Protein AF-A0A7V6ARC3-F1 (afdb_monomer)

Foldseek 3Di:
DVVVVLVVLVVVCVVVVHDDQAAQDLVVLLVLLVLDDPVLSVLLSVLLNLQTSLSVQLSVLLVVCSVPVVLNVLSSVQSSPDDSVCSPPPGSVLLNLLSVLLVVLCVPFLDHQDPVLSNQFQSQQDADFEPRDSCLVVLLVVQQVVLSVLVFLLSSLLVLLQCLLVQAAADDDDPDDTAHALNVSNVVSYDHQSNSQNVSSSNSSSNSWGKKKKKDQPWAAEDGMHIWMWTQHPVVRDTATAHSNCSVCTRPLAVVCVVRPNGQKWMWIGTRPDIDTDSVSNAFKEKEKEFEAEPNAGPAFAQQKFKWHDYPNDTDTPCSQPRTAHRRRMDMDMIGFFKIKMKGWDAAPVRDIDIDIDIDTTDGHDYHYHYHYPYDPPVRQPPFPKFFQDWDWWAFPVRHIDTLLNCQDQAKEKEWEAAQPDPLRVVLLVLVQVVCVVCVVRYAYEYEYEDCDPVPDDHDDDPHTYTYDHVCPRVCVGVVHPDDPCCNAWFPGWIWMGNRNRRIITTQDGHRDPCSNVSVVVVSVVVVVD

Mean predicted aligned error: 13.47 Å

Solvent-accessible surface area (backbone atoms only — not comparable to full-atom values): 28649 Å² total; per-residue (Å²): 109,74,70,59,52,56,51,54,54,50,54,59,36,55,77,68,74,47,74,75,82,49,75,62,58,65,70,61,47,60,55,60,32,64,76,46,61,80,90,49,27,65,59,49,43,53,44,34,59,64,9,34,48,32,24,58,32,56,47,53,41,38,57,76,25,61,91,39,70,69,56,28,54,50,41,51,49,57,58,60,67,47,51,68,73,46,37,54,67,56,46,30,70,39,53,47,43,37,53,54,38,33,51,49,17,66,72,66,38,90,60,84,66,58,76,84,42,40,56,47,24,31,45,39,82,48,60,74,84,38,64,92,68,71,38,40,56,64,38,27,77,73,42,39,69,69,32,55,74,49,70,38,69,68,51,23,48,52,53,50,28,44,49,44,49,77,56,44,44,81,43,82,87,61,100,80,71,77,57,59,31,45,59,53,32,64,72,67,30,42,32,33,53,59,39,48,22,42,29,50,32,50,41,37,17,24,48,43,35,39,30,24,36,31,32,30,76,53,25,32,45,80,50,60,62,52,48,25,30,31,35,54,39,72,91,76,72,43,77,37,42,39,34,48,94,44,50,90,46,55,58,44,49,58,51,65,38,69,78,28,67,81,10,60,42,51,32,43,35,32,25,29,90,47,76,51,73,52,32,72,70,51,37,61,32,13,36,44,36,40,40,34,23,39,90,91,37,60,27,58,52,41,53,56,44,44,50,23,33,55,24,75,92,41,76,40,66,53,69,88,74,57,60,50,22,39,78,69,6,40,34,76,49,81,32,29,37,42,71,38,35,41,37,39,50,52,67,45,95,88,66,51,74,48,73,50,79,45,77,47,70,39,40,72,79,33,79,43,81,44,83,42,75,71,52,78,59,79,88,63,53,73,81,65,49,72,47,65,70,68,94,52,72,39,33,31,92,87,70,47,80,47,44,53,70,72,58,48,38,101,44,34,34,40,41,36,38,28,37,66,85,39,67,52,21,51,54,49,50,60,43,50,51,57,48,42,74,74,39,49,94,64,34,45,59,34,41,34,36,46,32,84,41,80,93,77,56,72,71,80,91,67,97,54,56,48,33,44,31,66,65,26,63,65,62,27,68,73,71,77,42,97,53,69,67,62,42,58,71,59,38,35,22,29,33,32,42,26,71,13,86,80,47,41,28,34,52,75,46,56,19,80,59,95,57,54,55,58,55,54,47,54,54,51,53,57,56,74,73,107

Nearest PDB structures (foldseek):
  3drn-assembly2_B  TM=6.884E-01  e=1.019E-05  Saccharolobus solfataricus
  3hjp-assembly2_D  TM=7.168E-01  e=3.849E-04  Saccharolobus solfataricus
  2he3-assembly1_A  TM=6.397E-01  e=3.849E-04  Homo sapiens
  4xih-assembly1_B-2  TM=6.066E-01  e=1.739E-03  Mycobacterium tuberculosis CCDC5079
  2r37-assembly1_A  TM=5.921E-01  e=2.720E-03  Homo sapiens

pLDDT: mean 87.79, std 13.53, range [26.52, 98.69]

Radius of gyration: 30.99 Å; Cα contacts (8 Å, |Δi|>4): 1011; chains: 1; bounding box: 80×57×74 Å

Sequence (530 aa):
MKIIISLLCAFALVALGQTSPEDFDSASARIAVEAAPEELREQLFETYSGALGNWRQLASFVENFADDKDKLADAIWLVNILPHLDRLLATEEILTEHLEYSSLARELAPWEIPEEMFRPFILAYRLSYEPATAWRKLLYEMFAEAAFEAGSPRSAAQNVNLWISENIDTAGWDYFGGMQPPDFTLRSRRGTESEIASLAVAILKSLGIPSRSASIRAIRGEGGSMSWVEIFDSGEVRWIPMFPSAPERFGDFGYPAELHPDGITVVNVVGGFDYDFNTSSYSPVGTLKAAFTRRGAPADAWQHFSVSVFGDGAYWPLDEIGTRADSTGAFEFELAVGEYLLQSGTRDNSGSVWVQTFPFTVVEGGLVEIEVDVTAPAYLEAQVEIGTFPVFTLTDFSGKPFSHNQIKAKRPSVLAFLDPTAEPSVRAMTALDGLAEQFGDSVRFIDVYFVESVATAQIPETGRLALIDEGGALTMALFDYDETLPLRNEALPAIVFCEGEDLHFETLSVGYNTAIMEIIRDRIELWLAR

Secondary structure (DSSP, 8-state):
-HHHHHHHHHHHHHHTT--S-----HHHHHHHGGGS-GGGHHHHHHHHHHTGGGHHHHHHHHHTTTT-HHHHHHHHHHHHT--HHHHTT--HHHHHHHHHHHHHHHHH-SS---HHHHIIIII----SSSPP---HHHHHHHHHHHHHHT-SHHHHHHHHHHHHHHH-EE-PPPSS-PPPPHHHHHHHTEE-HHHHHHHHHHHHHHTT--EEEEEESS-SBS-S-EEEEEEEETTTTEEEEE-TT-GGGTT-TTHHHHHSTTT----EEEETTEEEE-HHHHS-EEEEEEEEEETTEE-TT---EEEEEEETTEEEE-GGG-----TTSEEEEEEESEEEEEEEEEE-TTS-EEEEEEEEEE-TT-EEEEEEE-PPPTTTS----EEE--S-EEEETTS-EEEGGGT--SS-EEEEEE-TTSHHHHHHHHHHHHHHHHHTTTSEEEEEEEES-TTT------SSEEEEEETTHHHHHHHT-SSHHHIIIII-SEEEEE-SSS-EEEEEE-SS-TTHHHHHHHHHHHHHT-

Structure (mmCIF, N/CA/C/O backbone):
data_AF-A0A7V6ARC3-F1
#
_entry.id   AF-A0A7V6ARC3-F1
#
loop_
_atom_site.group_PDB
_atom_site.id
_atom_site.type_symbol
_atom_site.label_atom_id
_atom_site.label_alt_id
_atom_site.label_comp_id
_atom_site.label_asym_id
_atom_site.label_entity_id
_atom_site.label_seq_id
_atom_site.pdbx_PDB_ins_code
_atom_site.Cartn_x
_atom_site.Cartn_y
_atom_site.Cartn_z
_atom_site.occupancy
_atom_site.B_iso_or_equiv
_atom_site.auth_seq_id
_atom_site.auth_comp_id
_atom_site.auth_asym_id
_atom_site.auth_atom_id
_atom_site.pdbx_PDB_model_num
ATOM 1 N N . MET A 1 1 ? 16.661 14.944 -10.806 1.00 37.94 1 MET A N 1
ATOM 2 C CA . MET A 1 1 ? 15.633 14.500 -9.835 1.00 37.94 1 MET A CA 1
ATOM 3 C C . MET A 1 1 ? 15.564 15.380 -8.584 1.00 37.94 1 MET A C 1
ATOM 5 O O . MET A 1 1 ? 14.501 15.929 -8.343 1.00 37.94 1 MET A O 1
ATOM 9 N N . LYS A 1 2 ? 16.671 15.630 -7.857 1.00 26.52 2 LYS A N 1
ATOM 10 C CA . LYS A 1 2 ? 16.687 16.531 -6.676 1.00 26.52 2 LYS A CA 1
ATOM 11 C C . LYS A 1 2 ? 16.119 17.941 -6.937 1.00 26.52 2 LYS A C 1
ATOM 13 O O . LYS A 1 2 ? 15.334 18.428 -6.144 1.00 26.52 2 LYS A O 1
ATOM 18 N N . ILE A 1 3 ? 16.431 18.544 -8.089 1.00 30.53 3 ILE A N 1
ATOM 19 C CA . ILE A 1 3 ? 15.975 19.903 -8.453 1.00 30.53 3 ILE A CA 1
ATOM 20 C C . ILE A 1 3 ? 14.456 19.971 -8.710 1.00 30.53 3 ILE A C 1
ATOM 22 O O . ILE A 1 3 ? 13.813 20.959 -8.375 1.00 30.53 3 ILE A O 1
ATOM 26 N N . ILE A 1 4 ? 13.868 18.907 -9.267 1.00 33.16 4 ILE A N 1
ATOM 27 C CA . ILE A 1 4 ? 12.435 18.861 -9.601 1.00 33.16 4 ILE A CA 1
ATOM 28 C C . ILE A 1 4 ? 11.595 18.691 -8.327 1.00 33.16 4 ILE A C 1
ATOM 30 O O . ILE A 1 4 ? 10.558 19.333 -8.187 1.00 33.16 4 ILE A O 1
ATOM 34 N N . ILE A 1 5 ? 12.088 17.906 -7.363 1.00 38.62 5 ILE A N 1
ATOM 35 C CA . ILE A 1 5 ? 11.462 17.735 -6.043 1.00 38.62 5 ILE A CA 1
ATOM 36 C C . ILE A 1 5 ? 11.475 19.061 -5.266 1.00 38.62 5 ILE A C 1
ATOM 38 O O . ILE A 1 5 ? 10.452 19.457 -4.714 1.00 38.62 5 ILE A O 1
ATOM 42 N N . SER A 1 6 ? 12.587 19.805 -5.298 1.00 33.91 6 SER A N 1
ATOM 43 C CA . SER A 1 6 ? 12.676 21.130 -4.666 1.00 33.91 6 SER A CA 1
ATOM 44 C C . SER A 1 6 ? 11.690 22.147 -5.259 1.00 33.91 6 SER A C 1
ATOM 46 O O . SER A 1 6 ? 11.124 22.947 -4.516 1.00 33.91 6 SER A O 1
ATOM 48 N N . LEU A 1 7 ? 11.442 22.106 -6.576 1.00 35.03 7 LEU A N 1
ATOM 49 C CA . LEU A 1 7 ? 10.457 22.980 -7.226 1.00 35.03 7 LEU A CA 1
ATOM 50 C C . LEU A 1 7 ? 9.006 22.600 -6.891 1.00 35.03 7 LEU A C 1
ATOM 52 O O . LEU A 1 7 ? 8.183 23.489 -6.683 1.00 35.03 7 LEU A O 1
ATOM 56 N N . LEU A 1 8 ? 8.689 21.305 -6.816 1.00 38.50 8 LEU A N 1
ATOM 57 C CA . LEU A 1 8 ? 7.348 20.825 -6.459 1.00 38.50 8 LEU A CA 1
ATOM 58 C C . LEU A 1 8 ? 6.990 21.148 -5.000 1.00 38.50 8 LEU A C 1
ATOM 60 O O . LEU A 1 8 ? 5.886 21.629 -4.745 1.00 38.50 8 LEU A O 1
ATOM 64 N N . CYS A 1 9 ? 7.934 20.993 -4.063 1.00 38.03 9 CYS A N 1
ATOM 65 C CA . CYS A 1 9 ? 7.743 21.421 -2.673 1.00 38.03 9 CYS A CA 1
ATOM 66 C C . CYS A 1 9 ? 7.523 22.937 -2.567 1.00 38.03 9 CYS A C 1
ATOM 68 O O . CYS A 1 9 ? 6.634 23.380 -1.841 1.00 38.03 9 CYS A O 1
ATOM 70 N N . ALA A 1 10 ? 8.278 23.739 -3.327 1.00 38.09 10 ALA A N 1
ATOM 71 C CA . ALA A 1 10 ? 8.117 25.192 -3.332 1.00 38.09 10 ALA A CA 1
ATOM 72 C C . ALA A 1 10 ? 6.728 25.629 -3.836 1.00 38.09 10 ALA A C 1
ATOM 74 O O . ALA A 1 10 ? 6.143 26.556 -3.279 1.00 38.09 10 ALA A O 1
ATOM 75 N N . PHE A 1 11 ? 6.162 24.948 -4.838 1.00 42.25 11 PHE A N 1
ATOM 76 C CA . PHE A 1 11 ? 4.818 25.257 -5.345 1.00 42.25 11 PHE A CA 1
ATOM 77 C C . PHE A 1 11 ? 3.699 24.887 -4.360 1.00 42.25 11 PHE A C 1
ATOM 79 O O . PHE A 1 11 ? 2.746 25.655 -4.218 1.00 42.25 11 PHE A O 1
ATOM 86 N N . ALA A 1 12 ? 3.823 23.763 -3.647 1.00 44.31 12 ALA A N 1
ATOM 87 C CA . ALA A 1 12 ? 2.862 23.369 -2.613 1.00 44.31 12 ALA A CA 1
ATOM 88 C C . ALA A 1 12 ? 2.881 24.326 -1.402 1.00 44.31 12 ALA A C 1
ATOM 90 O O . ALA A 1 12 ? 1.827 24.700 -0.890 1.00 44.31 12 ALA A O 1
ATOM 91 N N . LEU A 1 13 ? 4.068 24.791 -0.994 1.00 40.47 13 LEU A N 1
ATOM 92 C CA . LEU A 1 13 ? 4.251 25.733 0.121 1.00 40.47 13 LEU A CA 1
ATOM 93 C C . LEU A 1 13 ? 3.715 27.141 -0.185 1.00 40.47 13 LEU A C 1
ATOM 95 O O . LEU A 1 13 ? 3.086 27.765 0.672 1.00 40.47 13 LEU A O 1
ATOM 99 N N . VAL A 1 14 ? 3.897 27.626 -1.419 1.00 40.06 14 VAL A N 1
ATOM 100 C CA . VAL A 1 14 ? 3.386 28.941 -1.853 1.00 40.06 14 VAL A CA 1
ATOM 101 C C . VAL A 1 14 ? 1.854 28.964 -1.908 1.00 40.06 14 VAL A C 1
ATOM 103 O O . VAL A 1 14 ? 1.250 29.980 -1.566 1.00 40.06 14 VAL A O 1
ATOM 106 N N . ALA A 1 15 ? 1.211 27.849 -2.270 1.00 42.72 15 ALA A N 1
ATOM 107 C CA . ALA A 1 15 ? -0.250 27.735 -2.270 1.00 42.72 15 ALA A CA 1
ATOM 108 C C . ALA A 1 15 ? -0.866 27.772 -0.853 1.00 42.72 15 ALA A C 1
ATOM 110 O O . ALA A 1 15 ? -2.024 28.156 -0.705 1.00 42.72 15 ALA A O 1
ATOM 111 N N . LEU A 1 16 ? -0.087 27.432 0.181 1.00 45.72 16 LEU A N 1
ATOM 112 C CA . LEU A 1 16 ? -0.497 27.425 1.593 1.00 45.72 16 LEU A CA 1
ATOM 113 C C . LEU A 1 16 ? -0.103 28.702 2.361 1.00 45.72 16 LEU A C 1
ATOM 115 O O . LEU A 1 16 ? -0.288 28.775 3.574 1.00 45.72 16 LEU A O 1
ATOM 119 N N . GLY A 1 17 ? 0.434 29.722 1.681 1.00 36.41 17 GLY A N 1
ATOM 120 C CA . GLY A 1 17 ? 0.807 30.992 2.314 1.00 36.41 17 GLY A CA 1
ATOM 121 C C . GLY A 1 17 ? 2.001 30.899 3.272 1.00 36.41 17 GLY A C 1
ATOM 122 O O . GLY A 1 17 ? 2.222 31.828 4.050 1.00 36.41 17 GLY A O 1
ATOM 123 N N . GLN A 1 18 ? 2.777 29.813 3.221 1.00 42.34 18 GLN A N 1
ATOM 124 C CA . GLN A 1 18 ? 3.978 29.655 4.035 1.00 42.34 18 GLN A CA 1
ATOM 125 C C . GLN A 1 18 ? 5.189 30.274 3.326 1.00 42.34 18 GLN A C 1
ATOM 127 O O . GLN A 1 18 ? 5.431 30.058 2.137 1.00 42.34 18 GLN A O 1
ATOM 132 N N . THR A 1 19 ? 5.943 31.092 4.063 1.00 39.66 19 THR A N 1
ATOM 133 C CA . THR A 1 19 ? 7.243 31.624 3.639 1.00 39.66 19 THR A CA 1
ATOM 134 C C . THR A 1 19 ? 8.203 30.470 3.345 1.00 39.66 19 THR A C 1
ATOM 136 O O . THR A 1 19 ? 8.094 29.439 3.994 1.00 39.66 19 THR A O 1
ATOM 139 N N . SER A 1 20 ? 9.104 30.650 2.366 1.00 46.91 20 SER A N 1
ATOM 140 C CA . SER A 1 20 ? 10.262 29.792 2.018 1.00 46.91 20 SER A CA 1
ATOM 141 C C . SER A 1 20 ? 10.547 28.656 3.019 1.00 46.91 20 SER A C 1
ATOM 143 O O . SER A 1 20 ? 10.751 28.991 4.186 1.00 46.91 20 SER A O 1
ATOM 145 N N . PRO A 1 21 ? 10.659 27.374 2.597 1.00 51.62 21 PRO A N 1
ATOM 146 C CA . PRO A 1 21 ? 10.959 26.283 3.522 1.00 51.62 21 PRO A CA 1
ATOM 147 C C . PRO A 1 21 ? 12.204 26.644 4.330 1.00 51.62 21 PRO A C 1
ATOM 149 O O . PRO A 1 21 ? 13.274 26.846 3.760 1.00 51.62 21 PRO A O 1
ATOM 152 N N . GLU A 1 22 ? 12.043 26.819 5.640 1.00 59.91 22 GLU A N 1
ATOM 153 C CA . GLU A 1 22 ? 13.186 27.038 6.514 1.00 59.91 22 GLU A CA 1
ATOM 154 C C . GLU A 1 22 ? 14.089 25.804 6.437 1.00 59.91 22 GLU A C 1
ATOM 156 O O . GLU A 1 22 ? 13.606 24.667 6.469 1.00 59.91 22 GLU A O 1
ATOM 161 N N . ASP A 1 23 ? 15.396 26.027 6.314 1.00 70.88 23 ASP A N 1
ATOM 162 C CA . ASP A 1 23 ? 16.373 24.944 6.303 1.00 70.88 23 ASP A CA 1
ATOM 163 C C . ASP A 1 23 ? 16.303 24.139 7.615 1.00 70.88 23 ASP A C 1
ATOM 165 O O . ASP A 1 23 ? 16.011 24.671 8.692 1.00 70.88 23 ASP A O 1
ATOM 169 N N . PHE A 1 24 ? 16.582 22.836 7.528 1.00 86.50 24 PHE A N 1
ATOM 170 C CA . PHE A 1 24 ? 16.623 21.956 8.694 1.00 86.50 24 PHE A CA 1
ATOM 171 C C . PHE A 1 24 ? 17.732 22.392 9.668 1.00 86.50 24 PHE A C 1
ATOM 173 O O . PHE A 1 24 ? 18.923 22.325 9.356 1.00 86.50 24 PHE A O 1
ATOM 180 N N . ASP A 1 25 ? 17.336 22.814 10.871 1.00 89.38 25 ASP A N 1
ATOM 181 C CA . ASP A 1 25 ? 18.252 23.197 11.945 1.00 89.38 25 ASP A CA 1
ATOM 182 C C . ASP A 1 25 ? 18.666 21.964 12.756 1.00 89.38 25 ASP A C 1
ATOM 184 O O . ASP A 1 25 ? 18.062 21.609 13.773 1.00 89.38 25 ASP A O 1
ATOM 188 N N . SER A 1 26 ? 19.737 21.317 12.297 1.00 89.62 26 SER A N 1
ATOM 189 C CA . SER A 1 26 ? 20.276 20.117 12.935 1.00 89.62 26 SER A CA 1
ATOM 190 C C . SER A 1 26 ? 20.671 20.326 14.400 1.00 89.62 26 SER A C 1
ATOM 192 O O . SER A 1 26 ? 20.640 19.354 15.153 1.00 89.62 26 SER A O 1
ATOM 194 N N . ALA A 1 27 ? 21.089 21.525 14.818 1.00 90.38 27 ALA A N 1
ATOM 195 C CA . ALA A 1 27 ? 21.543 21.748 16.190 1.00 90.38 27 ALA A CA 1
ATOM 196 C C . ALA A 1 27 ? 20.353 21.762 17.154 1.00 90.38 27 ALA A C 1
ATOM 198 O O . ALA A 1 27 ? 20.364 21.048 18.157 1.00 90.38 27 ALA A O 1
ATOM 199 N N . SER A 1 28 ? 19.302 22.507 16.810 1.00 92.06 28 SER A N 1
ATOM 200 C CA . SER A 1 28 ? 18.069 22.539 17.600 1.00 92.06 28 SER A CA 1
ATOM 201 C C . SER A 1 28 ? 17.347 21.191 17.584 1.00 92.06 28 SER A C 1
ATOM 203 O O . SER A 1 28 ? 16.867 20.745 18.624 1.00 92.06 28 SER A O 1
ATOM 205 N N . ALA A 1 29 ? 17.344 20.483 16.450 1.00 91.44 29 ALA A N 1
ATOM 206 C CA . ALA A 1 29 ? 16.769 19.142 16.368 1.00 91.44 29 ALA A CA 1
ATOM 207 C C . ALA A 1 29 ? 17.499 18.127 17.269 1.00 91.44 29 ALA A C 1
ATOM 209 O O . ALA A 1 29 ? 16.846 17.283 17.880 1.00 91.44 29 ALA A O 1
ATOM 210 N N . ARG A 1 30 ? 18.834 18.218 17.414 1.00 93.00 30 ARG A N 1
ATOM 211 C CA . ARG A 1 30 ? 19.596 17.364 18.350 1.00 93.00 30 ARG A CA 1
ATOM 212 C C . ARG A 1 30 ? 19.213 17.606 19.813 1.00 93.00 30 ARG A C 1
ATOM 214 O O . ARG A 1 30 ? 19.239 16.658 20.585 1.00 93.00 30 ARG A O 1
ATOM 221 N N . ILE A 1 31 ? 18.840 18.833 20.173 1.00 92.56 31 ILE A N 1
ATOM 222 C CA . ILE A 1 31 ? 18.346 19.161 21.518 1.00 92.56 31 ILE A CA 1
ATOM 223 C C . ILE A 1 31 ? 16.917 18.633 21.698 1.00 92.56 31 ILE A C 1
ATOM 225 O O . ILE A 1 31 ? 16.623 17.993 22.701 1.00 92.56 31 ILE A O 1
ATOM 229 N N . ALA A 1 32 ? 16.040 18.835 20.710 1.00 91.38 32 ALA A N 1
ATOM 230 C CA . ALA A 1 32 ? 14.642 18.400 20.781 1.00 91.38 32 ALA A CA 1
ATOM 231 C C . ALA A 1 32 ? 14.496 16.881 21.000 1.00 91.38 32 ALA A C 1
ATOM 233 O O . ALA A 1 32 ? 13.621 16.436 21.740 1.00 91.38 32 ALA A O 1
ATOM 234 N N . VAL A 1 33 ? 15.379 16.061 20.414 1.00 94.06 33 VAL A N 1
ATOM 235 C CA . VAL A 1 33 ? 15.337 14.603 20.629 1.00 94.06 33 VAL A CA 1
ATOM 236 C C . VAL A 1 33 ? 15.782 14.171 22.029 1.00 94.06 33 VAL A C 1
ATOM 238 O O . VAL A 1 33 ? 15.561 13.019 22.393 1.00 94.06 33 VAL A O 1
ATOM 241 N N . GLU A 1 34 ? 16.377 15.043 22.851 1.00 91.69 34 GLU A N 1
ATOM 242 C CA . GLU A 1 34 ? 16.785 14.680 24.218 1.00 91.69 34 GLU A CA 1
ATOM 243 C C . GLU A 1 34 ? 15.592 14.311 25.112 1.00 91.69 34 GLU A C 1
ATOM 245 O O . GLU A 1 34 ? 15.763 13.518 26.044 1.00 91.69 34 GLU A O 1
ATOM 250 N N . ALA A 1 35 ? 14.393 14.810 24.785 1.00 83.62 35 ALA A N 1
ATOM 251 C CA . ALA A 1 35 ? 13.136 14.440 25.435 1.00 83.62 35 ALA A CA 1
ATOM 252 C C . ALA A 1 35 ? 12.752 12.962 25.216 1.00 83.62 35 ALA A C 1
ATOM 254 O O . ALA A 1 35 ? 12.032 12.388 26.029 1.00 83.62 35 ALA A O 1
ATOM 255 N N . ALA A 1 36 ? 13.248 12.324 24.150 1.00 90.62 36 ALA A N 1
ATOM 256 C CA . ALA A 1 36 ? 12.976 10.924 23.843 1.00 90.62 36 ALA A CA 1
ATOM 257 C C . ALA A 1 36 ? 13.925 9.958 24.590 1.00 90.62 36 ALA A C 1
ATOM 259 O O . ALA A 1 36 ? 15.067 10.327 24.906 1.00 90.62 36 ALA A O 1
ATOM 260 N N . PRO A 1 37 ? 13.500 8.695 24.825 1.00 91.12 37 PRO A N 1
ATOM 261 C CA . PRO A 1 37 ? 14.378 7.620 25.290 1.00 91.12 37 PRO A CA 1
ATOM 262 C C . PRO A 1 37 ? 15.612 7.471 24.400 1.00 91.12 37 PRO A C 1
ATOM 264 O O . PRO A 1 37 ? 15.510 7.618 23.181 1.00 91.12 37 PRO A O 1
ATOM 267 N N . GLU A 1 38 ? 16.767 7.167 25.002 1.00 93.00 38 GLU A N 1
ATOM 268 C CA . GLU A 1 38 ? 18.068 7.140 24.319 1.00 93.00 38 GLU A CA 1
ATOM 269 C C . GLU A 1 38 ? 18.056 6.254 23.067 1.00 93.00 38 GLU A C 1
ATOM 271 O O . GLU A 1 38 ? 18.603 6.649 22.036 1.00 93.00 38 GLU A O 1
ATOM 276 N N . GLU A 1 39 ? 17.360 5.116 23.115 1.00 93.69 39 GLU A N 1
ATOM 277 C CA . GLU A 1 39 ? 17.305 4.156 22.010 1.00 93.69 39 GLU A CA 1
ATOM 278 C C . GLU A 1 39 ? 16.533 4.677 20.786 1.00 93.69 39 GLU A C 1
ATOM 280 O O . GLU A 1 39 ? 16.750 4.196 19.675 1.00 93.69 39 GLU A O 1
ATOM 285 N N . LEU A 1 40 ? 15.645 5.660 20.967 1.00 92.69 40 LEU A N 1
ATOM 286 C CA . LEU A 1 40 ? 14.785 6.203 19.909 1.00 92.69 40 LEU A CA 1
ATOM 287 C C . LEU A 1 40 ? 15.289 7.538 19.345 1.00 92.69 40 LEU A C 1
ATOM 289 O O . LEU A 1 40 ? 14.775 7.996 18.322 1.00 92.69 40 LEU A O 1
ATOM 293 N N . ARG A 1 41 ? 16.294 8.164 19.974 1.00 94.75 41 ARG A N 1
ATOM 294 C CA . ARG A 1 41 ? 16.761 9.515 19.607 1.00 94.75 41 ARG A CA 1
ATOM 295 C C . ARG A 1 41 ? 17.279 9.604 18.181 1.00 94.75 41 ARG A C 1
ATOM 297 O O . ARG A 1 41 ? 16.979 10.578 17.499 1.00 94.75 41 ARG A O 1
ATOM 304 N N . GLU A 1 42 ? 18.037 8.607 17.726 1.00 95.38 42 GLU A N 1
ATOM 305 C CA . GLU A 1 42 ? 18.607 8.640 16.373 1.00 95.38 42 GLU A CA 1
ATOM 306 C C . GLU A 1 42 ? 17.522 8.455 15.310 1.00 95.38 42 GLU A C 1
ATOM 308 O O . GLU A 1 42 ? 17.475 9.209 14.343 1.00 95.38 42 GLU A O 1
ATOM 313 N N . GLN A 1 43 ? 16.587 7.523 15.526 1.00 95.12 43 GLN A N 1
ATOM 314 C CA . GLN A 1 43 ? 15.449 7.340 14.624 1.00 95.12 43 GLN A CA 1
ATOM 315 C C . GLN A 1 43 ? 14.591 8.610 14.544 1.00 95.12 43 GLN A C 1
ATOM 317 O O . GLN A 1 43 ? 14.226 9.038 13.451 1.00 95.12 43 GLN A O 1
ATOM 322 N N . LEU A 1 44 ? 14.304 9.234 15.690 1.00 96.06 44 LEU A N 1
ATOM 323 C CA . LEU A 1 44 ? 13.531 10.472 15.749 1.00 96.06 44 LEU A CA 1
ATOM 324 C C . LEU A 1 44 ? 14.266 11.637 15.070 1.00 96.06 44 LEU A C 1
ATOM 326 O O . LEU A 1 44 ? 13.648 12.416 14.346 1.00 96.06 44 LEU A O 1
ATOM 330 N N . PHE A 1 45 ? 15.588 11.721 15.238 1.00 96.06 45 PHE A N 1
ATOM 331 C CA . PHE A 1 45 ? 16.419 12.719 14.567 1.00 96.06 45 PHE A CA 1
ATOM 332 C C . PHE A 1 45 ? 16.388 12.559 13.040 1.00 96.06 45 PHE A C 1
ATOM 334 O O . PHE A 1 45 ? 16.211 13.548 12.327 1.00 96.06 45 PHE A O 1
ATOM 341 N N . GLU A 1 46 ? 16.495 11.331 12.526 1.00 94.94 46 GLU A N 1
ATOM 342 C CA . GLU A 1 46 ? 16.362 11.046 11.09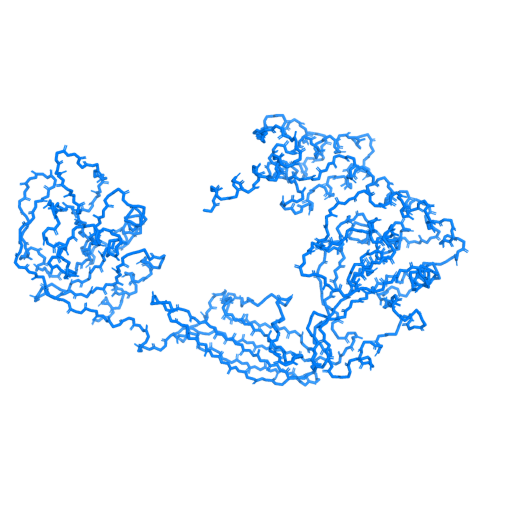0 1.00 94.94 46 GLU A CA 1
ATOM 343 C C . GLU A 1 46 ? 14.966 11.405 10.564 1.00 94.94 46 GLU A C 1
ATOM 345 O O . GLU A 1 46 ? 14.822 11.971 9.475 1.00 94.94 46 GLU A O 1
ATOM 350 N N . THR A 1 47 ? 13.921 11.152 11.356 1.00 95.19 47 THR A N 1
ATOM 351 C CA . THR A 1 47 ? 12.557 11.576 11.023 1.00 95.19 47 THR A CA 1
ATOM 352 C C . THR A 1 47 ? 12.442 13.099 10.931 1.00 95.19 47 THR A C 1
ATOM 354 O O . THR A 1 47 ? 11.901 13.600 9.942 1.00 95.19 47 THR A O 1
ATOM 357 N N . TYR A 1 48 ? 12.994 13.840 11.897 1.00 95.19 48 TYR A N 1
ATOM 358 C CA . TYR A 1 48 ? 13.035 15.308 11.879 1.00 95.19 48 TYR A CA 1
ATOM 359 C C . TYR A 1 48 ? 13.836 15.851 10.693 1.00 95.19 48 TYR A C 1
ATOM 361 O O . TYR A 1 48 ? 13.373 16.760 10.009 1.00 95.19 48 TYR A O 1
ATOM 369 N N . SER A 1 49 ? 14.987 15.255 10.387 1.00 93.44 49 SER A N 1
ATOM 370 C CA . SER A 1 49 ? 15.793 15.604 9.211 1.00 93.44 49 SER A CA 1
ATOM 371 C C . SER A 1 49 ? 14.989 15.452 7.914 1.00 93.44 49 SER A C 1
ATOM 373 O O . SER A 1 49 ? 14.937 16.362 7.082 1.00 93.44 49 SER A O 1
ATOM 375 N N . GLY A 1 50 ? 14.262 14.338 7.776 1.00 92.06 50 GLY A N 1
ATOM 376 C CA . GLY A 1 50 ? 13.390 14.073 6.630 1.00 92.06 50 GLY A CA 1
ATOM 377 C C . GLY A 1 50 ? 12.150 14.973 6.531 1.00 92.06 50 GLY A C 1
ATOM 378 O O . GLY A 1 50 ? 11.538 15.016 5.463 1.00 92.06 50 GLY A O 1
ATOM 379 N N . ALA A 1 51 ? 11.784 15.681 7.604 1.00 92.81 51 ALA A N 1
ATOM 380 C CA . ALA A 1 51 ? 10.673 16.635 7.644 1.00 92.81 51 ALA A CA 1
ATOM 381 C C . ALA A 1 51 ? 11.056 18.040 7.142 1.00 92.81 51 ALA A C 1
ATOM 383 O O . ALA A 1 51 ? 10.176 18.885 6.957 1.00 92.81 51 ALA A O 1
ATOM 384 N N . LEU A 1 52 ? 12.350 18.300 6.901 1.00 90.75 52 LEU A N 1
ATOM 385 C CA . LEU A 1 52 ? 12.869 19.621 6.521 1.00 90.75 52 LEU A CA 1
ATOM 386 C C . LEU A 1 52 ? 12.336 20.694 7.484 1.00 90.75 52 LEU A C 1
ATOM 388 O O . LEU A 1 52 ? 12.272 20.438 8.679 1.00 90.75 52 LEU A O 1
ATOM 392 N N . GLY A 1 53 ? 11.919 21.870 7.008 1.00 88.06 53 GLY A N 1
ATOM 393 C CA . GLY A 1 53 ? 11.395 22.944 7.861 1.00 88.06 53 GLY A CA 1
ATOM 394 C C . GLY A 1 53 ? 10.207 22.553 8.754 1.00 88.06 53 GLY A C 1
ATOM 395 O O . GLY A 1 53 ? 10.019 23.167 9.806 1.00 88.06 53 GLY A O 1
ATOM 396 N N . ASN A 1 54 ? 9.452 21.503 8.402 1.00 94.31 54 ASN A N 1
ATOM 397 C CA . ASN A 1 54 ? 8.308 21.034 9.187 1.00 94.31 54 ASN A CA 1
ATOM 398 C C . ASN A 1 54 ? 8.712 20.270 10.465 1.00 94.31 54 ASN A C 1
ATOM 400 O O . ASN A 1 54 ? 7.863 19.972 11.303 1.00 94.31 54 ASN A O 1
ATOM 404 N N . TRP A 1 55 ? 10.006 19.996 10.673 1.00 95.25 55 TRP A N 1
ATOM 405 C CA . TRP A 1 55 ? 10.505 19.288 11.858 1.00 95.25 55 TRP A CA 1
ATOM 406 C C . TRP A 1 55 ? 10.053 19.916 13.185 1.00 95.25 55 TRP A C 1
ATOM 408 O O . TRP A 1 55 ? 9.854 19.202 14.163 1.00 95.25 55 TRP A O 1
ATOM 418 N N . ARG A 1 56 ? 9.835 21.239 13.217 1.00 95.38 56 ARG A N 1
ATOM 419 C CA . ARG A 1 56 ? 9.369 21.962 14.412 1.00 95.38 56 ARG A CA 1
ATOM 420 C C . ARG A 1 56 ? 7.941 21.604 14.814 1.00 95.38 56 ARG A C 1
ATOM 422 O O . ARG A 1 56 ? 7.657 21.581 16.004 1.00 95.38 56 ARG A O 1
ATOM 429 N N . GLN A 1 57 ? 7.062 21.311 13.852 1.00 96.88 57 GLN A N 1
ATOM 430 C CA . GLN A 1 57 ? 5.707 20.825 14.143 1.00 96.88 57 GLN A CA 1
ATOM 431 C C . GLN A 1 57 ? 5.772 19.444 14.800 1.00 96.88 57 GLN A C 1
ATOM 433 O O . GLN A 1 57 ? 5.135 19.212 15.823 1.00 96.88 57 GLN A O 1
ATOM 438 N N . LEU A 1 58 ? 6.611 18.554 14.257 1.00 96.94 58 LEU A N 1
ATOM 439 C CA . LEU A 1 58 ? 6.800 17.208 14.803 1.00 96.94 58 LEU A CA 1
ATOM 440 C C . LEU A 1 58 ? 7.445 17.246 16.197 1.00 96.94 58 LEU A C 1
ATOM 442 O O . LEU A 1 58 ? 7.004 16.531 17.091 1.00 96.94 58 LEU A O 1
ATOM 446 N N . ALA A 1 59 ? 8.447 18.107 16.396 1.00 96.75 59 ALA A N 1
ATOM 447 C CA . ALA A 1 59 ? 9.089 18.305 17.693 1.00 96.75 59 ALA A CA 1
ATOM 448 C C . ALA A 1 59 ? 8.120 18.870 18.736 1.00 96.75 59 ALA A C 1
ATOM 450 O O . ALA A 1 59 ? 8.011 18.302 19.818 1.00 96.75 59 ALA A O 1
ATOM 451 N N . SER A 1 60 ? 7.361 19.914 18.386 1.00 96.69 60 SER A N 1
ATOM 452 C CA . SER A 1 60 ? 6.347 20.493 19.273 1.00 96.69 60 SER A CA 1
ATOM 453 C C . SER A 1 60 ? 5.298 19.461 19.691 1.00 96.69 60 SER A C 1
ATOM 455 O O . SER A 1 60 ? 4.917 19.421 20.856 1.00 96.69 60 SER A O 1
ATOM 457 N N . PHE A 1 61 ? 4.857 18.604 18.766 1.00 97.62 61 PHE A N 1
ATOM 458 C CA . PHE A 1 61 ? 3.943 17.506 19.079 1.00 97.62 61 PHE A CA 1
ATOM 459 C C . PHE A 1 61 ? 4.540 16.533 20.102 1.00 97.62 61 PHE A C 1
ATOM 461 O O . PHE A 1 61 ? 3.886 16.222 21.090 1.00 97.62 61 PHE A O 1
ATOM 468 N N . VAL A 1 62 ? 5.782 16.075 19.913 1.00 97.25 62 VAL A N 1
ATOM 469 C CA . VAL A 1 62 ? 6.432 15.148 20.860 1.00 97.25 62 VAL A CA 1
ATOM 470 C C . VAL A 1 62 ? 6.639 15.801 22.233 1.00 97.25 62 VAL A C 1
ATOM 472 O O . VAL A 1 62 ? 6.395 15.166 23.259 1.00 97.25 62 VAL A O 1
ATOM 475 N N . GLU A 1 63 ? 7.044 17.072 22.265 1.00 95.31 63 GLU A N 1
ATOM 476 C CA . GLU A 1 63 ? 7.268 17.834 23.501 1.00 95.31 63 GLU A CA 1
ATOM 477 C C . GLU A 1 63 ? 5.989 17.999 24.337 1.00 95.31 63 GLU A C 1
ATOM 479 O O . GLU A 1 63 ? 6.065 17.931 25.566 1.00 95.31 63 GLU A O 1
ATOM 484 N N . ASN A 1 64 ? 4.815 18.122 23.704 1.00 95.81 64 ASN A N 1
ATOM 485 C CA . ASN A 1 64 ? 3.525 18.227 24.400 1.00 95.81 64 ASN A CA 1
ATOM 486 C C . ASN A 1 64 ? 3.220 17.027 25.313 1.00 95.81 64 ASN A C 1
ATOM 488 O O . ASN A 1 64 ? 2.439 17.159 26.256 1.00 95.81 64 ASN A O 1
ATOM 492 N N . PHE A 1 65 ? 3.841 15.870 25.064 1.00 95.81 65 PHE A N 1
ATOM 493 C CA . PHE A 1 65 ? 3.625 14.643 25.832 1.00 95.81 65 PHE A CA 1
ATOM 494 C C . PHE A 1 65 ? 4.829 14.241 26.693 1.00 95.81 65 PHE A C 1
ATOM 496 O O . PHE A 1 65 ? 4.817 13.161 27.271 1.00 95.81 65 PHE A O 1
ATOM 503 N N . ALA A 1 66 ? 5.849 15.095 26.840 1.00 92.25 66 ALA A N 1
ATOM 504 C CA . ALA A 1 66 ? 7.085 14.763 27.561 1.00 92.25 66 ALA A CA 1
ATOM 505 C C . ALA A 1 66 ? 6.872 14.320 29.027 1.00 92.25 66 ALA A C 1
ATOM 507 O O . ALA A 1 66 ? 7.659 13.530 29.555 1.00 92.25 66 ALA A O 1
ATOM 508 N N . ASP A 1 67 ? 5.806 14.800 29.673 1.00 92.94 67 ASP A N 1
ATOM 509 C CA . ASP A 1 67 ? 5.475 14.485 31.069 1.00 92.94 67 ASP A CA 1
ATOM 510 C C . ASP A 1 67 ? 4.660 13.182 31.242 1.00 92.94 67 ASP A C 1
ATOM 512 O O . ASP A 1 67 ? 4.542 12.675 32.362 1.00 92.94 67 ASP A O 1
ATOM 516 N N . ASP A 1 68 ? 4.122 12.608 30.160 1.00 94.56 68 ASP A N 1
ATOM 517 C CA . ASP A 1 68 ? 3.343 11.363 30.154 1.00 94.56 68 ASP A CA 1
ATOM 518 C C . ASP A 1 68 ? 4.114 10.282 29.386 1.00 94.56 68 ASP A C 1
ATOM 520 O O . ASP A 1 68 ? 4.171 10.286 28.161 1.00 94.56 68 ASP A O 1
ATOM 524 N N . LYS A 1 69 ? 4.733 9.344 30.112 1.00 91.94 69 LYS A N 1
ATOM 525 C CA . LYS A 1 69 ? 5.637 8.347 29.513 1.00 91.94 69 LYS A CA 1
ATOM 526 C C . LYS A 1 69 ? 4.968 7.467 28.460 1.00 91.94 69 LYS A C 1
ATOM 528 O O . LYS A 1 69 ? 5.628 7.119 27.480 1.00 91.94 69 LYS A O 1
ATOM 533 N N . ASP A 1 70 ? 3.709 7.098 28.672 1.00 91.56 70 ASP A N 1
ATOM 534 C CA . ASP A 1 70 ? 3.002 6.194 27.768 1.00 91.56 70 ASP A CA 1
ATOM 535 C C . ASP A 1 70 ? 2.615 6.956 26.494 1.00 91.56 70 ASP A C 1
ATOM 537 O O . ASP A 1 70 ? 2.948 6.525 25.385 1.00 91.56 70 ASP A O 1
ATOM 541 N N . LYS A 1 71 ? 2.057 8.166 26.639 1.00 95.62 71 LYS A N 1
ATOM 542 C CA . LYS A 1 71 ? 1.751 9.028 25.486 1.00 95.62 71 LYS A CA 1
ATOM 543 C C . LYS A 1 71 ? 2.994 9.506 24.746 1.00 95.62 71 LYS A C 1
ATOM 545 O O . LYS A 1 71 ? 2.952 9.613 23.527 1.00 95.62 71 LYS A O 1
ATOM 550 N N . LEU A 1 72 ? 4.109 9.747 25.434 1.00 96.25 72 LEU A N 1
ATOM 551 C CA . LEU A 1 72 ? 5.382 10.093 24.802 1.00 96.25 72 LEU A CA 1
ATOM 552 C C . LEU A 1 72 ? 5.864 8.968 23.883 1.00 96.25 72 LEU A C 1
ATOM 554 O O . LEU A 1 72 ? 6.285 9.225 22.755 1.00 96.25 72 LEU A O 1
ATOM 558 N N . ALA A 1 73 ? 5.790 7.718 24.347 1.00 95.69 73 ALA A N 1
ATOM 559 C CA . ALA A 1 73 ? 6.173 6.566 23.539 1.00 95.69 73 ALA A CA 1
ATOM 560 C C . ALA A 1 73 ? 5.298 6.446 22.280 1.00 95.69 73 ALA A C 1
ATOM 562 O O . ALA A 1 73 ? 5.812 6.156 21.197 1.00 95.69 73 ALA A O 1
ATOM 563 N N . ASP A 1 74 ? 4.000 6.715 22.406 1.00 97.25 74 ASP A N 1
ATOM 564 C CA . ASP A 1 74 ? 3.055 6.696 21.289 1.00 97.25 74 ASP A CA 1
ATOM 565 C C . ASP A 1 74 ? 3.204 7.900 20.348 1.00 97.25 74 ASP A C 1
ATOM 567 O O . ASP A 1 74 ? 3.110 7.730 19.132 1.00 97.25 74 ASP A O 1
ATOM 571 N N . ALA A 1 75 ? 3.532 9.087 20.864 1.00 97.81 75 ALA A N 1
ATOM 572 C CA . ALA A 1 75 ? 3.855 10.268 20.066 1.00 97.81 75 ALA A CA 1
ATOM 573 C C . ALA A 1 75 ? 5.101 10.031 19.200 1.00 97.81 75 ALA A C 1
ATOM 575 O O . ALA A 1 75 ? 5.084 10.264 17.989 1.00 97.81 75 ALA A O 1
ATOM 576 N N . ILE A 1 76 ? 6.171 9.499 19.799 1.00 97.31 76 ILE A N 1
ATOM 577 C CA . ILE A 1 76 ? 7.405 9.155 19.078 1.00 97.31 76 ILE A CA 1
ATOM 578 C C . ILE A 1 76 ? 7.127 8.074 18.030 1.00 97.31 76 ILE A C 1
ATOM 580 O O . ILE A 1 76 ? 7.607 8.176 16.898 1.00 97.31 76 ILE A O 1
ATOM 584 N N . TRP A 1 77 ? 6.336 7.054 18.380 1.00 96.31 77 TRP A N 1
ATOM 585 C CA . TRP A 1 77 ? 5.932 6.017 17.433 1.00 96.31 77 TRP A CA 1
ATOM 586 C C . TRP A 1 77 ? 5.179 6.617 16.239 1.00 96.31 77 TRP A C 1
ATOM 588 O O . TRP A 1 77 ? 5.559 6.362 15.097 1.00 96.31 77 TRP A O 1
ATOM 598 N N . LEU A 1 78 ? 4.182 7.471 16.491 1.00 96.38 78 LEU A N 1
ATOM 599 C CA . LEU A 1 78 ? 3.366 8.114 15.459 1.00 96.38 78 LEU A CA 1
ATOM 600 C C . LEU A 1 78 ? 4.197 8.992 14.516 1.00 96.38 78 LEU A C 1
ATOM 602 O O . LEU A 1 78 ? 3.976 8.964 13.308 1.00 96.38 78 LEU A O 1
ATOM 606 N N . VAL A 1 79 ? 5.172 9.738 15.042 1.00 96.62 79 VAL A N 1
ATOM 607 C CA . VAL A 1 79 ? 6.086 10.556 14.230 1.00 96.62 79 VAL A CA 1
ATOM 608 C C . VAL A 1 79 ? 6.986 9.682 13.359 1.00 96.62 79 VAL A C 1
ATOM 610 O O . VAL A 1 79 ? 7.135 9.943 12.165 1.00 96.62 79 VAL A O 1
ATOM 613 N N . ASN A 1 80 ? 7.565 8.621 13.920 1.00 95.19 80 ASN A N 1
ATOM 614 C CA . ASN A 1 80 ? 8.537 7.789 13.210 1.00 95.19 80 ASN A CA 1
ATOM 615 C C . ASN A 1 80 ? 7.933 6.974 12.059 1.00 95.19 80 ASN A C 1
ATOM 617 O O . ASN A 1 80 ? 8.635 6.688 11.085 1.00 95.19 80 ASN A O 1
ATOM 621 N N . ILE A 1 81 ? 6.647 6.628 12.134 1.00 93.19 81 ILE A N 1
ATOM 622 C CA . ILE A 1 81 ? 5.947 5.910 11.058 1.00 93.19 81 ILE A CA 1
ATOM 623 C C . ILE A 1 81 ? 5.445 6.825 9.933 1.00 93.19 81 ILE A C 1
ATOM 625 O O . ILE A 1 81 ? 5.015 6.308 8.904 1.00 93.19 81 ILE A O 1
ATOM 629 N N . LEU A 1 82 ? 5.496 8.157 10.090 1.00 93.56 82 LEU A N 1
ATOM 630 C CA . LEU A 1 82 ? 5.032 9.085 9.054 1.00 93.56 82 LEU A CA 1
ATOM 631 C C . LEU A 1 82 ? 5.752 8.803 7.721 1.00 93.56 82 LEU A C 1
ATOM 633 O O . LEU A 1 82 ? 6.989 8.784 7.696 1.00 93.56 82 LEU A O 1
ATOM 637 N N . PRO A 1 83 ? 5.028 8.638 6.599 1.00 91.31 83 PRO A N 1
ATOM 638 C CA . PRO A 1 83 ? 5.615 8.625 5.267 1.00 91.31 83 PRO A CA 1
ATOM 639 C C . PRO A 1 83 ? 6.330 9.937 4.968 1.00 91.31 83 PRO A C 1
ATOM 641 O O . PRO A 1 83 ? 6.012 10.979 5.539 1.00 91.31 83 PRO A O 1
ATOM 644 N N . HIS A 1 84 ? 7.259 9.912 4.012 1.00 88.62 84 HIS A N 1
ATOM 645 C CA . HIS A 1 84 ? 8.048 11.095 3.668 1.00 88.62 84 HIS A CA 1
ATOM 646 C C . HIS A 1 84 ? 7.184 12.335 3.384 1.00 88.62 84 HIS A C 1
ATOM 648 O O . HIS A 1 84 ? 7.462 13.392 3.936 1.00 88.62 84 HIS A O 1
ATOM 654 N N . LEU A 1 85 ? 6.120 12.203 2.583 1.00 88.94 85 LEU A N 1
ATOM 655 C CA . LEU A 1 85 ? 5.240 13.330 2.249 1.00 88.94 85 LEU A CA 1
ATOM 656 C C . LEU A 1 85 ? 4.461 13.856 3.461 1.00 88.94 85 LEU A C 1
ATOM 658 O O . LEU A 1 85 ? 4.281 15.064 3.587 1.00 88.94 85 LEU A O 1
ATOM 662 N N . ASP A 1 86 ? 4.066 12.978 4.382 1.00 92.44 86 ASP A N 1
ATOM 663 C CA . ASP A 1 86 ? 3.337 13.383 5.584 1.00 92.44 86 ASP A CA 1
ATOM 664 C C . ASP A 1 86 ? 4.246 14.108 6.573 1.00 92.44 86 ASP A C 1
ATOM 666 O O . ASP A 1 86 ? 3.823 15.086 7.180 1.00 92.44 86 ASP A O 1
ATOM 670 N N . ARG A 1 87 ? 5.525 13.721 6.682 1.00 93.62 87 ARG A N 1
ATOM 671 C CA . ARG A 1 87 ? 6.511 14.453 7.503 1.00 93.62 87 ARG A CA 1
ATOM 672 C C . ARG A 1 87 ? 6.642 15.916 7.089 1.00 93.62 87 ARG A C 1
ATOM 674 O O . ARG A 1 87 ? 6.943 16.752 7.933 1.00 93.62 87 ARG A O 1
ATOM 681 N N . LEU A 1 88 ? 6.419 16.225 5.811 1.00 92.31 88 LEU A N 1
ATOM 682 C CA . LEU A 1 88 ? 6.514 17.584 5.274 1.00 92.31 88 LEU A CA 1
ATOM 683 C C . LEU A 1 88 ? 5.275 18.444 5.571 1.00 92.31 88 LEU A C 1
ATOM 685 O O . LEU A 1 88 ? 5.367 19.662 5.447 1.00 92.31 88 LEU A O 1
ATOM 689 N N . LEU A 1 89 ? 4.132 17.833 5.912 1.00 91.94 89 LEU A N 1
ATOM 690 C CA . LEU A 1 89 ? 2.829 18.514 5.967 1.00 91.94 89 LEU A CA 1
ATOM 691 C C . LEU A 1 89 ? 2.066 18.330 7.285 1.00 91.94 89 LEU A C 1
ATOM 693 O O . LEU A 1 89 ? 1.183 19.133 7.580 1.00 91.94 89 LEU A O 1
ATOM 697 N N . ALA A 1 90 ? 2.363 17.287 8.063 1.00 94.38 90 ALA A N 1
ATOM 698 C CA . ALA A 1 90 ? 1.683 17.013 9.321 1.00 94.38 90 ALA A CA 1
ATOM 699 C C . ALA A 1 90 ? 1.903 18.161 10.313 1.00 94.38 90 ALA A C 1
ATOM 701 O O . ALA A 1 90 ? 3.034 18.604 10.525 1.00 94.38 90 ALA A O 1
ATOM 702 N N . THR A 1 91 ? 0.817 18.626 10.922 1.00 96.56 91 THR A N 1
ATOM 703 C CA . THR A 1 91 ? 0.844 19.680 11.936 1.00 96.56 91 THR A CA 1
ATOM 704 C C . THR A 1 91 ? 0.770 19.083 13.331 1.00 96.56 91 THR A C 1
ATOM 706 O O . THR A 1 91 ? 0.268 17.971 13.519 1.00 96.56 91 THR A O 1
ATOM 709 N N . GLU A 1 92 ? 1.242 19.843 14.317 1.00 97.31 92 GLU A N 1
ATOM 710 C CA . GLU A 1 92 ? 1.122 19.470 15.726 1.00 97.31 92 GLU A CA 1
ATOM 711 C C . GLU A 1 92 ? -0.343 19.211 16.111 1.00 97.31 92 GLU A C 1
ATOM 713 O O . GLU A 1 92 ? -0.645 18.152 16.646 1.00 97.31 92 GLU A O 1
ATOM 718 N N . GLU A 1 93 ? -1.263 20.097 15.720 1.00 97.25 93 GLU A N 1
ATOM 719 C CA . GLU A 1 93 ? -2.703 19.973 15.992 1.00 97.25 93 GLU A CA 1
ATOM 720 C C . GLU A 1 93 ? -3.304 18.646 15.495 1.00 97.25 93 GLU A C 1
ATOM 722 O O . GLU A 1 93 ? -4.022 17.971 16.236 1.00 97.25 93 GLU A O 1
ATOM 727 N N . ILE A 1 94 ? -2.992 18.241 14.255 1.00 97.00 94 ILE A N 1
ATOM 728 C CA . ILE A 1 94 ? -3.516 16.995 13.676 1.00 97.00 94 ILE A CA 1
ATOM 729 C C . ILE A 1 94 ? -3.006 15.789 14.470 1.00 97.00 94 ILE A C 1
ATOM 731 O O . ILE A 1 94 ? -3.781 14.888 14.794 1.00 97.00 94 ILE A O 1
ATOM 735 N N . LEU A 1 95 ? -1.709 15.753 14.784 1.00 98.06 95 LEU A N 1
ATOM 736 C CA . LEU A 1 95 ? -1.097 14.632 15.500 1.00 98.06 95 LEU A CA 1
ATOM 737 C C . LEU A 1 95 ? -1.574 14.557 16.958 1.00 98.06 95 LEU A C 1
ATOM 739 O O . LEU A 1 95 ? -1.885 13.462 17.435 1.00 98.06 95 LEU A O 1
ATOM 743 N N . THR A 1 96 ? -1.694 15.705 17.632 1.00 98.38 96 THR A N 1
ATOM 744 C CA . THR A 1 96 ? -2.218 15.829 18.999 1.00 98.38 96 THR A CA 1
ATOM 745 C C . THR A 1 96 ? -3.637 15.283 19.087 1.00 98.38 96 THR A C 1
ATOM 747 O O . THR A 1 96 ? -3.884 14.399 19.907 1.00 98.38 96 THR A O 1
ATOM 750 N N . GLU A 1 97 ? -4.551 15.703 18.203 1.00 98.31 97 GLU A N 1
ATOM 751 C CA . GLU A 1 97 ? -5.925 15.181 18.212 1.00 98.31 97 GLU A CA 1
ATOM 752 C C . GLU A 1 97 ? -5.944 13.659 18.036 1.00 98.31 97 GLU A C 1
ATOM 754 O O . GLU A 1 97 ? -6.644 12.936 18.755 1.00 98.31 97 GLU A O 1
ATOM 759 N N . HIS A 1 98 ? -5.146 13.155 17.092 1.00 98.12 98 HIS A N 1
ATOM 760 C CA . HIS A 1 98 ? -5.079 11.728 16.828 1.00 98.12 98 HIS A CA 1
ATOM 761 C C . HIS A 1 98 ? -4.615 10.943 18.065 1.00 98.12 98 HIS A C 1
ATOM 763 O O . HIS A 1 98 ? -5.256 9.947 18.427 1.00 98.12 98 HIS A O 1
ATOM 769 N N . LEU A 1 99 ? -3.554 11.381 18.739 1.00 98.38 99 LEU A N 1
ATOM 770 C CA . LEU A 1 99 ? -3.041 10.712 19.935 1.00 98.38 99 LEU A CA 1
ATOM 771 C C . LEU A 1 99 ? -4.001 10.822 21.130 1.00 98.38 99 LEU A C 1
ATOM 773 O O . LEU A 1 99 ? -4.253 9.827 21.815 1.00 98.38 99 LEU A O 1
ATOM 777 N N . GLU A 1 100 ? -4.576 11.998 21.374 1.00 98.31 100 GLU A N 1
ATOM 778 C CA . GLU A 1 100 ? -5.479 12.210 22.508 1.00 98.31 100 GLU A CA 1
ATOM 779 C C . GLU A 1 100 ? -6.746 11.364 22.395 1.00 98.31 100 GLU A C 1
ATOM 781 O O . GLU A 1 100 ? -7.103 10.669 23.347 1.00 98.31 100 GLU A O 1
ATOM 786 N N . TYR A 1 101 ? -7.402 11.360 21.233 1.00 98.44 101 TYR A N 1
ATOM 787 C CA . TYR A 1 101 ? -8.664 10.636 21.073 1.00 98.44 101 TYR A CA 1
ATOM 788 C C . TYR A 1 101 ? -8.485 9.125 20.921 1.00 98.44 101 TYR A C 1
ATOM 790 O O . TYR A 1 101 ? -9.376 8.371 21.306 1.00 98.44 101 TYR A O 1
ATOM 798 N N . SER A 1 102 ? -7.343 8.653 20.413 1.00 97.94 102 SER A N 1
ATOM 799 C CA . SER A 1 102 ? -7.032 7.215 20.456 1.00 97.94 102 SER A CA 1
ATOM 800 C C . SER A 1 102 ? -6.762 6.748 21.890 1.00 97.94 102 SER A C 1
ATOM 802 O O . SER A 1 102 ? -7.278 5.706 22.292 1.00 97.94 102 SER A O 1
ATOM 804 N N . SER A 1 103 ? -6.045 7.547 22.689 1.00 97.69 103 SER A N 1
ATOM 805 C CA . SER A 1 103 ? -5.846 7.289 24.123 1.00 97.69 103 SER A CA 1
ATOM 806 C C . SER A 1 103 ? -7.173 7.295 24.886 1.00 97.69 103 SER A C 1
ATOM 808 O O . SER A 1 103 ? -7.430 6.400 25.686 1.00 97.69 103 SER A O 1
ATOM 810 N N . LEU A 1 104 ? -8.046 8.264 24.595 1.00 97.69 104 LEU A N 1
ATOM 811 C CA . LEU A 1 104 ? -9.375 8.369 25.197 1.00 97.69 104 LEU A CA 1
ATOM 812 C C . LEU A 1 104 ? -10.244 7.147 24.875 1.00 97.69 104 LEU A C 1
ATOM 814 O O . LEU A 1 104 ? -10.871 6.585 25.769 1.00 97.69 104 LEU A O 1
ATOM 818 N N . ALA A 1 105 ? -10.257 6.708 23.613 1.00 96.38 105 ALA A N 1
ATOM 819 C CA . ALA A 1 105 ? -10.976 5.506 23.204 1.00 96.38 105 ALA A CA 1
ATOM 820 C C . ALA A 1 105 ? -10.436 4.255 23.909 1.00 96.38 105 ALA A C 1
ATOM 822 O O . ALA A 1 105 ? -11.218 3.424 24.361 1.00 96.38 105 ALA A O 1
ATOM 823 N N . ARG A 1 106 ? -9.112 4.146 24.069 1.00 95.56 106 ARG A N 1
ATOM 824 C CA . ARG A 1 106 ? -8.473 3.053 24.815 1.00 95.56 106 ARG A CA 1
ATOM 825 C C . ARG A 1 106 ? -8.847 3.040 26.297 1.00 95.56 106 ARG A C 1
ATOM 827 O O . ARG A 1 106 ? -8.963 1.964 26.873 1.00 95.56 106 ARG A O 1
ATOM 834 N N . GLU A 1 107 ? -9.025 4.209 26.907 1.00 95.75 107 GLU A N 1
ATOM 835 C CA . GLU A 1 107 ? -9.396 4.338 28.319 1.00 95.75 107 GLU A CA 1
ATOM 836 C C . GLU A 1 107 ? -10.888 4.069 28.568 1.00 95.75 107 GLU A C 1
ATOM 838 O O . GLU A 1 107 ? -11.242 3.448 29.571 1.00 95.75 107 GLU A O 1
ATOM 843 N N . LEU A 1 108 ? -11.765 4.549 27.679 1.00 96.56 108 LEU A N 1
ATOM 844 C CA . LEU A 1 108 ? -13.208 4.611 27.935 1.00 96.56 108 LEU A CA 1
ATOM 845 C C . LEU A 1 108 ? -14.046 3.555 27.206 1.00 96.56 108 LEU A C 1
ATOM 847 O O . LEU A 1 108 ? -15.194 3.344 27.605 1.00 96.56 108 LEU A O 1
ATOM 851 N N . ALA A 1 109 ? -13.528 2.910 26.156 1.00 94.75 109 ALA A N 1
ATOM 852 C CA . ALA A 1 109 ? -14.290 1.893 25.439 1.00 94.75 109 ALA A CA 1
ATOM 853 C C . ALA A 1 109 ? -14.675 0.729 26.377 1.00 94.75 109 ALA A C 1
ATOM 855 O O . ALA A 1 109 ? -13.842 0.243 27.144 1.00 94.75 109 ALA A O 1
ATOM 856 N N . PRO A 1 110 ? -15.922 0.224 26.317 1.00 93.75 110 PRO A N 1
ATOM 857 C CA . PRO A 1 110 ? -16.388 -0.847 27.200 1.00 93.75 110 PRO A CA 1
ATOM 858 C C . PRO A 1 110 ? -15.887 -2.241 26.783 1.00 93.75 110 PRO A C 1
ATOM 860 O O . PRO A 1 110 ? -16.322 -3.245 27.349 1.00 93.75 110 PRO A O 1
ATOM 863 N N . TRP A 1 111 ? -15.009 -2.324 25.783 1.00 91.75 111 TRP A N 1
ATOM 864 C CA . TRP A 1 111 ? -14.432 -3.562 25.273 1.00 91.75 111 TRP A CA 1
ATOM 865 C C . TRP A 1 111 ? -12.910 -3.536 25.337 1.00 91.75 111 TRP A C 1
ATOM 867 O O . TRP A 1 111 ? -12.275 -2.486 25.315 1.00 91.75 111 TRP A O 1
ATOM 877 N N . GLU A 1 112 ? -12.327 -4.728 25.404 1.00 89.94 112 GLU A N 1
ATOM 878 C CA . GLU A 1 112 ? -10.882 -4.899 25.443 1.00 89.94 112 GLU A CA 1
ATOM 879 C C . GLU A 1 112 ? -10.261 -4.614 24.070 1.00 89.94 112 GLU A C 1
ATOM 881 O O . GLU A 1 112 ? -10.699 -5.159 23.051 1.00 89.94 112 GLU A O 1
ATOM 886 N N . ILE A 1 113 ? -9.226 -3.772 24.064 1.00 92.75 113 ILE A N 1
ATOM 887 C CA . ILE A 1 113 ? -8.379 -3.505 22.901 1.00 92.75 113 ILE A CA 1
ATOM 888 C C . ILE A 1 113 ? -7.048 -4.228 23.137 1.00 92.75 113 ILE A C 1
ATOM 890 O O . ILE A 1 113 ? -6.306 -3.815 24.033 1.00 92.75 113 ILE A O 1
ATOM 894 N N . PRO A 1 114 ? -6.726 -5.286 22.369 1.00 92.00 114 PRO A N 1
ATOM 895 C CA . PRO A 1 114 ? -5.436 -5.956 22.489 1.00 92.00 114 PRO A CA 1
ATOM 896 C C . PRO A 1 114 ? -4.276 -4.979 22.256 1.00 92.00 114 PRO A C 1
ATOM 898 O O . PRO A 1 114 ? -4.355 -4.118 21.374 1.00 92.00 114 PRO A O 1
ATOM 901 N N . GLU A 1 115 ? -3.194 -5.115 23.025 1.00 92.50 115 GLU A N 1
ATOM 902 C CA . GLU A 1 115 ? -2.038 -4.205 22.962 1.00 92.50 115 GLU A CA 1
ATOM 903 C C . GLU A 1 115 ? -1.458 -4.131 21.545 1.00 92.50 115 GLU A C 1
ATOM 905 O O . GLU A 1 115 ? -1.184 -3.046 21.029 1.00 92.50 115 GLU A O 1
ATOM 910 N N . GLU A 1 116 ? -1.333 -5.282 20.882 1.00 92.62 116 GLU A N 1
ATOM 911 C CA . GLU A 1 116 ? -0.810 -5.388 19.522 1.00 92.62 116 GLU A CA 1
ATOM 912 C C . GLU A 1 116 ? -1.693 -4.691 18.480 1.00 92.62 116 GLU A C 1
ATOM 914 O O . GLU A 1 116 ? -1.205 -4.322 17.412 1.00 92.62 116 GLU A O 1
ATOM 919 N N . MET A 1 117 ? -2.972 -4.463 18.794 1.00 94.06 117 MET A N 1
ATOM 920 C CA . MET A 1 117 ? -3.918 -3.812 17.892 1.00 94.06 117 MET A CA 1
ATOM 921 C C . MET A 1 117 ? -3.931 -2.293 18.049 1.00 94.06 117 MET A C 1
ATOM 923 O O . MET A 1 117 ? -4.306 -1.584 17.113 1.00 94.06 117 MET A O 1
ATOM 927 N N . PHE A 1 118 ? -3.513 -1.771 19.206 1.00 95.62 118 PHE A N 1
ATOM 928 C CA . PHE A 1 118 ? -3.657 -0.350 19.506 1.00 95.62 118 PHE A CA 1
ATOM 929 C C . PHE A 1 118 ? -2.876 0.532 18.527 1.00 95.62 118 PHE A C 1
ATOM 931 O O . PHE A 1 118 ? -3.452 1.391 17.860 1.00 95.62 118 PHE A O 1
ATOM 938 N N . ARG A 1 119 ? -1.569 0.305 18.379 1.00 95.69 119 ARG A N 1
ATOM 939 C CA . ARG A 1 119 ? -0.735 1.140 17.503 1.00 95.69 119 ARG A CA 1
ATOM 940 C C . ARG A 1 119 ? -1.134 1.027 16.020 1.00 95.69 119 ARG A C 1
ATOM 942 O O . ARG A 1 119 ? -1.497 2.055 15.440 1.00 95.69 119 ARG A O 1
ATOM 949 N N . PRO A 1 120 ? -1.149 -0.169 15.399 1.00 93.94 120 PRO A N 1
ATOM 950 C CA . PRO A 1 120 ? -1.394 -0.292 13.960 1.00 93.94 120 PRO A CA 1
ATOM 951 C C . PRO A 1 120 ? -2.845 0.002 13.562 1.00 93.94 120 PRO A C 1
ATOM 953 O O . PRO A 1 120 ? -3.092 0.602 12.515 1.00 93.94 120 PRO A O 1
ATOM 956 N N . PHE A 1 121 ? -3.813 -0.373 14.407 1.00 95.06 121 PHE A N 1
ATOM 957 C CA . PHE A 1 121 ? -5.227 -0.370 14.032 1.00 95.06 121 PHE A CA 1
ATOM 958 C C . PHE A 1 121 ? -6.091 0.625 14.801 1.00 95.06 121 PHE A C 1
ATOM 960 O O . PHE A 1 121 ? -7.252 0.742 14.438 1.00 95.06 121 PHE A O 1
ATOM 967 N N . ILE A 1 122 ? -5.579 1.372 15.787 1.00 96.38 122 ILE A N 1
ATOM 968 C CA . ILE A 1 122 ? -6.326 2.454 16.462 1.00 96.38 122 ILE A CA 1
ATOM 969 C C . ILE A 1 122 ? -5.597 3.797 16.333 1.00 96.38 122 ILE A C 1
ATOM 971 O O . ILE A 1 122 ? -6.152 4.742 15.764 1.00 96.38 122 ILE A O 1
ATOM 975 N N . LEU A 1 123 ? -4.353 3.884 16.819 1.00 97.19 123 LEU A N 1
ATOM 976 C CA . LEU A 1 123 ? -3.560 5.118 16.848 1.00 97.19 123 LEU A CA 1
ATOM 977 C C . LEU A 1 123 ? -3.189 5.598 15.439 1.00 97.19 123 LEU A C 1
ATOM 979 O O . LEU A 1 123 ? -3.300 6.793 15.153 1.00 97.19 123 LEU A O 1
ATOM 983 N N . ALA A 1 124 ? -2.805 4.682 14.540 1.00 94.94 124 ALA A N 1
ATOM 984 C CA . ALA A 1 124 ? -2.465 5.018 13.160 1.00 94.94 124 ALA A CA 1
ATOM 985 C C . ALA A 1 124 ? -3.589 5.825 12.478 1.00 94.94 124 ALA A C 1
ATOM 987 O O . ALA A 1 124 ? -4.697 5.323 12.252 1.00 94.94 124 ALA A O 1
ATOM 988 N N . TYR A 1 125 ? -3.280 7.086 12.155 1.00 93.38 125 TYR A N 1
ATOM 989 C CA . TYR A 1 125 ? -4.208 8.055 11.555 1.00 93.38 125 TYR A CA 1
ATOM 990 C C . TYR A 1 125 ? -4.476 7.795 10.070 1.00 93.38 125 TYR A C 1
ATOM 992 O O . TYR A 1 125 ? -5.506 8.215 9.547 1.00 93.38 125 TYR A O 1
ATOM 1000 N N . ARG A 1 126 ? -3.530 7.140 9.392 1.00 91.81 126 ARG A N 1
ATOM 1001 C CA . ARG A 1 126 ? -3.583 6.849 7.963 1.00 91.81 126 ARG A CA 1
ATOM 1002 C C . ARG A 1 126 ? -4.604 5.742 7.695 1.00 91.81 126 ARG A C 1
ATOM 1004 O O . ARG A 1 126 ? -4.684 4.767 8.450 1.00 91.81 126 ARG A O 1
ATOM 1011 N N . LEU A 1 127 ? -5.402 5.906 6.646 1.00 92.12 127 LEU A N 1
ATOM 1012 C CA . LEU A 1 127 ? -6.422 4.933 6.246 1.00 92.12 127 LEU A CA 1
ATOM 1013 C C . LEU A 1 127 ? -6.131 4.391 4.846 1.00 92.12 127 LEU A C 1
ATOM 1015 O O . LEU A 1 127 ? -6.212 3.187 4.620 1.00 92.12 127 LEU A O 1
ATOM 1019 N N . SER A 1 128 ? -5.773 5.277 3.920 1.00 88.69 128 SER A N 1
ATOM 1020 C CA . SER A 1 128 ? -5.448 4.990 2.525 1.00 88.69 128 SER A CA 1
ATOM 1021 C C . SER A 1 128 ? -4.675 6.182 1.920 1.00 88.69 128 SER A C 1
ATOM 1023 O O . SER A 1 128 ? -3.705 6.651 2.514 1.00 88.69 128 SER A O 1
ATOM 1025 N N . TYR A 1 129 ? -5.066 6.670 0.738 1.00 87.25 129 TYR A N 1
ATOM 1026 C CA . TYR A 1 129 ? -4.417 7.771 0.012 1.00 87.25 129 TYR A CA 1
ATOM 1027 C C . TYR A 1 129 ? -5.057 9.154 0.255 1.00 87.25 129 TYR A C 1
ATOM 1029 O O . TYR A 1 129 ? -4.776 10.102 -0.481 1.00 87.25 129 TYR A O 1
ATOM 1037 N N . GLU A 1 130 ? -5.930 9.291 1.253 1.00 90.81 130 GLU A N 1
ATOM 1038 C CA . GLU A 1 130 ? -6.581 10.556 1.610 1.00 90.81 130 GLU A CA 1
ATOM 1039 C C . GLU A 1 130 ? -5.597 11.609 2.162 1.00 90.81 130 GLU A C 1
ATOM 1041 O O . GLU A 1 130 ? -4.551 11.269 2.718 1.00 90.81 130 GLU A O 1
ATOM 1046 N N . PRO A 1 131 ? -5.914 12.912 2.103 1.00 90.94 131 PRO A N 1
ATOM 1047 C CA . PRO A 1 131 ? -5.237 13.913 2.922 1.00 90.94 131 PRO A CA 1
ATOM 1048 C C . PRO A 1 131 ? -5.364 13.595 4.419 1.00 90.94 131 PRO A C 1
ATOM 1050 O O . PRO A 1 131 ? -6.445 13.257 4.895 1.00 90.94 131 PRO A O 1
ATOM 1053 N N . ALA A 1 132 ? -4.279 13.740 5.185 1.00 91.06 132 ALA A N 1
ATOM 1054 C CA . ALA A 1 132 ? -4.340 13.582 6.637 1.00 91.06 132 ALA A CA 1
ATOM 1055 C C . ALA A 1 132 ? -5.058 14.783 7.276 1.00 91.06 132 ALA A C 1
ATOM 1057 O O . ALA A 1 132 ? -4.591 15.914 7.153 1.00 91.06 132 ALA A O 1
ATOM 1058 N N . THR A 1 133 ? -6.172 14.541 7.968 1.00 95.00 133 THR A N 1
ATOM 1059 C CA . THR A 1 133 ? -6.960 15.566 8.675 1.00 95.00 133 THR A CA 1
ATOM 1060 C C . THR A 1 133 ? -7.202 15.170 10.132 1.00 95.00 133 THR A C 1
ATOM 1062 O O . THR A 1 133 ? -7.035 14.009 10.512 1.00 95.00 133 THR A O 1
ATOM 1065 N N . ALA A 1 134 ? -7.603 16.139 10.955 1.00 96.00 134 ALA A N 1
ATOM 1066 C CA . ALA A 1 134 ? -8.036 15.944 12.338 1.00 96.00 134 ALA A CA 1
ATOM 1067 C C . ALA A 1 134 ? -9.504 15.459 12.370 1.00 96.00 134 ALA A C 1
ATOM 1069 O O . ALA A 1 134 ? -10.443 16.225 12.586 1.00 96.00 134 ALA A O 1
ATOM 1070 N N . TRP A 1 135 ? -9.719 14.192 12.001 1.00 97.25 135 TRP A N 1
ATOM 1071 C CA . TRP A 1 135 ? -11.058 13.600 11.903 1.00 97.25 135 TRP A CA 1
ATOM 1072 C C . TRP A 1 135 ? -11.522 12.905 13.191 1.00 97.25 135 TRP A C 1
ATOM 1074 O O . TRP A 1 135 ? -12.723 12.697 13.371 1.00 97.25 135 TRP A O 1
ATOM 1084 N N . ARG A 1 136 ? -10.613 12.510 14.087 1.00 97.88 136 ARG A N 1
ATOM 1085 C CA . ARG A 1 136 ? -10.910 11.544 15.159 1.00 97.88 136 ARG A CA 1
ATOM 1086 C C . ARG A 1 136 ? -11.815 12.127 16.231 1.00 97.88 136 ARG A C 1
ATOM 1088 O O . ARG A 1 136 ? -12.742 11.445 16.667 1.00 97.88 136 ARG A O 1
ATOM 1095 N N . LYS A 1 137 ? -11.615 13.392 16.596 1.00 98.44 137 LYS A N 1
ATOM 1096 C CA . LYS A 1 137 ? -12.470 14.083 17.569 1.00 98.44 137 LYS A CA 1
ATOM 1097 C C . LYS A 1 137 ? -13.926 14.121 17.131 1.00 98.44 137 LYS A C 1
ATOM 1099 O O . LYS A 1 137 ? -14.811 13.718 17.881 1.00 98.44 137 LYS A O 1
ATOM 1104 N N . LEU A 1 138 ? -14.154 14.581 15.900 1.00 98.44 138 LEU A N 1
ATOM 1105 C CA . LEU A 1 138 ? -15.486 14.707 15.315 1.00 98.44 138 LEU A CA 1
ATOM 1106 C C . LEU A 1 138 ? -16.228 13.367 15.347 1.00 98.44 138 LEU A C 1
ATOM 1108 O O . LEU A 1 138 ? -17.389 13.309 15.746 1.00 98.44 138 LEU A O 1
ATOM 1112 N N . LEU A 1 139 ? -15.555 12.294 14.930 1.00 98.62 139 LEU A N 1
ATOM 1113 C CA . LEU A 1 139 ? -16.152 10.963 14.875 1.00 98.62 139 LEU A CA 1
ATOM 1114 C C . LEU A 1 139 ? -16.372 10.381 16.278 1.00 98.62 139 LEU A C 1
ATOM 1116 O O . LEU A 1 139 ? -17.435 9.825 16.539 1.00 98.62 139 LEU A O 1
ATOM 1120 N N . TYR A 1 140 ? -15.426 10.553 17.203 1.00 98.69 140 TYR A N 1
ATOM 1121 C CA . TYR A 1 140 ? -15.606 10.131 18.594 1.00 98.69 140 TYR A CA 1
ATOM 1122 C C . TYR A 1 140 ? -16.849 10.782 19.212 1.00 98.69 140 TYR A C 1
ATOM 1124 O O . TYR A 1 140 ? -17.739 10.087 19.697 1.00 98.69 140 TYR A O 1
ATOM 1132 N N . GLU A 1 141 ? -16.948 12.113 19.146 1.00 98.44 141 GLU A N 1
ATOM 1133 C CA . GLU A 1 141 ? -18.048 12.877 19.748 1.00 98.44 141 GLU A CA 1
ATOM 1134 C C . GLU A 1 141 ? -19.415 12.519 19.150 1.00 98.44 141 GLU A C 1
ATOM 1136 O O . GLU A 1 141 ? -20.424 12.572 19.849 1.00 98.44 141 GLU A O 1
ATOM 1141 N N . MET A 1 142 ? -19.460 12.132 17.873 1.00 98.44 142 MET A N 1
ATOM 1142 C CA . MET A 1 142 ? -20.706 11.758 17.203 1.00 98.44 142 MET A CA 1
ATOM 1143 C C . MET A 1 142 ? -21.166 10.326 17.487 1.00 98.44 142 MET A C 1
ATOM 1145 O O . MET A 1 142 ? -22.372 10.082 17.482 1.00 98.44 142 MET A O 1
ATOM 1149 N N . PHE A 1 143 ? -20.244 9.379 17.685 1.00 98.50 143 PHE A N 1
ATOM 1150 C CA . PHE A 1 143 ? -20.577 7.950 17.689 1.00 98.50 143 PHE A CA 1
ATOM 1151 C C . PHE A 1 143 ? -20.346 7.244 19.036 1.00 98.50 143 PHE A C 1
ATOM 1153 O O . PHE A 1 143 ? -20.954 6.196 19.254 1.00 98.50 143 PHE A O 1
ATOM 1160 N N . ALA A 1 144 ? -19.519 7.782 19.944 1.00 97.94 144 ALA A N 1
ATOM 1161 C CA . ALA A 1 144 ? -19.091 7.073 21.159 1.00 97.94 144 ALA A CA 1
ATOM 1162 C C . ALA A 1 144 ? -20.247 6.669 22.082 1.00 97.94 144 ALA A C 1
ATOM 1164 O O . ALA A 1 144 ? -20.320 5.511 22.484 1.00 97.94 144 ALA A O 1
ATOM 1165 N N . GLU A 1 145 ? -21.177 7.582 22.376 1.00 97.44 145 GLU A N 1
ATOM 1166 C CA . GLU A 1 145 ? -22.303 7.311 23.283 1.00 97.44 145 GLU A CA 1
ATOM 1167 C C . GLU A 1 145 ? -23.147 6.120 22.795 1.00 97.44 145 GLU A C 1
ATOM 1169 O O . GLU A 1 145 ? -23.255 5.106 23.484 1.00 97.44 145 GLU A O 1
ATOM 1174 N N . ALA A 1 146 ? -23.656 6.191 21.561 1.00 97.00 146 ALA A N 1
ATOM 1175 C CA . ALA A 1 146 ? -24.484 5.135 20.977 1.00 97.00 146 ALA A CA 1
ATOM 1176 C C . ALA A 1 146 ? -23.717 3.815 20.767 1.00 97.00 146 ALA A C 1
ATOM 1178 O O . ALA A 1 146 ? -24.283 2.728 20.906 1.00 97.00 146 ALA A O 1
ATOM 1179 N N . ALA A 1 147 ? -22.427 3.887 20.429 1.00 95.69 147 ALA A N 1
ATOM 1180 C CA . ALA A 1 147 ? -21.588 2.705 20.269 1.00 95.69 147 ALA A CA 1
ATOM 1181 C C . ALA A 1 147 ? -21.356 1.985 21.604 1.00 95.69 147 ALA A C 1
ATOM 1183 O O . ALA A 1 147 ? -21.434 0.758 21.663 1.00 95.69 147 ALA A O 1
ATOM 1184 N N . PHE A 1 148 ? -21.105 2.725 22.684 1.00 95.25 148 PHE A N 1
ATOM 1185 C CA . PHE A 1 148 ? -20.855 2.142 24.001 1.00 95.25 148 PHE A CA 1
ATOM 1186 C C . PHE A 1 148 ? -22.132 1.556 24.615 1.00 95.25 148 PHE A C 1
ATOM 1188 O O . PHE A 1 148 ? -22.073 0.496 25.242 1.00 95.25 148 PHE A O 1
ATOM 1195 N N . GLU A 1 149 ? -23.297 2.158 24.356 1.00 96.12 149 GLU A N 1
ATOM 1196 C CA . GLU A 1 149 ? -24.603 1.587 24.723 1.00 96.12 149 GLU A CA 1
ATOM 1197 C C . GLU A 1 149 ? -24.898 0.244 24.032 1.00 96.12 149 GLU A C 1
ATOM 1199 O O . GLU A 1 149 ? -25.613 -0.589 24.593 1.00 96.12 149 GLU A O 1
ATOM 1204 N N . ALA A 1 150 ? -24.322 -0.014 22.850 1.00 93.44 150 ALA A N 1
ATOM 1205 C CA . ALA A 1 150 ? -24.491 -1.284 22.138 1.00 93.44 150 ALA A CA 1
ATOM 1206 C C . ALA A 1 150 ? -23.865 -2.484 22.880 1.00 93.44 150 ALA A C 1
ATOM 1208 O O . ALA A 1 150 ? -24.207 -3.634 22.597 1.00 93.44 150 ALA A O 1
ATOM 1209 N N . GLY A 1 151 ? -22.950 -2.236 23.823 1.00 87.69 151 GLY A N 1
ATOM 1210 C CA . GLY A 1 151 ? -22.422 -3.224 24.768 1.00 87.69 151 GLY A CA 1
ATOM 1211 C C . GLY A 1 151 ? -21.396 -4.220 24.217 1.00 87.69 151 GLY A C 1
ATOM 1212 O O . GLY A 1 151 ? -20.791 -4.947 25.000 1.00 87.69 151 GLY A O 1
ATOM 1213 N N . SER A 1 152 ? -21.165 -4.271 22.902 1.00 91.75 152 SER A N 1
ATOM 1214 C CA . SER A 1 152 ? -20.106 -5.090 22.297 1.00 91.75 152 SER A CA 1
ATOM 1215 C C . SER A 1 152 ? -19.515 -4.417 21.051 1.00 91.75 152 SER A C 1
ATOM 1217 O O . SER A 1 152 ? -20.253 -3.713 20.352 1.00 91.75 152 SER A O 1
ATOM 1219 N N . PRO A 1 153 ? -18.228 -4.655 20.718 1.00 92.62 153 PRO A N 1
ATOM 1220 C CA . PRO A 1 153 ? -17.597 -4.064 19.534 1.00 92.62 153 PRO A CA 1
ATOM 1221 C C . PRO A 1 153 ? -18.305 -4.505 18.248 1.00 92.62 153 PRO A C 1
ATOM 1223 O O . PRO A 1 153 ? -18.489 -3.713 17.328 1.00 92.62 153 PRO A O 1
ATOM 1226 N N . ARG A 1 154 ? -18.797 -5.749 18.211 1.00 94.25 154 ARG A N 1
ATOM 1227 C CA . ARG A 1 154 ? -19.570 -6.287 17.090 1.00 94.25 154 ARG A CA 1
ATOM 1228 C C . ARG A 1 154 ? -20.898 -5.556 16.896 1.00 94.25 154 ARG A C 1
ATOM 1230 O O . ARG A 1 154 ? -21.202 -5.142 15.783 1.00 94.25 154 ARG A O 1
ATOM 1237 N N . SER A 1 155 ? -21.676 -5.370 17.964 1.00 94.75 155 SER A N 1
ATOM 1238 C CA . SER A 1 155 ? -22.953 -4.645 17.896 1.00 94.75 155 SER A CA 1
ATOM 1239 C C . SER A 1 155 ? -22.752 -3.164 17.574 1.00 94.75 155 SER A C 1
ATOM 1241 O O . SER A 1 155 ? -23.500 -2.607 16.774 1.00 94.75 155 SER A O 1
ATOM 1243 N N . ALA A 1 156 ? -21.714 -2.537 18.134 1.00 96.31 156 ALA A N 1
ATOM 1244 C CA . ALA A 1 156 ? -21.333 -1.169 17.798 1.00 96.31 156 ALA A CA 1
ATOM 1245 C C . ALA A 1 156 ? -20.984 -1.034 16.307 1.00 96.31 156 ALA A C 1
ATOM 1247 O O . ALA A 1 156 ? -21.506 -0.147 15.633 1.00 96.31 156 ALA A O 1
ATOM 1248 N N . ALA A 1 157 ? -20.179 -1.952 15.765 1.00 97.31 157 ALA A N 1
ATOM 1249 C CA . ALA A 1 157 ? -19.829 -1.956 14.350 1.00 97.31 157 ALA A CA 1
ATOM 1250 C C . ALA A 1 157 ? -21.038 -2.197 13.437 1.00 97.31 157 ALA A C 1
ATOM 1252 O O . ALA A 1 157 ? -21.171 -1.521 12.424 1.00 97.31 157 ALA A O 1
ATOM 1253 N N . GLN A 1 158 ? -21.960 -3.091 13.808 1.00 97.50 158 GLN A N 1
ATOM 1254 C CA . GLN A 1 158 ? -23.219 -3.285 13.077 1.00 97.50 158 GLN A CA 1
ATOM 1255 C C . GLN A 1 158 ? -24.072 -2.009 13.044 1.00 97.50 158 GLN A C 1
ATOM 1257 O O . GLN A 1 158 ? -24.592 -1.655 11.986 1.00 97.50 158 GLN A O 1
ATOM 1262 N N . ASN A 1 159 ? -24.174 -1.291 14.168 1.00 97.94 159 ASN A N 1
ATOM 1263 C CA . ASN A 1 159 ? -24.895 -0.018 14.240 1.00 97.94 159 ASN A CA 1
ATOM 1264 C C . ASN A 1 159 ? -24.234 1.062 13.372 1.00 97.94 159 ASN A C 1
ATOM 1266 O O . ASN A 1 159 ? -24.932 1.778 12.657 1.00 97.94 159 ASN A O 1
ATOM 1270 N N . VAL A 1 160 ? -22.900 1.157 13.396 1.00 98.44 160 VAL A N 1
ATOM 1271 C CA . VAL A 1 160 ? -22.138 2.057 12.512 1.00 98.44 160 VAL A CA 1
ATOM 1272 C C . VAL A 1 160 ? -22.371 1.692 11.047 1.00 98.44 160 VAL A C 1
ATOM 1274 O O . VAL A 1 160 ? -22.647 2.575 10.240 1.00 98.44 160 VAL A O 1
ATOM 1277 N N . ASN A 1 161 ? -22.320 0.404 10.703 1.00 98.44 161 ASN A N 1
ATOM 1278 C CA . ASN A 1 161 ? -22.523 -0.073 9.338 1.00 98.44 161 ASN A CA 1
ATOM 1279 C C . ASN A 1 161 ? -23.913 0.297 8.804 1.00 98.44 161 ASN A C 1
ATOM 1281 O O . ASN A 1 161 ? -24.041 0.840 7.708 1.00 98.44 161 ASN A O 1
ATOM 1285 N N . LEU A 1 162 ? -24.949 0.056 9.615 1.00 98.50 162 LEU A N 1
ATOM 1286 C CA . LEU A 1 162 ? -26.320 0.439 9.294 1.00 98.50 162 LEU A CA 1
ATOM 1287 C C . LEU A 1 162 ? -26.441 1.958 9.141 1.00 98.50 162 LEU A C 1
ATOM 1289 O O . LEU A 1 162 ? -26.969 2.426 8.135 1.00 98.50 162 LEU A O 1
ATOM 1293 N N . TRP A 1 163 ? -25.889 2.729 10.082 1.00 98.62 163 TRP A N 1
ATOM 1294 C CA . TRP A 1 163 ? -25.925 4.186 10.008 1.00 98.62 163 TRP A CA 1
ATOM 1295 C C . TRP A 1 163 ? -25.302 4.692 8.707 1.00 98.62 163 TRP A C 1
ATOM 1297 O O . TRP A 1 163 ? -25.919 5.509 8.030 1.00 98.62 163 TRP A O 1
ATOM 1307 N N . ILE A 1 164 ? -24.127 4.186 8.322 1.00 98.56 164 ILE A N 1
ATOM 1308 C CA . ILE A 1 164 ? -23.452 4.581 7.079 1.00 98.56 164 ILE A CA 1
ATOM 1309 C C . ILE A 1 164 ? -24.336 4.276 5.869 1.00 98.56 164 ILE A C 1
ATOM 1311 O O . ILE A 1 164 ? -24.540 5.169 5.050 1.00 98.56 164 ILE A O 1
ATOM 1315 N N . SER A 1 165 ? -24.917 3.075 5.797 1.00 98.06 165 SER A N 1
ATOM 1316 C CA . SER A 1 165 ? -25.794 2.675 4.686 1.00 98.06 165 SER A CA 1
ATOM 1317 C C . SER A 1 165 ? -27.033 3.565 4.523 1.00 98.06 165 SER A C 1
ATOM 1319 O O . SER A 1 165 ? -27.508 3.776 3.411 1.00 98.06 165 SER A O 1
ATOM 1321 N N . GLU A 1 166 ? -27.548 4.117 5.625 1.00 98.06 166 GLU A N 1
ATOM 1322 C CA . GLU A 1 166 ? -28.733 4.981 5.633 1.00 98.06 166 GLU A CA 1
ATOM 1323 C C . GLU A 1 166 ? -28.396 6.458 5.389 1.00 98.06 166 GLU A C 1
ATOM 1325 O O . GLU A 1 166 ? -29.287 7.256 5.088 1.00 98.06 166 GLU A O 1
ATOM 1330 N N . ASN A 1 167 ? -27.132 6.850 5.577 1.00 98.31 167 ASN A N 1
ATOM 1331 C CA . ASN A 1 167 ? -26.740 8.254 5.675 1.00 98.31 167 ASN A CA 1
ATOM 1332 C C . ASN A 1 167 ? -25.724 8.709 4.631 1.00 98.31 167 ASN A C 1
ATOM 1334 O O . ASN A 1 167 ? -25.590 9.925 4.477 1.00 98.31 167 ASN A O 1
ATOM 1338 N N . ILE A 1 168 ? -25.001 7.802 3.972 1.00 98.06 168 ILE A N 1
ATOM 1339 C CA . ILE A 1 168 ? -23.920 8.124 3.037 1.00 98.06 168 ILE A CA 1
ATOM 1340 C C . ILE A 1 168 ? -24.218 7.510 1.667 1.00 98.06 168 ILE A C 1
ATOM 1342 O O . ILE A 1 168 ? -24.270 6.293 1.519 1.00 98.06 168 ILE A O 1
ATOM 1346 N N . ASP A 1 169 ? -24.364 8.358 0.652 1.00 96.25 169 ASP A N 1
ATOM 1347 C CA . ASP A 1 169 ? -24.627 7.926 -0.718 1.00 96.25 169 ASP A CA 1
ATOM 1348 C C . ASP A 1 169 ? -23.341 7.497 -1.437 1.00 96.25 169 ASP A C 1
ATOM 1350 O O . ASP A 1 169 ? -22.343 8.226 -1.459 1.00 96.25 169 ASP A O 1
ATOM 1354 N N . THR A 1 170 ? -23.386 6.366 -2.140 1.00 93.94 170 THR A N 1
ATOM 1355 C CA . THR A 1 170 ? -22.298 5.967 -3.038 1.00 93.94 170 THR A CA 1
ATOM 1356 C C . THR A 1 170 ? -22.265 6.847 -4.292 1.00 93.94 170 THR A C 1
ATOM 1358 O O . THR A 1 170 ? -23.288 7.137 -4.925 1.00 93.94 170 THR A O 1
ATOM 1361 N N . ALA A 1 171 ? -21.067 7.275 -4.676 1.00 88.81 171 ALA A N 1
ATOM 1362 C CA . ALA A 1 171 ? -20.792 8.025 -5.892 1.00 88.81 171 ALA A CA 1
ATOM 1363 C C . ALA A 1 171 ? -19.716 7.334 -6.733 1.00 88.81 171 ALA A C 1
ATOM 1365 O O . ALA A 1 171 ? -18.809 6.704 -6.198 1.00 88.81 171 ALA A O 1
ATOM 1366 N N . GLY A 1 172 ? -19.804 7.482 -8.057 1.00 81.44 172 GLY A N 1
ATOM 1367 C CA . GLY A 1 172 ? -18.713 7.094 -8.946 1.00 81.44 172 GLY A CA 1
ATOM 1368 C C . GLY A 1 172 ? -17.493 7.995 -8.753 1.00 81.44 172 GLY A C 1
ATOM 1369 O O . GLY A 1 172 ? -17.621 9.138 -8.310 1.00 81.44 172 GLY A O 1
ATOM 1370 N N . TRP A 1 173 ? -16.320 7.474 -9.104 1.00 70.00 173 TRP A N 1
ATOM 1371 C CA . TRP A 1 173 ? -15.082 8.245 -9.102 1.00 70.00 173 TRP A CA 1
ATOM 1372 C C . TRP A 1 173 ? -15.138 9.327 -10.190 1.00 70.00 173 TRP A C 1
ATOM 1374 O O . TRP A 1 173 ? -15.460 9.029 -11.342 1.00 70.00 173 TRP A O 1
ATOM 1384 N N . ASP A 1 174 ? -14.858 10.578 -9.825 1.00 59.78 174 ASP A N 1
ATOM 1385 C CA . ASP A 1 174 ? -14.762 11.680 -10.785 1.00 59.78 174 ASP A CA 1
ATOM 1386 C C . ASP A 1 174 ? -13.299 11.860 -11.214 1.00 59.78 174 ASP A C 1
ATOM 1388 O O . ASP A 1 174 ? -12.383 11.728 -10.404 1.00 59.78 174 ASP A O 1
ATOM 1392 N N . TYR A 1 175 ? -13.067 12.174 -12.491 1.00 52.66 175 TYR A N 1
ATOM 1393 C CA . TYR A 1 175 ? -11.732 12.218 -13.113 1.00 52.66 175 TYR A CA 1
ATOM 1394 C C . TYR A 1 175 ? -10.814 13.292 -12.491 1.00 52.66 175 TYR A C 1
ATOM 1396 O O . TYR A 1 175 ? -9.598 13.282 -12.685 1.00 52.66 175 TYR A O 1
ATOM 1404 N N . PHE A 1 176 ? -11.398 14.235 -11.745 1.00 49.56 176 PHE A N 1
ATOM 1405 C CA . PHE A 1 176 ? -10.707 15.322 -11.064 1.00 49.56 176 PHE A CA 1
ATOM 1406 C C . PHE A 1 176 ? -10.969 15.271 -9.553 1.00 49.56 176 PHE A C 1
ATOM 1408 O O . PHE A 1 176 ? -11.965 15.799 -9.067 1.00 49.56 176 PHE A O 1
ATOM 1415 N N . GLY A 1 177 ? -10.042 14.688 -8.795 1.00 62.22 177 GLY A N 1
ATOM 1416 C CA . GLY A 1 177 ? -10.066 14.728 -7.332 1.00 62.22 177 GLY A CA 1
ATOM 1417 C C . GLY A 1 177 ? -9.180 13.656 -6.705 1.00 62.22 177 GLY A C 1
ATOM 1418 O O . GLY A 1 177 ? -9.143 12.524 -7.176 1.00 62.22 177 GLY A O 1
ATOM 1419 N N . GLY A 1 178 ? -8.441 14.018 -5.654 1.00 77.31 178 GLY A N 1
ATOM 1420 C CA . GLY A 1 178 ? -7.832 13.027 -4.763 1.00 77.31 178 GLY A CA 1
ATOM 1421 C C . GLY A 1 178 ? -8.895 12.380 -3.872 1.00 77.31 178 GLY A C 1
ATOM 1422 O O . GLY A 1 178 ? -10.017 12.875 -3.786 1.00 77.31 178 GLY A O 1
ATOM 1423 N N . MET A 1 179 ? -8.530 11.295 -3.191 1.00 88.44 179 MET A N 1
ATOM 1424 C CA . MET A 1 179 ? -9.410 10.622 -2.234 1.00 88.44 179 MET A CA 1
ATOM 1425 C C . MET A 1 179 ? -9.854 11.577 -1.114 1.00 88.44 179 MET A C 1
ATOM 1427 O O . MET A 1 179 ? -9.029 12.292 -0.542 1.00 88.44 179 MET A O 1
ATOM 1431 N N . GLN A 1 180 ? -11.145 11.591 -0.793 1.00 92.69 180 GLN A N 1
ATOM 1432 C CA . GLN A 1 180 ? -11.704 12.419 0.275 1.00 92.69 180 GLN A CA 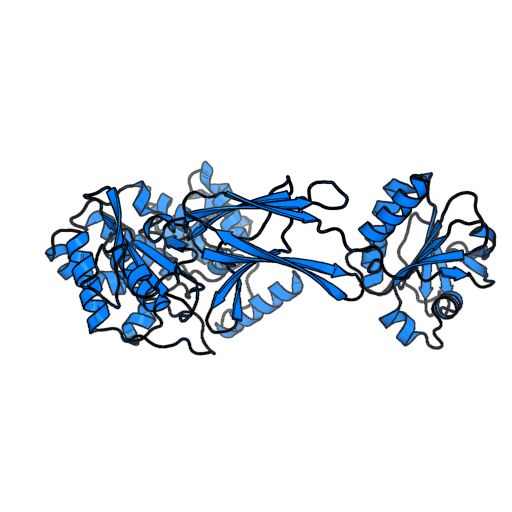1
ATOM 1433 C C . GLN A 1 180 ? -11.279 11.916 1.666 1.00 92.69 180 GLN A C 1
ATOM 1435 O O . GLN A 1 180 ? -11.295 10.708 1.913 1.00 92.69 180 GLN A O 1
ATOM 1440 N N . PRO A 1 181 ? -10.952 12.818 2.612 1.00 94.69 181 PRO A N 1
ATOM 1441 C CA . PRO A 1 181 ? -10.747 12.427 4.000 1.00 94.69 181 PRO A CA 1
ATOM 1442 C C . PRO A 1 181 ? -12.083 12.066 4.689 1.00 94.69 181 PRO A C 1
ATOM 1444 O O . PRO A 1 181 ? -13.159 12.464 4.214 1.00 94.69 181 PRO A O 1
ATOM 1447 N N . PRO A 1 182 ? -12.053 11.335 5.823 1.00 96.94 182 PRO A N 1
ATOM 1448 C CA . PRO A 1 182 ? -13.262 10.861 6.504 1.00 96.94 182 PRO A CA 1
ATOM 1449 C C . PRO A 1 182 ? -14.223 11.980 6.904 1.00 96.94 182 PRO A C 1
ATOM 1451 O O . PRO A 1 182 ? -15.430 11.880 6.689 1.00 96.94 182 PRO A O 1
ATOM 1454 N N . ASP A 1 183 ? -13.700 13.077 7.448 1.00 96.50 183 ASP A N 1
ATOM 1455 C CA . ASP A 1 183 ? -14.506 14.213 7.887 1.00 96.50 183 ASP A CA 1
ATOM 1456 C C . ASP A 1 183 ? -15.228 14.893 6.715 1.00 96.50 183 ASP A C 1
ATOM 1458 O O . ASP A 1 183 ? -16.370 15.334 6.866 1.00 96.50 183 ASP A O 1
ATOM 1462 N N . PHE A 1 184 ? -14.612 14.923 5.530 1.00 95.94 184 PHE A N 1
ATOM 1463 C CA . PHE A 1 184 ? -15.254 15.445 4.330 1.00 95.94 184 PHE A CA 1
ATOM 1464 C C . PHE A 1 184 ? -16.338 14.494 3.816 1.00 95.94 184 PHE A C 1
ATOM 1466 O O . PHE A 1 184 ? -17.455 14.953 3.590 1.00 95.94 184 PHE A O 1
ATOM 1473 N N . THR A 1 185 ? -16.059 13.188 3.731 1.00 96.31 185 THR A N 1
ATOM 1474 C CA . THR A 1 185 ? -17.040 12.156 3.322 1.00 96.31 185 THR A CA 1
ATOM 1475 C C . THR A 1 185 ? -18.279 12.170 4.228 1.00 96.31 185 THR A C 1
ATOM 1477 O O . THR A 1 185 ? -19.422 12.093 3.769 1.00 96.31 185 THR A O 1
ATOM 1480 N N . LEU A 1 186 ? -18.072 12.349 5.536 1.00 97.88 186 LEU A N 1
ATOM 1481 C CA . LEU A 1 186 ? -19.151 12.482 6.514 1.00 97.88 186 LEU A CA 1
ATOM 1482 C C . LEU A 1 186 ? -19.985 13.756 6.307 1.00 97.88 186 LEU A C 1
ATOM 1484 O O . LEU A 1 186 ? -21.206 13.733 6.464 1.00 97.88 186 LEU A O 1
ATOM 1488 N N . ARG A 1 187 ? -19.347 14.889 5.995 1.00 96.75 187 ARG A N 1
ATOM 1489 C CA . ARG A 1 187 ? -20.035 16.179 5.800 1.00 96.75 187 ARG A CA 1
ATOM 1490 C C . ARG A 1 187 ? -20.757 16.253 4.460 1.00 96.75 187 ARG A C 1
ATOM 1492 O O . ARG A 1 187 ? -21.849 16.814 4.401 1.00 96.75 187 ARG A O 1
ATOM 1499 N N . SER A 1 188 ? -20.156 15.704 3.406 1.00 95.12 188 SER A N 1
ATOM 1500 C CA . SER A 1 188 ? -20.730 15.643 2.060 1.00 95.12 188 SER A CA 1
ATOM 1501 C C . SER A 1 188 ? -21.885 14.646 1.972 1.00 95.12 188 SER A C 1
ATOM 1503 O O . SER A 1 188 ? -22.716 14.778 1.075 1.00 95.12 188 SER A O 1
ATOM 1505 N N . ARG A 1 189 ? -21.936 13.669 2.896 1.00 96.69 189 ARG A N 1
ATOM 1506 C CA . ARG A 1 189 ? -22.857 12.521 2.873 1.00 96.69 189 ARG A CA 1
ATOM 1507 C C . ARG A 1 189 ? -22.746 11.711 1.583 1.00 96.69 189 ARG A C 1
ATOM 1509 O O . ARG A 1 189 ? -23.717 11.096 1.154 1.00 96.69 189 ARG A O 1
ATOM 1516 N N . ARG A 1 190 ? -21.574 11.738 0.944 1.00 94.75 190 ARG A N 1
ATOM 1517 C CA . ARG A 1 190 ? -21.365 11.135 -0.370 1.00 94.75 190 ARG A CA 1
ATOM 1518 C C . ARG A 1 190 ? -19.892 10.819 -0.616 1.00 94.75 190 ARG A C 1
ATOM 1520 O O . ARG A 1 190 ? -19.056 11.697 -0.429 1.00 94.75 190 ARG A O 1
ATOM 1527 N N . GLY A 1 191 ? -19.598 9.618 -1.109 1.00 93.94 191 GLY A N 1
ATOM 1528 C CA . GLY A 1 191 ? -18.240 9.186 -1.461 1.00 93.94 191 GLY A CA 1
ATOM 1529 C C . GLY A 1 191 ? -18.227 7.923 -2.324 1.00 93.94 191 GLY A C 1
ATOM 1530 O O . GLY A 1 191 ? -19.252 7.269 -2.508 1.00 93.94 191 GLY A O 1
ATOM 1531 N N . THR A 1 192 ? -17.071 7.584 -2.877 1.00 93.69 192 THR A N 1
ATOM 1532 C CA . THR A 1 192 ? -16.808 6.283 -3.516 1.00 93.69 192 THR A CA 1
ATOM 1533 C C . THR A 1 192 ? -16.812 5.151 -2.488 1.00 93.69 192 THR A C 1
ATOM 1535 O O . THR A 1 192 ? -16.683 5.401 -1.291 1.00 93.69 192 THR A O 1
ATOM 1538 N N . GLU A 1 193 ? -16.917 3.891 -2.922 1.00 93.50 193 GLU A N 1
ATOM 1539 C CA . GLU A 1 193 ? -16.874 2.744 -1.995 1.00 93.50 193 GLU A CA 1
ATOM 1540 C C . GLU A 1 193 ? -15.619 2.747 -1.111 1.00 93.50 193 GLU A C 1
ATOM 1542 O O . GLU A 1 193 ? -15.710 2.502 0.089 1.00 93.50 193 GLU A O 1
ATOM 1547 N N . SER A 1 194 ? -14.459 3.102 -1.672 1.00 93.38 194 SER A N 1
ATOM 1548 C CA . SER A 1 194 ? -13.206 3.212 -0.916 1.00 93.38 194 SER A CA 1
ATOM 1549 C C . SER A 1 194 ? -13.228 4.350 0.109 1.00 93.38 194 SER A C 1
ATOM 1551 O O . SER A 1 194 ? -12.718 4.188 1.214 1.00 93.38 194 SER A O 1
ATOM 1553 N N . GLU A 1 195 ? -13.833 5.496 -0.213 1.00 95.38 195 GLU A N 1
ATOM 1554 C CA . GLU A 1 195 ? -13.982 6.620 0.728 1.00 95.38 195 GLU A CA 1
ATOM 1555 C C . GLU A 1 195 ? -14.978 6.293 1.846 1.00 95.38 195 GLU A C 1
ATOM 1557 O O . GLU A 1 195 ? -14.739 6.627 3.007 1.00 95.38 195 GLU A O 1
ATOM 1562 N N . ILE A 1 196 ? -16.059 5.580 1.521 1.00 97.12 196 ILE A N 1
ATOM 1563 C CA . ILE A 1 196 ? -17.041 5.090 2.494 1.00 97.12 196 ILE A CA 1
ATOM 1564 C C . ILE A 1 196 ? -16.403 4.048 3.420 1.00 97.12 196 ILE A C 1
ATOM 1566 O O . ILE A 1 196 ? -16.597 4.116 4.635 1.00 97.12 196 ILE A O 1
ATOM 1570 N N . ALA A 1 197 ? -15.605 3.122 2.879 1.00 96.81 197 ALA A N 1
ATOM 1571 C CA . ALA A 1 197 ? -14.834 2.169 3.673 1.00 96.81 197 ALA A CA 1
ATOM 1572 C C . ALA A 1 197 ? -13.841 2.889 4.604 1.00 96.81 197 ALA A C 1
ATOM 1574 O O . ALA A 1 197 ? -13.796 2.589 5.796 1.00 96.81 197 ALA A O 1
ATOM 1575 N N . SER A 1 198 ? -13.120 3.904 4.111 1.00 96.38 198 SER A N 1
ATOM 1576 C CA . SER A 1 198 ? -12.233 4.722 4.950 1.00 96.38 198 SER A CA 1
ATOM 1577 C C . SER A 1 198 ? -12.987 5.476 6.047 1.00 96.38 198 SER A C 1
ATOM 1579 O O . SER A 1 198 ? -12.525 5.493 7.186 1.00 96.38 198 SER A O 1
ATOM 1581 N N . LEU A 1 199 ? -14.157 6.058 5.758 1.00 98.06 199 LEU A N 1
ATOM 1582 C CA . LEU A 1 199 ? -15.005 6.682 6.780 1.00 98.06 199 LEU A CA 1
ATOM 1583 C C . LEU A 1 199 ? -15.432 5.666 7.846 1.00 98.06 199 LEU A C 1
ATOM 1585 O O . LEU A 1 199 ? -15.334 5.950 9.039 1.00 98.06 199 LEU A O 1
ATOM 1589 N N . ALA A 1 200 ? -15.872 4.479 7.431 1.00 98.31 200 ALA A N 1
ATOM 1590 C CA . ALA A 1 200 ? -16.257 3.409 8.340 1.00 98.31 200 ALA A CA 1
ATOM 1591 C C . ALA A 1 200 ? -15.096 2.993 9.257 1.00 98.31 200 ALA A C 1
ATOM 1593 O O . ALA A 1 200 ? -15.267 2.973 10.477 1.00 98.31 200 ALA A O 1
ATOM 1594 N N . VAL A 1 201 ? -13.904 2.746 8.702 1.00 98.06 201 VAL A N 1
ATOM 1595 C CA . VAL A 1 201 ? -12.692 2.460 9.490 1.00 98.06 201 VAL A CA 1
ATOM 1596 C C . VAL A 1 201 ? -12.382 3.620 10.439 1.00 98.06 201 VAL A C 1
ATOM 1598 O O . VAL A 1 201 ? -12.125 3.390 11.615 1.00 98.06 201 VAL A O 1
ATOM 1601 N N . ALA A 1 202 ? -12.458 4.873 9.989 1.00 98.25 202 ALA A N 1
ATOM 1602 C CA . ALA A 1 202 ? -12.194 6.038 10.835 1.00 98.25 202 ALA A CA 1
ATOM 1603 C C . ALA A 1 202 ? -13.156 6.127 12.033 1.00 98.25 202 ALA A C 1
ATOM 1605 O O . ALA A 1 202 ? -12.722 6.383 13.161 1.00 98.25 202 ALA A O 1
ATOM 1606 N N . ILE A 1 203 ? -14.453 5.876 11.816 1.00 98.62 203 ILE A N 1
ATOM 1607 C CA . ILE A 1 203 ? -15.453 5.835 12.891 1.00 98.62 203 ILE A CA 1
ATOM 1608 C C . ILE A 1 203 ? -15.090 4.726 13.878 1.00 98.62 203 ILE A C 1
ATOM 1610 O O . ILE A 1 203 ? -14.916 4.998 15.061 1.00 98.62 203 ILE A O 1
ATOM 1614 N N . LEU A 1 204 ? -14.897 3.497 13.400 1.00 98.00 204 LEU A N 1
ATOM 1615 C CA . LEU A 1 204 ? -14.582 2.340 14.243 1.00 98.00 204 LEU A CA 1
ATOM 1616 C C . LEU A 1 204 ? -13.288 2.536 15.047 1.00 98.00 204 LEU A C 1
ATOM 1618 O O . LEU A 1 204 ? -13.278 2.311 16.258 1.00 98.00 204 LEU A O 1
ATOM 1622 N N . LYS A 1 205 ? -12.228 3.053 14.416 1.00 97.31 205 LYS A N 1
ATOM 1623 C CA . LYS A 1 205 ? -10.974 3.428 15.084 1.00 97.31 205 LYS A CA 1
ATOM 1624 C C . LYS A 1 205 ? -11.193 4.454 16.189 1.00 97.31 205 LYS A C 1
ATOM 1626 O O . LYS A 1 205 ? -10.631 4.309 17.270 1.00 97.31 205 LYS A O 1
ATOM 1631 N N . SER A 1 206 ? -12.021 5.471 15.937 1.00 98.19 206 SER A N 1
ATOM 1632 C CA . SER A 1 206 ? -12.368 6.484 16.946 1.00 98.19 206 SER A CA 1
ATOM 1633 C C . SER A 1 206 ? -13.068 5.864 18.151 1.00 98.19 206 SER A C 1
ATOM 1635 O O . SER A 1 206 ? -12.927 6.360 19.254 1.00 98.19 206 SER A O 1
ATOM 1637 N N . LEU A 1 207 ? -13.782 4.757 17.969 1.00 97.75 207 LEU A N 1
ATOM 1638 C CA . LEU A 1 207 ? -14.480 4.055 19.043 1.00 97.75 207 LEU A CA 1
ATOM 1639 C C . LEU A 1 207 ? -13.587 3.055 19.791 1.00 97.75 207 LEU A C 1
ATOM 1641 O O . LEU A 1 207 ? -14.037 2.453 20.759 1.00 97.75 207 LEU A O 1
ATOM 1645 N N . GLY A 1 208 ? -12.340 2.848 19.362 1.00 96.69 208 GLY A N 1
ATOM 1646 C CA . GLY A 1 208 ? -11.488 1.800 19.919 1.00 96.69 208 GLY A CA 1
ATOM 1647 C C . GLY A 1 208 ? -11.799 0.410 19.354 1.00 96.69 208 GLY A C 1
ATOM 1648 O O . GLY A 1 208 ? -11.555 -0.584 20.029 1.00 96.69 208 GLY A O 1
ATOM 1649 N N . ILE A 1 209 ? -12.371 0.311 18.149 1.00 96.62 209 ILE A N 1
ATOM 1650 C CA . ILE A 1 209 ? -12.623 -0.960 17.450 1.00 96.62 209 ILE A CA 1
ATOM 1651 C C . ILE A 1 209 ? -11.556 -1.130 16.360 1.00 96.62 209 ILE A C 1
ATOM 1653 O O . ILE A 1 209 ? -11.582 -0.386 15.369 1.00 96.62 209 ILE A O 1
ATOM 1657 N N . PRO A 1 210 ? -10.617 -2.089 16.502 1.00 96.56 210 PRO A N 1
ATOM 1658 C CA . PRO A 1 210 ? -9.599 -2.316 15.486 1.00 96.56 210 PRO A CA 1
ATOM 1659 C C . PRO A 1 210 ? -10.253 -2.689 14.156 1.00 96.56 210 PRO A C 1
ATOM 1661 O O . PRO A 1 210 ? -11.103 -3.579 14.084 1.00 96.56 210 PRO A O 1
ATOM 1664 N N . SER A 1 211 ? -9.886 -1.963 13.107 1.00 96.56 211 SER A N 1
ATOM 1665 C CA . SER A 1 211 ? -10.504 -2.076 11.788 1.00 96.56 211 SER A CA 1
ATOM 1666 C C . SER A 1 211 ? -9.500 -1.766 10.683 1.00 96.56 211 SER A C 1
ATOM 1668 O O . SER A 1 211 ? -8.539 -1.011 10.881 1.00 96.56 211 SER A O 1
ATOM 1670 N N . ARG A 1 212 ? -9.723 -2.369 9.517 1.00 96.81 212 ARG A N 1
ATOM 1671 C CA . ARG A 1 212 ? -8.910 -2.193 8.312 1.00 96.81 212 ARG A CA 1
ATOM 1672 C C . ARG A 1 212 ? -9.790 -2.194 7.068 1.00 96.81 212 ARG A C 1
ATOM 1674 O O . ARG A 1 212 ? -10.863 -2.795 7.064 1.00 96.81 212 ARG A O 1
ATOM 1681 N N . SER A 1 213 ? -9.345 -1.515 6.022 1.00 95.81 213 SER A N 1
ATOM 1682 C CA . SER A 1 213 ? -10.022 -1.539 4.725 1.00 95.81 213 SER A CA 1
ATOM 1683 C C . SER A 1 213 ? -9.665 -2.827 3.997 1.00 95.81 213 SER A C 1
ATOM 1685 O O . SER A 1 213 ? -8.523 -3.273 4.077 1.00 95.81 213 SER A O 1
ATOM 1687 N N . ALA A 1 214 ? -10.613 -3.403 3.272 1.00 97.00 214 ALA A N 1
ATOM 1688 C CA . ALA A 1 214 ? -10.396 -4.533 2.381 1.00 97.00 214 ALA A CA 1
ATOM 1689 C C . ALA A 1 214 ? -10.892 -4.159 0.984 1.00 97.00 214 ALA A C 1
ATOM 1691 O O . ALA A 1 214 ? -11.915 -3.486 0.857 1.00 97.00 214 ALA A O 1
ATOM 1692 N N . SER A 1 215 ? -10.175 -4.546 -0.064 1.00 95.62 215 SER A N 1
ATOM 1693 C CA . SER A 1 215 ? -10.615 -4.260 -1.428 1.00 95.62 215 SER A CA 1
ATOM 1694 C C . SER A 1 215 ? -10.124 -5.280 -2.441 1.00 95.62 215 SER A C 1
ATOM 1696 O O . SER A 1 215 ? -9.178 -6.024 -2.198 1.00 95.62 215 SER A O 1
ATOM 1698 N N . ILE A 1 216 ? -10.777 -5.272 -3.598 1.00 94.94 216 ILE A N 1
ATOM 1699 C CA . ILE A 1 216 ? -10.327 -5.906 -4.834 1.00 94.94 216 ILE A CA 1
ATOM 1700 C C . ILE A 1 216 ? -10.177 -4.778 -5.844 1.00 94.94 216 ILE A C 1
ATOM 1702 O O . ILE A 1 216 ? -11.156 -4.094 -6.153 1.00 94.94 216 ILE A O 1
ATOM 1706 N N . ARG A 1 217 ? -8.955 -4.543 -6.327 1.00 90.81 217 ARG A N 1
ATOM 1707 C CA . ARG A 1 217 ? -8.673 -3.404 -7.216 1.00 90.81 217 ARG A CA 1
ATOM 1708 C C . ARG A 1 217 ? -9.084 -3.650 -8.659 1.00 90.81 217 ARG A C 1
ATOM 1710 O O . ARG A 1 217 ? -9.491 -2.703 -9.322 1.00 90.81 217 ARG A O 1
ATOM 1717 N N . ALA A 1 218 ? -8.956 -4.890 -9.119 1.00 92.00 218 ALA A N 1
ATOM 1718 C CA . ALA A 1 218 ? -9.342 -5.307 -10.456 1.00 92.00 218 ALA A CA 1
ATOM 1719 C C . ALA A 1 218 ? -10.166 -6.589 -10.373 1.00 92.00 218 ALA A C 1
ATOM 1721 O O . ALA A 1 218 ? -9.660 -7.636 -9.962 1.00 92.00 218 ALA A O 1
ATOM 1722 N N . ILE A 1 219 ? -11.434 -6.504 -10.757 1.00 91.81 219 ILE A N 1
ATOM 1723 C CA . ILE A 1 219 ? -12.353 -7.641 -10.774 1.00 91.81 219 ILE A CA 1
ATOM 1724 C C . ILE A 1 219 ? -12.326 -8.294 -12.158 1.00 91.81 219 ILE A C 1
ATOM 1726 O O . ILE A 1 219 ? -12.210 -7.638 -13.195 1.00 91.81 219 ILE A O 1
ATOM 1730 N N . ARG A 1 220 ? -12.396 -9.625 -12.177 1.00 90.06 220 ARG A N 1
ATOM 1731 C CA . ARG A 1 220 ? -12.486 -10.403 -13.416 1.00 90.06 220 ARG A CA 1
ATOM 1732 C C . ARG A 1 220 ? -13.907 -10.287 -13.985 1.00 90.06 220 ARG A C 1
ATOM 1734 O O . ARG A 1 220 ? -14.879 -10.462 -13.257 1.00 90.06 220 ARG A O 1
ATOM 1741 N N . GLY A 1 221 ? -14.037 -10.046 -15.289 1.00 84.06 221 GLY A N 1
ATOM 1742 C CA . GLY A 1 221 ? -15.350 -9.899 -15.933 1.00 84.06 221 GLY A CA 1
ATOM 1743 C C . GLY A 1 221 ? -15.926 -8.483 -15.833 1.00 84.06 221 GLY A C 1
ATOM 1744 O O . GLY A 1 221 ? -15.245 -7.535 -16.207 1.00 84.06 221 GLY A O 1
ATOM 1745 N N . GLU A 1 222 ? -17.189 -8.345 -15.422 1.00 73.50 222 GLU A N 1
ATOM 1746 C CA . GLU A 1 222 ? -17.835 -7.036 -15.232 1.00 73.50 222 GLU A CA 1
ATOM 1747 C C . GLU A 1 222 ? -17.646 -6.552 -13.789 1.00 73.50 222 GLU A C 1
ATOM 1749 O O . GLU A 1 222 ? -18.023 -7.238 -12.832 1.00 73.50 222 GLU A O 1
ATOM 1754 N N . GLY A 1 223 ? -17.082 -5.356 -13.639 1.00 64.50 223 GLY A N 1
ATOM 1755 C CA . GLY A 1 223 ? -16.794 -4.748 -12.345 1.00 64.50 223 GLY A CA 1
ATOM 1756 C C . GLY A 1 223 ? -15.389 -4.161 -12.314 1.00 64.50 223 GLY A C 1
ATOM 1757 O O . GLY A 1 223 ? -14.419 -4.834 -12.643 1.00 64.50 223 GLY A O 1
ATOM 1758 N N . GLY A 1 224 ? -15.276 -2.903 -11.891 1.00 79.12 224 GLY A N 1
ATOM 1759 C CA . GLY A 1 224 ? -13.977 -2.246 -11.757 1.00 79.12 224 GLY A CA 1
ATOM 1760 C C . GLY A 1 224 ? -13.253 -2.711 -10.495 1.00 79.12 224 GLY A C 1
ATOM 1761 O O . GLY A 1 224 ? -12.274 -3.450 -10.548 1.00 79.12 224 GLY A O 1
ATOM 1762 N N . SER A 1 225 ? -13.772 -2.290 -9.344 1.00 89.12 225 SER A N 1
ATOM 1763 C CA . SER A 1 225 ? -13.208 -2.549 -8.020 1.00 89.12 225 SER A CA 1
ATOM 1764 C C . SER A 1 225 ? -14.322 -2.687 -6.989 1.00 89.12 225 SER A C 1
ATOM 1766 O O . SER A 1 225 ? -15.397 -2.124 -7.186 1.00 89.12 225 SER A O 1
ATOM 1768 N N . MET A 1 226 ? -14.037 -3.335 -5.865 1.00 92.56 226 MET A N 1
ATOM 1769 C CA . MET A 1 226 ? -14.942 -3.415 -4.715 1.00 92.56 226 MET A CA 1
ATOM 1770 C C . MET A 1 226 ? -14.167 -3.096 -3.442 1.00 92.56 226 MET A C 1
ATOM 1772 O O . MET A 1 226 ? -13.050 -3.589 -3.276 1.00 92.56 226 MET A O 1
ATOM 1776 N N . SER A 1 227 ? -14.764 -2.321 -2.535 1.00 95.31 227 SER A N 1
ATOM 1777 C CA . SER A 1 227 ? -14.159 -1.982 -1.240 1.00 95.31 227 SER A CA 1
ATOM 1778 C C . SER A 1 227 ? -15.127 -2.226 -0.083 1.00 95.31 227 SER A C 1
ATOM 1780 O O . SER A 1 227 ? -16.310 -1.901 -0.152 1.00 95.31 227 SER A O 1
ATOM 1782 N N . TRP A 1 228 ? -14.619 -2.780 1.012 1.00 97.69 228 TRP A N 1
ATOM 1783 C CA . TRP A 1 228 ? -15.355 -3.027 2.249 1.00 97.69 228 TRP A CA 1
ATOM 1784 C C . TRP A 1 228 ? -14.432 -2.882 3.464 1.00 97.69 228 TRP A C 1
ATOM 1786 O O . TRP A 1 228 ? -13.305 -2.392 3.359 1.00 97.69 228 TRP A O 1
ATOM 1796 N N . VAL A 1 229 ? -14.921 -3.254 4.645 1.00 98.25 229 VAL A N 1
ATOM 1797 C CA . VAL A 1 229 ? -14.188 -3.124 5.909 1.00 98.25 229 VAL A CA 1
ATOM 1798 C C . VAL A 1 229 ? -14.060 -4.482 6.574 1.00 98.25 229 VAL A C 1
ATOM 1800 O O . VAL A 1 229 ? -15.000 -5.267 6.563 1.00 98.25 229 VAL A O 1
ATOM 1803 N N . GLU A 1 230 ? -12.927 -4.749 7.208 1.00 98.00 230 GLU A N 1
ATOM 1804 C CA . GLU A 1 230 ? -12.798 -5.824 8.186 1.00 98.00 230 GLU A CA 1
ATOM 1805 C C . GLU A 1 230 ? -12.664 -5.228 9.587 1.00 98.00 230 GLU A C 1
ATOM 1807 O O . GLU A 1 230 ? -11.903 -4.281 9.805 1.00 98.00 230 GLU A O 1
ATOM 1812 N N . ILE A 1 231 ? -13.388 -5.797 10.548 1.00 96.56 231 ILE A N 1
ATOM 1813 C CA . ILE A 1 231 ? -13.240 -5.469 11.967 1.00 96.56 231 ILE A CA 1
ATOM 1814 C C . ILE A 1 231 ? -12.602 -6.638 12.704 1.00 96.56 231 ILE A C 1
ATOM 1816 O O . ILE A 1 231 ? -12.838 -7.795 12.352 1.00 96.56 231 ILE A O 1
ATOM 1820 N N . PHE A 1 232 ? -11.825 -6.351 13.740 1.00 94.81 232 PHE A N 1
ATOM 1821 C CA . PHE A 1 232 ? -11.303 -7.383 14.621 1.00 94.81 232 PHE A CA 1
ATOM 1822 C C . PHE A 1 232 ? -12.329 -7.702 15.713 1.00 94.81 232 PHE A C 1
ATOM 1824 O O . PHE A 1 232 ? -12.615 -6.871 16.578 1.00 94.81 232 PHE A O 1
ATOM 1831 N N . ASP A 1 233 ? -12.895 -8.907 15.680 1.00 86.81 233 ASP A N 1
ATOM 1832 C CA . ASP A 1 233 ? -13.769 -9.407 16.739 1.00 86.81 233 ASP A CA 1
ATOM 1833 C C . ASP A 1 233 ? -12.899 -9.969 17.870 1.00 86.81 233 ASP A C 1
ATOM 1835 O O . ASP A 1 233 ? -12.359 -11.071 17.760 1.00 86.81 233 ASP A O 1
ATOM 1839 N N . SER A 1 234 ? -12.752 -9.213 18.963 1.00 76.88 234 SER A N 1
ATOM 1840 C CA . SER A 1 234 ? -11.957 -9.636 20.124 1.00 76.88 234 SER A CA 1
ATOM 1841 C C . SER A 1 234 ? -12.537 -10.858 20.843 1.00 76.88 234 SER A C 1
ATOM 1843 O O . SER A 1 234 ? -11.793 -11.571 21.513 1.00 76.88 234 SER A O 1
ATOM 1845 N N . GLY A 1 235 ? -13.831 -11.153 20.675 1.00 77.00 235 GLY A N 1
ATOM 1846 C CA . GLY A 1 235 ? -14.454 -12.348 21.243 1.00 77.00 235 GLY A CA 1
ATOM 1847 C C . GLY A 1 235 ? -14.055 -13.635 20.518 1.00 77.00 235 GLY A C 1
ATOM 1848 O O . GLY A 1 235 ? -13.935 -14.686 21.147 1.00 77.00 235 GLY A O 1
ATOM 1849 N N . GLU A 1 236 ? -13.830 -13.555 19.206 1.00 80.06 236 GLU A N 1
ATOM 1850 C CA . GLU A 1 236 ? -13.459 -14.698 18.358 1.00 80.06 236 GLU A CA 1
ATOM 1851 C C . GLU A 1 236 ? -11.985 -14.664 17.910 1.00 80.06 236 GLU A C 1
ATOM 1853 O O . GLU A 1 236 ? -11.511 -15.622 17.301 1.00 80.06 236 GLU A O 1
ATOM 1858 N N . VAL A 1 237 ? -11.259 -13.587 18.235 1.00 86.50 237 VAL A N 1
ATOM 1859 C CA . VAL A 1 237 ? -9.852 -13.331 17.879 1.00 86.50 237 VAL A CA 1
ATOM 1860 C C . VAL A 1 237 ? -9.624 -13.498 16.371 1.00 86.50 237 VAL A C 1
ATOM 1862 O O . VAL A 1 237 ? -8.729 -14.214 15.920 1.00 86.50 237 VAL A O 1
ATOM 1865 N N . ARG A 1 238 ? -10.482 -12.860 15.567 1.00 91.19 238 ARG A N 1
ATOM 1866 C CA . ARG A 1 238 ? -10.399 -12.903 14.101 1.00 91.19 238 ARG A CA 1
ATOM 1867 C C . ARG A 1 238 ? -10.919 -11.632 13.445 1.00 91.19 238 ARG A C 1
ATOM 1869 O O . ARG A 1 238 ? -11.762 -10.931 13.998 1.00 91.19 238 ARG A O 1
ATOM 1876 N N . TRP A 1 239 ? -10.457 -11.390 12.224 1.00 95.38 239 TRP A N 1
ATOM 1877 C CA . TRP A 1 239 ? -11.039 -10.395 11.330 1.00 95.38 239 TRP A CA 1
ATOM 1878 C C . TRP A 1 239 ? -12.360 -10.913 10.756 1.00 95.38 239 TRP A C 1
ATOM 1880 O O . TRP A 1 239 ? -12.448 -12.085 10.389 1.00 95.38 239 TRP A O 1
ATOM 1890 N N . ILE A 1 240 ? -13.381 -10.061 10.683 1.00 96.44 240 ILE A N 1
ATOM 1891 C CA . ILE A 1 240 ? -14.670 -10.364 10.048 1.00 96.44 240 ILE A CA 1
ATOM 1892 C C . ILE A 1 240 ? -15.097 -9.218 9.122 1.00 96.44 240 ILE A C 1
ATOM 1894 O O . ILE A 1 240 ? -14.892 -8.052 9.475 1.00 96.44 240 ILE A O 1
ATOM 1898 N N . PRO A 1 241 ? -15.694 -9.513 7.954 1.00 98.06 241 PRO A N 1
ATOM 1899 C CA . PRO A 1 241 ? -16.078 -8.486 7.000 1.00 98.06 241 PRO A CA 1
ATOM 1900 C C . PRO A 1 241 ? -17.327 -7.719 7.434 1.00 98.06 241 PRO A C 1
ATOM 1902 O O . PRO A 1 241 ? -18.233 -8.243 8.082 1.00 98.06 241 PRO A O 1
ATOM 1905 N N . MET A 1 242 ? -17.397 -6.472 7.002 1.00 97.69 242 MET A N 1
ATOM 1906 C CA . MET A 1 242 ? -18.485 -5.532 7.191 1.00 97.69 242 MET A CA 1
ATOM 1907 C C . MET A 1 242 ? -18.675 -4.761 5.882 1.00 97.69 242 MET A C 1
ATOM 1909 O O . MET A 1 242 ? -17.724 -4.190 5.347 1.00 97.69 242 MET A O 1
ATOM 1913 N N . PHE A 1 243 ? -19.910 -4.729 5.379 1.00 98.06 243 PHE A N 1
ATOM 1914 C CA . PHE A 1 243 ? -20.239 -4.133 4.083 1.00 98.06 243 PHE A CA 1
ATOM 1915 C C . PHE A 1 243 ? -21.182 -2.937 4.263 1.00 98.06 243 PHE A C 1
ATOM 1917 O O . PHE A 1 243 ? -22.360 -3.152 4.561 1.00 98.06 243 PHE A O 1
ATOM 1924 N N . PRO A 1 244 ? -20.708 -1.693 4.065 1.00 96.56 244 PRO A N 1
ATOM 1925 C CA . PRO A 1 244 ? -21.562 -0.503 4.116 1.00 96.56 244 PRO A CA 1
ATOM 1926 C C . PRO A 1 244 ? -22.701 -0.506 3.092 1.00 96.56 244 PRO A C 1
ATOM 1928 O O . PRO A 1 244 ? -23.768 0.034 3.362 1.00 96.56 244 PRO A O 1
ATOM 1931 N N . SER A 1 245 ? -22.499 -1.140 1.933 1.00 94.38 245 SER A N 1
ATOM 1932 C CA . SER A 1 245 ? -23.512 -1.265 0.876 1.00 94.38 245 SER A CA 1
ATOM 1933 C C . SER A 1 245 ? -24.539 -2.379 1.117 1.00 94.38 245 SER A C 1
ATOM 1935 O O . SER A 1 245 ? -25.572 -2.392 0.454 1.00 94.38 245 SER A O 1
ATOM 1937 N N . ALA A 1 246 ? -24.274 -3.299 2.050 1.00 97.06 246 ALA A N 1
ATOM 1938 C CA . ALA A 1 246 ? -25.151 -4.425 2.380 1.00 97.06 246 ALA A CA 1
ATOM 1939 C C . ALA A 1 246 ? -25.024 -4.805 3.870 1.00 97.06 246 ALA A C 1
ATOM 1941 O O . ALA A 1 246 ? -24.393 -5.814 4.210 1.00 97.06 246 ALA A O 1
ATOM 1942 N N . PRO A 1 247 ? -25.566 -3.998 4.802 1.00 97.44 247 PRO A N 1
ATOM 1943 C CA . PRO A 1 247 ? -25.343 -4.197 6.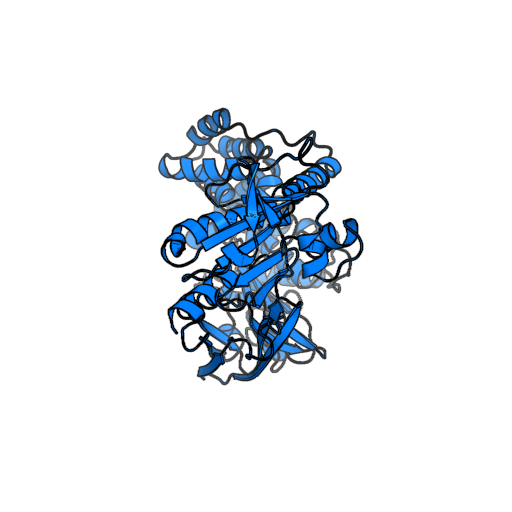233 1.00 97.44 247 PRO A CA 1
ATOM 1944 C C . PRO A 1 247 ? -25.803 -5.544 6.788 1.00 97.44 247 PRO A C 1
ATOM 1946 O O . PRO A 1 247 ? -25.227 -6.044 7.755 1.00 97.44 247 PRO A O 1
ATOM 1949 N N . GLU A 1 248 ? -26.811 -6.154 6.173 1.00 97.44 248 GLU A N 1
ATOM 1950 C CA . GLU A 1 248 ? -27.321 -7.483 6.503 1.00 97.44 248 GLU A CA 1
ATOM 1951 C C . GLU A 1 248 ? -26.314 -8.611 6.229 1.00 97.44 248 GLU A C 1
ATOM 1953 O O . GLU A 1 248 ? -26.462 -9.704 6.775 1.00 97.44 248 GLU A O 1
ATOM 1958 N N . ARG A 1 249 ? -25.272 -8.343 5.432 1.00 97.94 249 ARG A N 1
ATOM 1959 C CA . ARG A 1 249 ? -24.180 -9.271 5.093 1.00 97.94 249 ARG A CA 1
ATOM 1960 C C . ARG A 1 249 ? -23.001 -9.210 6.059 1.00 97.94 249 ARG A C 1
ATOM 1962 O O . ARG A 1 249 ? -21.916 -9.700 5.763 1.00 97.94 249 ARG A O 1
ATOM 1969 N N . PHE A 1 250 ? -23.178 -8.595 7.223 1.00 97.44 250 PHE A N 1
ATOM 1970 C CA . PHE A 1 250 ? -22.130 -8.509 8.233 1.00 97.44 250 PHE A CA 1
ATOM 1971 C C . PHE A 1 250 ? -21.572 -9.897 8.608 1.00 97.44 250 PHE A C 1
ATOM 1973 O O . PHE A 1 250 ? -22.309 -10.784 9.042 1.00 97.44 250 PHE A O 1
ATOM 1980 N N . GLY A 1 251 ? -20.255 -10.065 8.498 1.00 96.62 251 GLY A N 1
ATOM 1981 C CA . GLY A 1 251 ? -19.537 -11.312 8.763 1.00 96.62 251 GLY A CA 1
ATOM 1982 C C . GLY A 1 251 ? -19.586 -12.341 7.629 1.00 96.62 251 GLY A C 1
ATOM 1983 O O . GLY A 1 251 ? -19.078 -13.448 7.811 1.00 96.62 251 GLY A O 1
ATOM 1984 N N . ASP A 1 252 ? -20.182 -12.011 6.481 1.00 97.38 252 ASP A N 1
ATOM 1985 C CA . ASP A 1 252 ? -20.318 -12.917 5.340 1.00 97.38 252 ASP A CA 1
ATOM 1986 C C . ASP A 1 252 ? -19.130 -12.820 4.370 1.00 97.38 252 ASP A C 1
ATOM 1988 O O . ASP A 1 252 ? -19.079 -11.963 3.489 1.00 97.38 252 ASP A O 1
ATOM 1992 N N . PHE A 1 253 ? -18.173 -13.738 4.506 1.00 97.06 253 PHE A N 1
ATOM 1993 C CA . PHE A 1 253 ? -17.034 -13.855 3.589 1.00 97.06 253 PHE A CA 1
ATOM 1994 C C . PHE A 1 253 ? -17.426 -14.267 2.161 1.00 97.06 253 PHE A C 1
ATOM 1996 O O . PHE A 1 253 ? -16.660 -14.036 1.231 1.00 97.06 253 PHE A O 1
ATOM 2003 N N . GLY A 1 254 ? -18.606 -14.866 1.963 1.00 96.94 254 GLY A N 1
ATOM 2004 C CA . GLY A 1 254 ? -19.075 -15.290 0.643 1.00 96.94 254 GLY A CA 1
ATOM 2005 C C . GLY A 1 254 ? -19.687 -14.159 -0.183 1.00 96.94 254 GLY A C 1
ATOM 2006 O O . GLY A 1 254 ? -19.838 -14.309 -1.395 1.00 96.94 254 GLY A O 1
ATOM 2007 N N . TYR A 1 255 ? -20.023 -13.025 0.440 1.00 96.88 255 TYR A N 1
ATOM 2008 C CA . TYR A 1 255 ? -20.746 -11.944 -0.228 1.00 96.88 255 TYR A CA 1
ATOM 2009 C C . TYR A 1 255 ? -20.003 -11.343 -1.439 1.00 96.88 255 TYR A C 1
ATOM 2011 O O . TYR A 1 255 ? -20.639 -11.211 -2.487 1.00 96.88 255 TYR A O 1
ATOM 2019 N N . PRO A 1 256 ? -18.684 -11.051 -1.388 1.00 95.19 256 PRO A N 1
ATOM 2020 C CA . PRO A 1 256 ? -17.964 -10.559 -2.565 1.00 95.19 256 PRO A CA 1
ATOM 2021 C C . PRO A 1 256 ? -18.025 -11.521 -3.757 1.00 95.19 256 PRO A C 1
ATOM 2023 O O . PRO A 1 256 ? -18.241 -11.087 -4.885 1.00 95.19 256 PRO A O 1
ATOM 2026 N N . ALA A 1 257 ? -17.884 -12.829 -3.515 1.00 93.62 257 ALA A N 1
ATOM 2027 C CA . ALA A 1 257 ? -17.938 -13.845 -4.566 1.00 93.62 257 ALA A CA 1
ATOM 2028 C C . ALA A 1 257 ? -19.362 -14.062 -5.109 1.00 93.62 257 ALA A C 1
ATOM 2030 O O . ALA A 1 257 ? -19.528 -14.447 -6.264 1.00 93.62 257 ALA A O 1
ATOM 2031 N N . GLU A 1 258 ? -20.397 -13.804 -4.304 1.00 94.38 258 GLU A N 1
ATOM 2032 C CA . GLU A 1 258 ? -21.783 -13.783 -4.780 1.00 94.38 258 GLU A CA 1
ATOM 2033 C C . GLU A 1 258 ? -22.051 -12.576 -5.690 1.00 94.38 258 GLU A C 1
ATOM 2035 O O . GLU A 1 258 ? -22.716 -12.722 -6.717 1.00 94.38 258 GLU A O 1
ATOM 2040 N N . LEU A 1 259 ? -21.525 -11.399 -5.330 1.00 91.94 259 LEU A N 1
ATOM 2041 C CA . LEU A 1 259 ? -21.677 -10.171 -6.114 1.00 91.94 259 LEU A CA 1
ATOM 2042 C C . LEU A 1 259 ? -20.874 -10.223 -7.421 1.00 91.94 259 LEU A C 1
ATOM 2044 O O . LEU A 1 259 ? -21.357 -9.773 -8.460 1.00 91.94 259 LEU A O 1
ATOM 2048 N N . HIS A 1 260 ? -19.681 -10.817 -7.371 1.00 91.06 260 HIS A N 1
ATOM 2049 C CA . HIS A 1 260 ? -18.774 -10.976 -8.505 1.00 91.06 260 HIS A CA 1
ATOM 2050 C C . HIS A 1 260 ? -18.367 -12.451 -8.680 1.00 91.06 260 HIS A C 1
ATOM 2052 O O . HIS A 1 260 ? -17.250 -12.833 -8.307 1.00 91.06 260 HIS A O 1
ATOM 2058 N N . PRO A 1 261 ? -19.247 -13.296 -9.256 1.00 89.06 261 PRO A N 1
ATOM 2059 C CA . PRO A 1 261 ? -18.939 -14.699 -9.524 1.00 89.06 261 PRO A CA 1
ATOM 2060 C C . PRO A 1 261 ? -17.697 -14.837 -10.405 1.00 89.06 261 PRO A C 1
ATOM 2062 O O . PRO A 1 261 ? -17.609 -14.201 -11.452 1.00 89.06 261 PRO A O 1
ATOM 2065 N N . ASP A 1 262 ? -16.728 -15.641 -9.960 1.00 84.94 262 ASP A N 1
ATOM 2066 C CA . ASP A 1 262 ? -15.404 -15.796 -10.587 1.00 84.94 262 ASP A CA 1
ATOM 2067 C C . ASP A 1 262 ? -14.626 -14.473 -10.767 1.00 84.94 262 ASP A C 1
ATOM 2069 O O . ASP A 1 262 ? -13.635 -14.428 -11.498 1.00 84.94 262 ASP A O 1
ATOM 2073 N N . GLY A 1 263 ? -15.059 -13.403 -10.094 1.00 88.25 263 GLY A N 1
ATOM 2074 C CA . GLY A 1 263 ? -14.523 -12.049 -10.199 1.00 88.25 263 GLY A CA 1
ATOM 2075 C C . GLY A 1 263 ? -13.403 -11.736 -9.211 1.00 88.25 263 GLY A C 1
ATOM 2076 O O . GLY A 1 263 ? -12.651 -10.785 -9.421 1.00 88.25 263 GLY A O 1
ATOM 2077 N N . ILE A 1 264 ? -13.273 -12.533 -8.146 1.00 94.50 264 ILE A N 1
ATOM 2078 C CA . ILE A 1 264 ? -12.260 -12.337 -7.105 1.00 94.50 264 ILE A CA 1
ATOM 2079 C C . ILE A 1 264 ? -10.868 -12.609 -7.679 1.00 94.50 264 ILE A C 1
ATOM 2081 O O . ILE A 1 264 ? -10.635 -13.633 -8.322 1.00 94.50 264 ILE A O 1
ATOM 2085 N N . THR A 1 265 ? -9.937 -11.690 -7.432 1.00 95.44 265 THR A N 1
ATOM 2086 C CA . THR A 1 265 ? -8.552 -11.771 -7.911 1.00 95.44 265 THR A CA 1
ATOM 2087 C C . THR A 1 265 ? -7.576 -11.800 -6.745 1.00 95.44 265 THR A C 1
ATOM 2089 O O . THR A 1 265 ? -7.034 -12.855 -6.421 1.00 95.44 265 THR A O 1
ATOM 2092 N N . VAL A 1 266 ? -7.372 -10.655 -6.105 1.00 96.31 266 VAL A N 1
ATOM 2093 C CA . VAL A 1 266 ? -6.541 -10.461 -4.924 1.00 96.31 266 VAL A CA 1
ATOM 2094 C C . VAL A 1 266 ? -7.316 -9.563 -3.973 1.00 96.31 266 VAL A C 1
ATOM 2096 O O . VAL A 1 266 ? -7.816 -8.513 -4.374 1.00 96.31 266 VAL A O 1
ATOM 2099 N N . VAL A 1 267 ? -7.436 -9.993 -2.718 1.00 97.12 267 VAL A N 1
ATOM 2100 C CA . VAL A 1 267 ? -8.032 -9.173 -1.663 1.00 97.12 267 VAL A CA 1
ATOM 2101 C C . VAL A 1 267 ? -6.909 -8.517 -0.884 1.00 97.12 267 VAL A C 1
ATOM 2103 O O . VAL A 1 267 ? -6.239 -9.178 -0.087 1.00 97.12 267 VAL A O 1
ATOM 2106 N N . ASN A 1 268 ? -6.707 -7.224 -1.111 1.00 95.81 268 ASN A N 1
ATOM 2107 C CA . ASN A 1 268 ? -5.767 -6.422 -0.340 1.00 95.81 268 ASN A CA 1
ATOM 2108 C C . ASN A 1 268 ? -6.448 -5.911 0.935 1.00 95.81 268 ASN A C 1
ATOM 2110 O O . ASN A 1 268 ? -7.592 -5.456 0.891 1.00 95.81 268 ASN A O 1
ATOM 2114 N N . VAL A 1 269 ? -5.739 -5.946 2.060 1.00 95.62 269 VAL A N 1
ATOM 2115 C CA . VAL A 1 269 ? -6.211 -5.422 3.346 1.00 95.62 269 VAL A CA 1
ATOM 2116 C C . VAL A 1 269 ? -5.219 -4.399 3.892 1.00 95.62 269 VAL A C 1
ATOM 2118 O O . VAL A 1 269 ? -4.013 -4.630 3.904 1.00 95.62 269 VAL A O 1
ATOM 2121 N N . VAL A 1 270 ? -5.723 -3.238 4.311 1.00 92.50 270 VAL A N 1
ATOM 2122 C CA . VAL A 1 270 ? -4.904 -2.074 4.679 1.00 92.50 270 VAL A CA 1
ATOM 2123 C C . VAL A 1 270 ? -5.359 -1.503 6.014 1.00 92.50 270 VAL A C 1
ATOM 2125 O O . VAL A 1 270 ? -6.501 -1.059 6.157 1.00 92.50 270 VAL A O 1
ATOM 2128 N N . GLY A 1 271 ? -4.460 -1.499 6.999 1.00 86.06 271 GLY A N 1
ATOM 2129 C CA . GLY A 1 271 ? -4.716 -1.000 8.348 1.00 86.06 271 GLY A CA 1
ATOM 2130 C C . GLY A 1 271 ? -3.605 -0.075 8.827 1.00 86.06 271 GLY A C 1
ATOM 2131 O O . GLY A 1 271 ? -2.554 -0.526 9.271 1.00 86.06 271 GLY A O 1
ATOM 2132 N N . GLY A 1 272 ? -3.826 1.240 8.758 1.00 81.94 272 GLY A N 1
ATOM 2133 C CA . GLY A 1 272 ? -2.761 2.181 9.102 1.00 81.94 272 GLY A CA 1
ATOM 2134 C C . GLY A 1 272 ? -1.674 2.178 8.030 1.00 81.94 272 GLY A C 1
ATOM 2135 O O . GLY A 1 272 ? -1.932 2.532 6.884 1.00 81.94 272 GLY A O 1
ATOM 2136 N N . PHE A 1 273 ? -0.468 1.773 8.420 1.00 83.81 273 PHE A N 1
ATOM 2137 C CA . PHE A 1 273 ? 0.662 1.550 7.509 1.00 83.81 273 PHE A CA 1
ATOM 2138 C C . PHE A 1 273 ? 0.929 0.062 7.259 1.00 83.81 273 PHE A C 1
ATOM 2140 O O . PHE A 1 273 ? 1.921 -0.272 6.615 1.00 83.81 273 PHE A O 1
ATOM 2147 N N . ASP A 1 274 ? 0.072 -0.812 7.790 1.00 84.69 274 ASP A N 1
ATOM 2148 C CA . ASP A 1 274 ? 0.131 -2.246 7.551 1.00 84.69 274 ASP A CA 1
ATOM 2149 C C . ASP A 1 274 ? -0.619 -2.599 6.262 1.00 84.69 274 ASP A C 1
ATOM 2151 O O . ASP A 1 274 ? -1.710 -2.075 5.996 1.00 84.69 274 ASP A O 1
ATOM 2155 N N . TYR A 1 275 ? -0.008 -3.467 5.465 1.00 88.19 275 TYR A N 1
ATOM 2156 C CA . TYR A 1 275 ? -0.479 -3.876 4.151 1.00 88.19 275 TYR A CA 1
ATOM 2157 C C . TYR A 1 275 ? -0.282 -5.381 4.007 1.00 88.19 275 TYR A C 1
ATOM 2159 O O . TYR A 1 275 ? 0.844 -5.872 4.089 1.00 88.19 275 TYR A O 1
ATOM 2167 N N . ASP A 1 276 ? -1.377 -6.097 3.780 1.00 93.94 276 ASP A N 1
ATOM 2168 C CA . ASP A 1 276 ? -1.389 -7.555 3.707 1.00 93.94 276 ASP A CA 1
ATOM 2169 C C . ASP A 1 276 ? -2.440 -8.034 2.691 1.00 93.94 276 ASP A C 1
ATOM 2171 O O . ASP A 1 276 ? -3.188 -7.237 2.108 1.00 93.94 276 ASP A O 1
ATOM 2175 N N . PHE A 1 277 ? -2.519 -9.345 2.482 1.00 95.81 277 PHE A N 1
ATOM 2176 C CA . PHE A 1 277 ? -3.491 -9.985 1.605 1.00 95.81 277 PHE A CA 1
ATOM 2177 C C . PHE A 1 277 ? -4.327 -11.004 2.368 1.00 95.81 277 PHE A C 1
ATOM 2179 O O . PHE A 1 277 ? -3.826 -11.757 3.196 1.00 95.81 277 PHE A O 1
ATOM 2186 N N . ASN A 1 278 ? -5.620 -11.058 2.058 1.00 96.12 278 ASN A N 1
ATOM 2187 C CA . ASN A 1 278 ? -6.546 -12.000 2.686 1.00 96.12 278 ASN A CA 1
ATOM 2188 C C . ASN A 1 278 ? -7.393 -12.761 1.656 1.00 96.12 278 ASN A C 1
ATOM 2190 O O . ASN A 1 278 ? -8.542 -13.112 1.916 1.00 96.12 278 ASN A O 1
ATOM 2194 N N . THR A 1 279 ? -6.847 -12.994 0.460 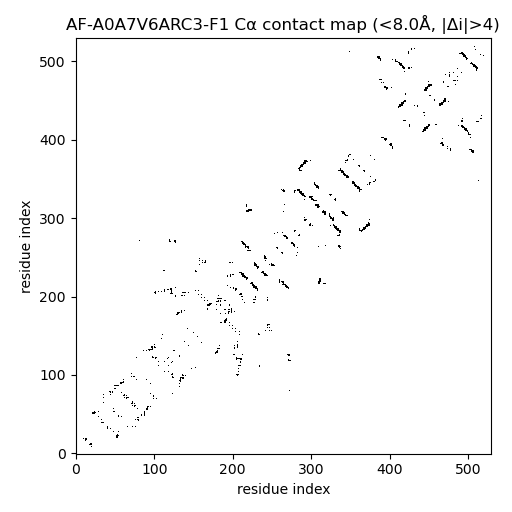1.00 97.25 279 THR A N 1
ATOM 2195 C CA . THR A 1 279 ? -7.576 -13.587 -0.674 1.00 97.25 279 THR A CA 1
ATOM 2196 C C . THR A 1 279 ? -8.207 -14.936 -0.327 1.00 97.25 279 THR A C 1
ATOM 2198 O O . THR A 1 279 ? -9.375 -15.161 -0.646 1.00 97.25 279 THR A O 1
ATOM 2201 N N . SER A 1 280 ? -7.481 -15.798 0.388 1.00 96.75 280 SER A N 1
ATOM 2202 C CA . SER A 1 280 ? -7.931 -17.141 0.779 1.00 96.75 280 SER A CA 1
ATOM 2203 C C . SER A 1 280 ? -9.154 -17.161 1.703 1.00 96.75 280 SER A C 1
ATOM 2205 O O . SER A 1 280 ? -9.861 -18.167 1.753 1.00 96.75 280 SER A O 1
ATOM 2207 N N . SER A 1 281 ? -9.460 -16.054 2.389 1.00 96.44 281 SER A N 1
ATOM 2208 C CA . SER A 1 281 ? -10.700 -15.929 3.167 1.00 96.44 281 SER A CA 1
ATOM 2209 C C . SER A 1 281 ? -11.938 -15.699 2.293 1.00 96.44 281 SER A C 1
ATOM 2211 O O . SER A 1 281 ? -13.045 -15.989 2.740 1.00 96.44 281 SER A O 1
ATOM 2213 N N . TYR A 1 282 ? -11.774 -15.190 1.067 1.00 96.81 282 TYR A N 1
ATOM 2214 C CA . TYR A 1 282 ? -12.879 -14.788 0.179 1.00 96.81 282 TYR A CA 1
ATOM 2215 C C . TYR A 1 282 ? -12.997 -15.639 -1.090 1.00 96.81 282 TYR A C 1
ATOM 2217 O O . TYR A 1 282 ? -14.037 -15.623 -1.745 1.00 96.81 282 TYR A O 1
ATOM 2225 N N . SER A 1 283 ? -11.951 -16.378 -1.463 1.00 96.06 283 SER A N 1
ATOM 2226 C CA . SER A 1 283 ? -11.944 -17.233 -2.650 1.00 96.06 283 SER A CA 1
ATOM 2227 C C . SER A 1 283 ? -10.964 -18.396 -2.486 1.00 96.06 283 SER A C 1
ATOM 2229 O O . SER A 1 283 ? -9.932 -18.225 -1.838 1.00 96.06 283 SER A O 1
ATOM 2231 N N . PRO A 1 284 ? -11.208 -19.557 -3.125 1.00 96.94 284 PRO A N 1
ATOM 2232 C CA . PRO A 1 284 ? -10.165 -20.551 -3.348 1.00 96.94 284 PRO A CA 1
ATOM 2233 C C . PRO A 1 284 ? -8.958 -19.919 -4.047 1.00 96.94 284 PRO A C 1
ATOM 2235 O O . PRO A 1 284 ? -9.119 -19.052 -4.915 1.00 96.94 284 PRO A O 1
ATOM 2238 N N . VAL A 1 285 ? -7.764 -20.382 -3.686 1.00 98.25 285 VAL A N 1
ATOM 2239 C CA . VAL A 1 285 ? -6.479 -19.833 -4.138 1.00 98.25 285 VAL A CA 1
ATOM 2240 C C . VAL A 1 285 ? -5.556 -20.919 -4.684 1.00 98.25 285 VAL A C 1
ATOM 2242 O O . VAL A 1 285 ? -5.708 -22.102 -4.371 1.00 98.25 285 VAL A O 1
ATOM 224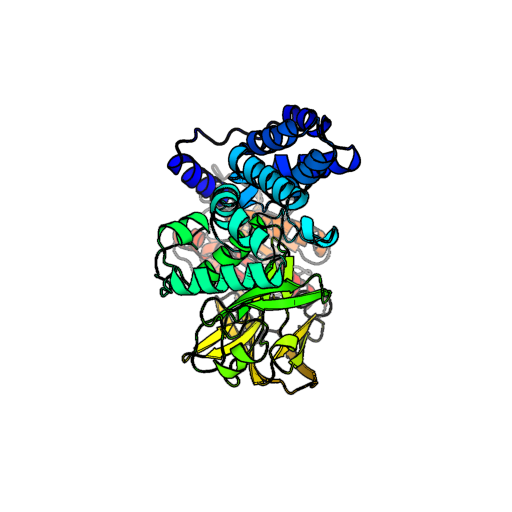5 N N . GLY A 1 286 ? -4.586 -20.503 -5.487 1.00 98.31 286 GLY A N 1
ATOM 2246 C CA . GLY A 1 286 ? -3.411 -21.279 -5.872 1.00 98.31 286 GLY A CA 1
ATOM 2247 C C . GLY A 1 286 ? -2.187 -20.369 -5.981 1.00 98.31 286 GLY A C 1
ATOM 2248 O O . GLY A 1 286 ? -2.274 -19.156 -5.786 1.00 98.31 286 GLY A O 1
ATOM 2249 N N . THR A 1 287 ? -1.035 -20.947 -6.297 1.00 98.44 287 THR A N 1
ATOM 2250 C CA . THR A 1 287 ? 0.252 -20.244 -6.265 1.00 98.44 287 THR A CA 1
ATOM 2251 C C . THR A 1 287 ? 0.803 -20.055 -7.672 1.00 98.44 287 THR A C 1
ATOM 2253 O O . THR A 1 287 ? 0.935 -21.016 -8.431 1.00 98.44 287 THR A O 1
ATOM 2256 N N . LEU A 1 288 ? 1.169 -18.821 -8.017 1.00 98.44 288 LEU A N 1
ATOM 2257 C CA . LEU A 1 288 ? 2.018 -18.513 -9.165 1.00 98.44 288 LEU A CA 1
ATOM 2258 C C . LEU A 1 288 ? 3.477 -18.497 -8.713 1.00 98.44 288 LEU A C 1
ATOM 2260 O O . LEU A 1 288 ? 3.805 -17.823 -7.742 1.00 98.44 288 LEU A O 1
ATOM 2264 N N . LYS A 1 289 ? 4.352 -19.147 -9.479 1.00 98.25 289 LYS A N 1
ATOM 2265 C CA . LYS A 1 289 ? 5.804 -19.046 -9.359 1.00 98.25 289 LYS A CA 1
ATOM 2266 C C . LYS A 1 289 ? 6.418 -18.728 -10.722 1.00 98.25 289 LYS A C 1
ATOM 2268 O O . LYS A 1 289 ? 6.461 -19.574 -11.613 1.00 98.25 289 LYS A O 1
ATOM 2273 N N . ALA A 1 290 ? 6.888 -17.499 -10.890 1.00 98.00 290 ALA A N 1
ATOM 2274 C CA . ALA A 1 290 ? 7.579 -17.048 -12.091 1.00 98.00 290 ALA A CA 1
ATOM 2275 C C . ALA A 1 290 ? 9.098 -17.046 -11.864 1.00 98.00 290 ALA A C 1
ATOM 2277 O O . ALA A 1 290 ? 9.571 -16.539 -10.850 1.00 98.00 290 ALA A O 1
ATOM 2278 N N . ALA A 1 291 ? 9.860 -17.598 -12.804 1.00 97.81 291 ALA A N 1
ATOM 2279 C CA . ALA A 1 291 ? 11.319 -17.616 -12.785 1.00 97.81 291 ALA A CA 1
ATOM 2280 C C . ALA A 1 291 ? 11.862 -16.837 -13.986 1.00 97.81 291 ALA A C 1
ATOM 2282 O O . ALA A 1 291 ? 11.678 -17.233 -15.137 1.00 97.81 291 ALA A O 1
ATOM 2283 N N . PHE A 1 292 ? 12.539 -15.728 -13.716 1.00 96.94 292 PHE A N 1
ATOM 2284 C CA . PHE A 1 292 ? 13.120 -14.846 -14.716 1.00 96.94 292 PHE A CA 1
ATOM 2285 C C . PHE A 1 292 ? 14.604 -15.149 -14.897 1.00 96.94 292 PHE A C 1
ATOM 2287 O O . PHE A 1 292 ? 15.377 -15.190 -13.937 1.00 96.94 292 PHE A O 1
ATOM 2294 N N . THR A 1 293 ? 15.018 -15.326 -16.147 1.00 94.69 293 THR A N 1
ATOM 2295 C CA . THR A 1 293 ? 16.408 -15.602 -16.516 1.00 94.69 293 THR A CA 1
ATOM 2296 C C . THR A 1 293 ? 16.890 -14.633 -17.583 1.00 94.69 293 THR A C 1
ATOM 2298 O O . THR A 1 293 ? 16.112 -14.136 -18.389 1.00 94.69 293 THR A O 1
ATOM 2301 N N . ARG A 1 294 ? 18.187 -14.338 -17.593 1.00 88.94 294 ARG A N 1
ATOM 2302 C CA . ARG A 1 294 ? 18.868 -13.542 -18.608 1.00 88.94 294 ARG A CA 1
ATOM 2303 C C . ARG A 1 294 ? 20.163 -14.245 -18.987 1.00 88.94 294 ARG A C 1
ATOM 2305 O O . ARG A 1 294 ? 21.008 -14.504 -18.135 1.00 88.94 294 ARG A O 1
ATOM 2312 N N . ARG A 1 295 ? 20.324 -14.553 -20.273 1.00 86.94 295 ARG A N 1
ATOM 2313 C CA . ARG A 1 295 ? 21.472 -15.259 -20.862 1.00 86.94 295 ARG A CA 1
ATOM 2314 C C . ARG A 1 295 ? 21.781 -16.568 -20.112 1.00 86.94 295 ARG A C 1
ATOM 2316 O O . ARG A 1 295 ? 22.939 -16.916 -19.904 1.00 86.94 295 ARG A O 1
ATOM 2323 N N . GLY A 1 296 ? 20.734 -17.283 -19.687 1.00 84.69 296 GLY A N 1
ATOM 2324 C CA . GLY A 1 296 ? 20.832 -18.550 -18.950 1.00 84.69 296 GLY A CA 1
ATOM 2325 C C . GLY A 1 296 ? 21.170 -18.433 -17.456 1.00 84.69 296 GLY A C 1
ATOM 2326 O O . GLY A 1 296 ? 21.312 -19.462 -16.799 1.00 84.69 296 GLY A O 1
ATOM 2327 N N . ALA A 1 297 ? 21.288 -17.220 -16.909 1.00 89.25 297 ALA A N 1
ATOM 2328 C CA . ALA A 1 297 ? 21.472 -16.964 -15.479 1.00 89.25 297 ALA A CA 1
ATOM 2329 C C . ALA A 1 297 ? 20.209 -16.331 -14.860 1.00 89.25 297 ALA A C 1
ATOM 2331 O O . ALA A 1 297 ? 19.413 -15.750 -15.594 1.00 89.25 297 ALA A O 1
ATOM 2332 N N . PRO A 1 298 ? 20.006 -16.403 -13.533 1.00 92.81 298 PRO A N 1
ATOM 2333 C CA . PRO A 1 298 ? 18.953 -15.657 -12.843 1.00 92.81 298 PRO A CA 1
ATOM 2334 C C . PRO A 1 298 ? 18.939 -14.160 -13.174 1.00 92.81 298 PRO A C 1
ATOM 2336 O O . PRO A 1 298 ? 19.982 -13.504 -13.145 1.00 92.81 298 PRO A O 1
ATOM 2339 N N . ALA A 1 299 ? 17.760 -13.608 -13.461 1.00 91.12 299 ALA A N 1
ATOM 2340 C CA . ALA A 1 299 ? 17.577 -12.167 -13.606 1.00 91.12 299 ALA A CA 1
ATOM 2341 C C . ALA A 1 299 ? 17.351 -11.533 -12.223 1.00 91.12 299 ALA A C 1
ATOM 2343 O O . ALA A 1 299 ? 16.223 -11.469 -11.737 1.00 91.1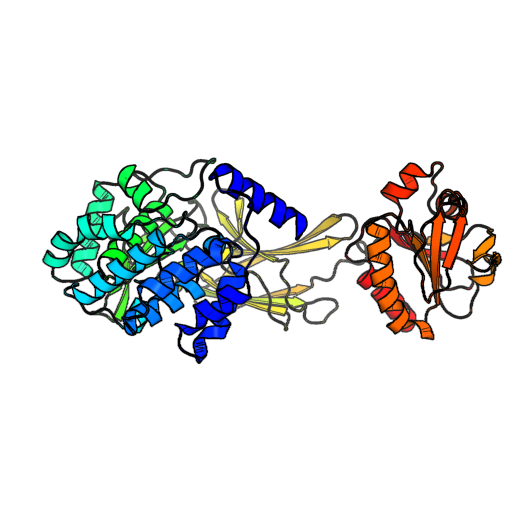2 299 ALA A O 1
ATOM 2344 N N . ASP A 1 300 ? 18.438 -11.082 -11.594 1.00 89.44 300 ASP A N 1
ATOM 2345 C CA . ASP A 1 300 ? 18.425 -10.458 -10.265 1.00 89.44 300 ASP A CA 1
ATOM 2346 C C . ASP A 1 300 ? 17.440 -9.281 -10.193 1.00 89.44 300 ASP A C 1
ATOM 2348 O O . ASP A 1 300 ? 17.491 -8.356 -11.011 1.00 89.44 300 ASP A O 1
ATOM 2352 N N . ALA A 1 301 ? 16.543 -9.330 -9.206 1.00 90.38 301 ALA A N 1
ATOM 2353 C CA . ALA A 1 301 ? 15.617 -8.260 -8.864 1.00 90.38 301 ALA A CA 1
ATOM 2354 C C . ALA A 1 301 ? 14.791 -7.734 -10.052 1.00 90.38 301 ALA A C 1
ATOM 2356 O O . ALA A 1 301 ? 14.492 -6.534 -10.114 1.00 90.38 301 ALA A O 1
ATOM 2357 N N . TRP A 1 302 ? 14.425 -8.620 -10.989 1.00 92.50 302 TRP A N 1
ATOM 2358 C CA . TRP A 1 302 ? 13.647 -8.275 -12.179 1.00 92.50 302 TRP A CA 1
ATOM 2359 C C . TRP A 1 302 ? 12.316 -7.605 -11.816 1.00 92.50 302 TRP A C 1
ATOM 2361 O O . TRP A 1 302 ? 11.533 -8.149 -11.044 1.00 92.50 302 TRP A O 1
ATOM 2371 N N . GLN A 1 303 ? 12.056 -6.422 -12.379 1.00 93.25 303 GLN A N 1
ATOM 2372 C CA . GLN A 1 303 ? 10.873 -5.592 -12.075 1.00 93.25 303 GLN A CA 1
ATOM 2373 C C . GLN A 1 303 ? 10.021 -5.276 -13.305 1.00 93.25 303 GLN A C 1
ATOM 2375 O O . GLN A 1 303 ? 8.979 -4.639 -13.197 1.00 93.25 303 GLN A O 1
ATOM 2380 N N . HIS A 1 304 ? 10.456 -5.673 -14.501 1.00 92.75 304 HIS A N 1
ATOM 2381 C CA . HIS A 1 304 ? 9.775 -5.290 -15.737 1.00 92.75 304 HIS A CA 1
ATOM 2382 C C . HIS A 1 304 ? 8.744 -6.337 -16.156 1.00 92.75 304 HIS A C 1
ATOM 2384 O O . HIS A 1 304 ? 8.760 -6.827 -17.285 1.00 92.75 304 HIS A O 1
ATOM 2390 N N . PHE A 1 305 ? 7.860 -6.695 -15.227 1.00 95.81 305 PHE A N 1
ATOM 2391 C CA . PHE A 1 305 ? 6.741 -7.589 -15.489 1.00 95.81 305 PHE A CA 1
ATOM 2392 C C . PHE A 1 305 ? 5.492 -7.190 -14.700 1.00 95.81 305 PHE A C 1
ATOM 2394 O O . PHE A 1 305 ? 5.577 -6.521 -13.669 1.00 95.81 305 PHE A O 1
ATOM 2401 N N . SER A 1 306 ? 4.334 -7.624 -15.186 1.00 96.56 306 SER A N 1
ATOM 2402 C CA . SER A 1 306 ? 3.036 -7.468 -14.535 1.00 96.56 306 SER A CA 1
ATOM 2403 C C . SER A 1 306 ? 2.261 -8.782 -14.576 1.00 96.56 306 SER A C 1
ATOM 2405 O O . SER A 1 306 ? 2.394 -9.568 -15.518 1.00 96.56 306 SER A O 1
ATOM 2407 N N . VAL A 1 307 ? 1.426 -9.004 -13.563 1.00 97.62 307 VAL A N 1
ATOM 2408 C CA . VAL A 1 307 ? 0.346 -9.994 -13.605 1.00 97.62 307 VAL A CA 1
ATOM 2409 C C . VAL A 1 307 ? -0.953 -9.223 -13.760 1.00 97.62 307 VAL A C 1
ATOM 2411 O O . VAL A 1 307 ? -1.197 -8.267 -13.029 1.00 97.62 307 VAL A O 1
ATOM 2414 N N . SER A 1 308 ? -1.769 -9.611 -14.729 1.00 96.12 308 SER A N 1
ATOM 2415 C CA . SER A 1 308 ? -2.985 -8.896 -15.093 1.00 96.12 308 SER A CA 1
ATOM 2416 C C . SER A 1 308 ? -4.176 -9.834 -15.199 1.00 96.12 308 SER A C 1
ATOM 2418 O O . SER A 1 308 ? -4.034 -11.023 -15.490 1.00 96.12 308 SER A O 1
ATOM 2420 N N . VAL A 1 309 ? -5.363 -9.275 -15.008 1.00 95.50 309 VAL A N 1
ATOM 2421 C CA . VAL A 1 309 ? -6.652 -9.954 -15.151 1.00 95.50 309 VAL A CA 1
ATOM 2422 C C . VAL A 1 309 ? -7.465 -9.291 -16.261 1.00 95.50 309 VAL A C 1
ATOM 2424 O O . VAL A 1 309 ? -7.323 -8.094 -16.495 1.00 95.50 309 VAL A O 1
ATOM 2427 N N . PHE A 1 310 ? -8.306 -10.048 -16.967 1.00 92.38 310 PHE A N 1
ATOM 2428 C CA . PHE A 1 310 ? -9.237 -9.472 -17.938 1.00 92.38 310 PHE A CA 1
ATOM 2429 C C . PHE A 1 310 ? -10.545 -9.047 -17.252 1.00 92.38 310 PHE A C 1
ATOM 2431 O O . PHE A 1 310 ? -11.233 -9.879 -16.654 1.00 92.38 310 PHE A O 1
ATOM 2438 N N . GLY A 1 311 ? -10.897 -7.768 -17.370 1.00 89.38 311 GLY A N 1
ATOM 2439 C CA . GLY A 1 311 ? -12.113 -7.180 -16.805 1.00 89.38 311 GLY A CA 1
ATOM 2440 C C . GLY A 1 311 ? -12.492 -5.885 -17.524 1.00 89.38 311 GLY A C 1
ATOM 2441 O O . GLY A 1 311 ? -11.625 -5.185 -18.048 1.00 89.38 311 GLY A O 1
ATOM 2442 N N . ASP A 1 312 ? -13.786 -5.590 -17.634 1.00 85.75 312 ASP A N 1
ATOM 2443 C CA . ASP A 1 312 ? -14.329 -4.393 -18.297 1.00 85.75 312 ASP A CA 1
ATOM 2444 C C . ASP A 1 312 ? -13.740 -4.124 -19.706 1.00 85.75 312 ASP A C 1
ATOM 2446 O O . ASP A 1 312 ? -13.540 -2.987 -20.135 1.00 85.75 312 ASP A O 1
ATOM 2450 N N . GLY A 1 313 ? -13.452 -5.194 -20.459 1.00 88.38 313 GLY A N 1
ATOM 2451 C CA . GLY A 1 313 ? -12.951 -5.124 -21.837 1.00 88.38 313 GLY A CA 1
ATOM 2452 C C . GLY A 1 313 ? -11.450 -4.846 -21.991 1.00 88.38 313 GLY A C 1
ATOM 2453 O O . GLY A 1 313 ? -10.992 -4.672 -23.123 1.00 88.38 313 GLY A O 1
ATOM 2454 N N . ALA A 1 314 ? -10.678 -4.828 -20.901 1.00 91.12 314 ALA A N 1
ATOM 2455 C CA . ALA A 1 314 ? -9.232 -4.611 -20.913 1.00 91.12 314 ALA A CA 1
ATOM 2456 C C . ALA A 1 314 ? -8.493 -5.558 -19.950 1.00 91.12 314 ALA A C 1
ATOM 2458 O O . ALA A 1 314 ? -9.100 -6.238 -19.125 1.00 91.12 314 ALA A O 1
ATOM 2459 N N . TYR A 1 315 ? -7.163 -5.612 -20.071 1.00 92.06 315 TYR A N 1
ATOM 2460 C CA . TYR A 1 315 ? -6.311 -6.240 -19.061 1.00 92.06 315 TYR A CA 1
ATOM 2461 C C . TYR A 1 315 ? -5.917 -5.207 -18.011 1.00 92.06 315 TYR A C 1
ATOM 2463 O O . TYR A 1 315 ? -5.308 -4.188 -18.342 1.00 92.06 315 TYR A O 1
ATOM 2471 N N . TRP A 1 316 ? -6.238 -5.496 -16.756 1.00 93.12 316 TRP A N 1
ATOM 2472 C CA . TRP A 1 316 ? -5.913 -4.664 -15.606 1.00 93.12 316 TRP A CA 1
ATOM 2473 C C . TRP A 1 316 ? -4.748 -5.282 -14.839 1.00 93.12 316 TRP A C 1
ATOM 2475 O O . TRP A 1 316 ? -4.838 -6.453 -14.457 1.00 93.12 316 TRP A O 1
ATOM 2485 N N . PRO A 1 317 ? -3.636 -4.556 -14.642 1.00 94.12 317 PRO A N 1
ATOM 2486 C CA . PRO A 1 317 ? -2.536 -5.042 -13.826 1.00 94.12 317 PRO A CA 1
ATOM 2487 C C . PRO A 1 317 ? -2.931 -5.078 -12.348 1.00 94.12 317 PRO A C 1
ATOM 2489 O O . PRO A 1 317 ? -3.599 -4.175 -11.846 1.00 94.12 317 PRO A O 1
ATOM 2492 N N . LEU A 1 318 ? -2.492 -6.129 -11.662 1.00 95.06 318 LEU A N 1
ATOM 2493 C CA . LEU A 1 318 ? -2.610 -6.289 -10.216 1.00 95.06 318 LEU A CA 1
ATOM 2494 C C . LEU A 1 318 ? -1.397 -5.638 -9.544 1.00 95.06 318 LEU A C 1
ATOM 2496 O O . LEU A 1 318 ? -0.561 -6.320 -8.957 1.00 95.06 318 LEU A O 1
ATOM 2500 N N . ASP A 1 319 ? -1.242 -4.323 -9.702 1.00 91.62 319 ASP A N 1
ATOM 2501 C CA . ASP A 1 319 ? -0.067 -3.577 -9.218 1.00 91.62 319 ASP A CA 1
ATOM 2502 C C . ASP A 1 319 ? 0.160 -3.748 -7.707 1.00 91.62 319 ASP A C 1
ATOM 2504 O O . ASP A 1 319 ? 1.286 -3.668 -7.208 1.00 91.62 319 ASP A O 1
ATOM 2508 N N . GLU A 1 320 ? -0.913 -4.022 -6.971 1.00 91.56 320 GLU A N 1
ATOM 2509 C CA . GLU A 1 320 ? -0.921 -4.205 -5.530 1.00 91.56 320 GLU A CA 1
ATOM 2510 C C . GLU A 1 320 ? -0.111 -5.420 -5.050 1.00 91.56 320 GLU A C 1
ATOM 2512 O O . GLU A 1 320 ? 0.273 -5.445 -3.883 1.00 91.56 320 GLU A O 1
ATOM 2517 N N . ILE A 1 321 ? 0.206 -6.388 -5.923 1.00 93.88 321 ILE A N 1
ATOM 2518 C CA . ILE A 1 321 ? 1.009 -7.577 -5.571 1.00 93.88 321 ILE A CA 1
ATOM 2519 C C . ILE A 1 321 ? 2.521 -7.308 -5.553 1.00 93.88 321 ILE A C 1
ATOM 2521 O O . ILE A 1 321 ? 3.293 -8.181 -5.164 1.00 93.88 321 ILE A O 1
ATOM 2525 N N . GLY A 1 322 ? 2.956 -6.122 -5.996 1.00 91.06 322 GLY A N 1
ATOM 2526 C CA . GLY A 1 322 ? 4.363 -5.720 -5.994 1.00 91.06 322 GLY A CA 1
ATOM 2527 C C . GLY A 1 322 ? 5.246 -6.615 -6.867 1.00 91.06 322 GLY A C 1
ATOM 2528 O O . GLY A 1 322 ? 6.092 -7.346 -6.354 1.00 91.06 322 GLY A O 1
ATOM 2529 N N . THR A 1 323 ? 5.080 -6.549 -8.192 1.00 89.50 323 THR A N 1
ATOM 2530 C CA . THR A 1 323 ? 5.791 -7.406 -9.159 1.00 89.50 323 THR A CA 1
ATOM 2531 C C . THR A 1 323 ? 7.297 -7.133 -9.222 1.00 89.50 323 THR A C 1
ATOM 2533 O O . THR A 1 323 ? 7.816 -6.391 -10.057 1.00 89.50 323 THR A O 1
ATOM 2536 N N . ARG A 1 324 ? 8.032 -7.783 -8.319 1.00 94.50 324 ARG A N 1
ATOM 2537 C CA . ARG A 1 324 ? 9.491 -7.758 -8.245 1.00 94.50 324 ARG A CA 1
ATOM 2538 C C . ARG A 1 324 ? 10.011 -9.140 -7.881 1.00 94.50 324 ARG A C 1
ATOM 2540 O O . ARG A 1 324 ? 9.690 -9.660 -6.818 1.00 94.50 324 ARG A O 1
ATOM 2547 N N . ALA A 1 325 ? 10.844 -9.704 -8.745 1.00 94.44 325 ALA A N 1
ATOM 2548 C CA . ALA A 1 325 ? 11.552 -10.934 -8.440 1.00 94.44 325 ALA A CA 1
ATOM 2549 C C . ALA A 1 325 ? 12.582 -10.719 -7.319 1.00 94.44 325 ALA A C 1
ATOM 2551 O O . ALA A 1 325 ? 13.072 -9.605 -7.100 1.00 94.44 325 ALA A O 1
ATOM 2552 N N . ASP A 1 326 ? 12.922 -11.791 -6.616 1.00 94.06 326 ASP A N 1
ATOM 2553 C CA . ASP A 1 326 ? 14.008 -11.819 -5.648 1.00 94.06 326 ASP A CA 1
ATOM 2554 C C . ASP A 1 326 ? 15.389 -11.846 -6.336 1.00 94.06 326 ASP A C 1
ATOM 2556 O O . ASP A 1 326 ? 15.520 -11.751 -7.562 1.00 94.06 326 ASP A O 1
ATOM 2560 N N . SER A 1 327 ? 16.455 -11.970 -5.544 1.00 91.00 327 SER A N 1
ATOM 2561 C CA . SER A 1 327 ? 17.825 -12.024 -6.070 1.00 91.00 327 SER A CA 1
ATOM 2562 C C . SER A 1 327 ? 18.152 -13.298 -6.853 1.00 91.00 327 SER A C 1
ATOM 2564 O O . SER A 1 327 ? 19.189 -13.378 -7.512 1.00 91.00 327 SER A O 1
ATOM 2566 N N . THR A 1 328 ? 17.273 -14.297 -6.808 1.00 93.88 328 THR A N 1
ATOM 2567 C CA . THR A 1 328 ? 17.353 -15.531 -7.595 1.00 93.88 328 THR A CA 1
ATOM 2568 C C . THR A 1 328 ? 16.504 -15.467 -8.864 1.00 93.88 328 THR A C 1
ATOM 2570 O O . THR A 1 328 ? 16.411 -16.455 -9.592 1.00 93.88 328 THR A O 1
ATOM 2573 N N . GLY A 1 329 ? 15.907 -14.307 -9.157 1.00 93.69 329 GLY A N 1
ATOM 2574 C CA . GLY A 1 329 ? 15.007 -14.124 -10.288 1.00 93.69 329 GLY A CA 1
ATOM 2575 C C . GLY A 1 329 ? 13.660 -14.820 -10.104 1.00 93.69 329 GLY A C 1
ATOM 2576 O O . GLY A 1 329 ? 12.926 -14.954 -11.078 1.00 93.69 329 GLY A O 1
ATOM 2577 N N . ALA A 1 330 ? 13.312 -15.260 -8.894 1.00 96.94 330 ALA A N 1
ATOM 2578 C CA . ALA A 1 330 ? 12.034 -15.898 -8.609 1.00 96.94 330 ALA A CA 1
ATOM 2579 C C . ALA A 1 330 ? 11.015 -14.884 -8.073 1.00 96.94 330 ALA A C 1
ATOM 2581 O O . ALA A 1 330 ? 11.343 -13.996 -7.291 1.00 96.94 330 ALA A O 1
ATOM 2582 N N . PHE A 1 331 ? 9.761 -15.028 -8.480 1.00 97.81 331 PHE A N 1
ATOM 2583 C CA . PHE A 1 331 ? 8.616 -14.317 -7.924 1.00 97.81 331 PHE A CA 1
ATOM 2584 C C . PHE A 1 331 ? 7.535 -15.338 -7.590 1.00 97.81 331 PHE A C 1
ATOM 2586 O O . PHE A 1 331 ? 7.172 -16.145 -8.446 1.00 97.81 331 PHE A O 1
ATOM 2593 N N . GLU A 1 332 ? 7.018 -15.297 -6.368 1.00 97.69 332 GLU A N 1
ATOM 2594 C CA . GLU A 1 332 ? 5.965 -16.196 -5.906 1.00 97.69 332 GLU A CA 1
ATOM 2595 C C . GLU A 1 332 ? 4.826 -15.387 -5.291 1.00 97.69 332 GLU A C 1
ATOM 2597 O O . GLU A 1 332 ? 5.072 -14.468 -4.508 1.00 97.69 332 GLU A O 1
ATOM 2602 N N . PHE A 1 333 ? 3.586 -15.704 -5.665 1.00 97.88 333 PHE A N 1
ATOM 2603 C CA . PHE A 1 333 ? 2.411 -15.006 -5.150 1.00 97.88 333 PHE A CA 1
ATOM 2604 C C . PHE A 1 333 ? 1.164 -15.900 -5.144 1.00 97.88 333 PHE A C 1
ATOM 2606 O O . PHE A 1 333 ? 0.948 -16.692 -6.065 1.00 97.88 333 PHE A O 1
ATOM 2613 N N . GLU A 1 334 ? 0.333 -15.761 -4.110 1.00 97.75 334 GLU A N 1
ATOM 2614 C CA . GLU A 1 334 ? -0.953 -16.455 -3.981 1.00 97.75 334 GLU A CA 1
ATOM 2615 C C . GLU A 1 334 ? -2.065 -15.663 -4.687 1.00 97.75 334 GLU A C 1
ATOM 2617 O O . GLU A 1 334 ? -2.303 -14.493 -4.394 1.00 97.75 334 GLU A O 1
ATOM 2622 N N . LEU A 1 335 ? -2.764 -16.302 -5.622 1.00 97.62 335 LEU A N 1
ATOM 2623 C CA . LEU A 1 335 ? -3.819 -15.694 -6.432 1.00 97.62 335 LEU A CA 1
ATOM 2624 C C . LEU A 1 335 ? -5.121 -16.479 -6.265 1.00 97.62 335 LEU A C 1
ATOM 2626 O O . LEU A 1 335 ? -5.095 -17.702 -6.107 1.00 97.62 335 LEU A O 1
ATOM 2630 N N . ALA A 1 336 ? -6.267 -15.802 -6.358 1.00 97.50 336 ALA A 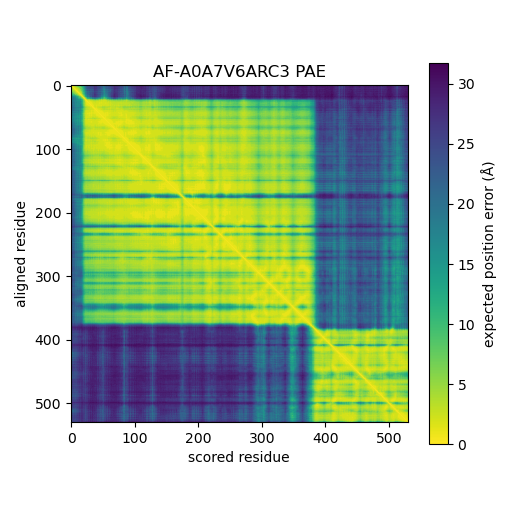N 1
ATOM 2631 C CA . ALA A 1 336 ? -7.547 -16.493 -6.478 1.00 97.50 336 ALA A CA 1
ATOM 2632 C C . ALA A 1 336 ? -7.576 -17.413 -7.713 1.00 97.50 336 ALA A C 1
ATOM 2634 O O . ALA A 1 336 ? -6.877 -17.207 -8.705 1.00 97.50 336 ALA A O 1
ATOM 2635 N N . VAL A 1 337 ? -8.418 -18.441 -7.678 1.00 97.06 337 VAL A N 1
ATOM 2636 C CA . VAL A 1 337 ? -8.633 -19.327 -8.829 1.00 97.06 337 VAL A CA 1
ATOM 2637 C C . VAL A 1 337 ? -9.139 -18.543 -10.041 1.00 97.06 337 VAL A C 1
ATOM 2639 O O . VAL A 1 337 ? -10.058 -17.729 -9.926 1.00 97.06 337 VAL A O 1
ATOM 2642 N N . GLY A 1 338 ? -8.561 -18.821 -11.212 1.00 95.94 338 GLY A N 1
ATOM 2643 C CA . GLY A 1 338 ? -9.030 -18.346 -12.514 1.00 95.94 338 GLY A CA 1
ATOM 2644 C C . GLY A 1 338 ? -7.924 -17.936 -13.482 1.00 95.94 338 GLY A C 1
ATOM 2645 O O . GLY A 1 338 ? -6.791 -18.401 -13.383 1.00 95.94 338 GLY A O 1
ATOM 2646 N N . GLU A 1 339 ? -8.280 -17.124 -14.476 1.00 96.00 339 GLU A N 1
ATOM 2647 C CA . GLU A 1 339 ? -7.415 -16.795 -15.614 1.00 96.00 339 GLU A CA 1
ATOM 2648 C C . GLU A 1 339 ? -6.657 -15.479 -15.418 1.00 96.00 339 GLU A C 1
ATOM 2650 O O . GLU A 1 339 ? -7.223 -14.471 -14.987 1.00 96.00 339 GLU A O 1
ATOM 2655 N N . TYR A 1 340 ? -5.379 -15.498 -15.791 1.00 97.38 340 TYR A N 1
ATOM 2656 C CA . TYR A 1 340 ? -4.439 -14.396 -15.636 1.00 97.38 340 TYR A CA 1
ATOM 2657 C C . TYR A 1 340 ? -3.516 -14.283 -16.853 1.00 97.38 340 TYR A C 1
ATOM 2659 O O . TYR A 1 340 ? -3.374 -15.204 -17.664 1.00 97.38 340 TYR A O 1
ATOM 2667 N N . LEU A 1 341 ? -2.854 -13.137 -16.959 1.00 97.25 341 LEU A N 1
ATOM 2668 C CA . LEU A 1 341 ? -1.855 -12.838 -17.972 1.00 97.25 341 LEU A CA 1
ATOM 2669 C C . LEU A 1 341 ? -0.580 -12.345 -17.290 1.00 97.25 341 LEU A C 1
ATOM 2671 O O . LEU A 1 341 ? -0.607 -11.308 -16.635 1.00 97.25 341 LEU A O 1
ATOM 2675 N N . LEU A 1 342 ? 0.538 -13.049 -17.456 1.00 98.12 342 LEU A N 1
ATOM 2676 C CA . LEU A 1 342 ? 1.854 -12.522 -17.099 1.00 98.12 342 LEU A CA 1
ATOM 2677 C C . LEU A 1 342 ? 2.456 -11.851 -18.331 1.00 98.12 342 LEU A C 1
ATOM 2679 O O . LEU A 1 342 ? 2.566 -12.471 -19.390 1.00 98.12 342 LEU A O 1
ATOM 2683 N N . GLN A 1 343 ? 2.865 -10.594 -18.204 1.00 96.50 343 GLN A N 1
ATOM 2684 C CA . GLN A 1 343 ? 3.575 -9.877 -19.261 1.00 96.50 343 GLN A CA 1
ATOM 2685 C C . GLN A 1 343 ? 4.934 -9.429 -18.748 1.00 96.50 343 GLN A C 1
ATOM 2687 O O . GLN A 1 343 ? 5.015 -8.838 -17.681 1.00 96.50 343 GLN A O 1
ATOM 2692 N N . SER A 1 344 ? 5.996 -9.705 -19.502 1.00 94.69 344 SER A N 1
ATOM 2693 C CA . SER A 1 344 ? 7.354 -9.232 -19.213 1.00 94.69 344 SER A CA 1
ATOM 2694 C C . SER A 1 344 ? 7.830 -8.395 -20.387 1.00 94.69 344 SER A C 1
ATOM 2696 O O . SER A 1 344 ? 7.647 -8.793 -21.539 1.00 94.69 344 SER A O 1
ATOM 2698 N N . GLY A 1 345 ? 8.393 -7.224 -20.113 1.00 89.12 345 GLY A N 1
ATOM 2699 C CA . GLY A 1 345 ? 8.770 -6.262 -21.137 1.00 89.12 345 GLY A CA 1
ATOM 2700 C C . GLY A 1 345 ? 10.199 -5.775 -20.977 1.00 89.12 345 GLY A C 1
ATOM 2701 O O . GLY A 1 345 ? 10.662 -5.522 -19.870 1.00 89.12 345 GLY A O 1
ATOM 2702 N N . THR A 1 346 ? 10.892 -5.581 -22.092 1.00 82.94 346 THR A N 1
ATOM 2703 C CA . THR A 1 346 ? 12.167 -4.862 -22.136 1.00 82.94 346 THR A CA 1
ATOM 2704 C C . THR A 1 346 ? 12.099 -3.779 -23.200 1.00 82.94 346 THR A C 1
ATOM 2706 O O . THR A 1 346 ? 11.353 -3.877 -24.176 1.00 82.94 346 THR A O 1
ATOM 2709 N N . ARG A 1 347 ? 12.842 -2.696 -22.990 1.00 74.38 347 ARG A N 1
ATOM 2710 C CA . ARG A 1 347 ? 12.987 -1.626 -23.973 1.00 74.38 347 ARG A CA 1
ATOM 2711 C C . ARG A 1 347 ? 14.437 -1.611 -24.427 1.00 74.38 347 ARG A C 1
ATOM 2713 O O . ARG A 1 347 ? 15.328 -1.645 -23.582 1.00 74.38 347 ARG A O 1
ATOM 2720 N N . ASP A 1 348 ? 14.656 -1.593 -25.733 1.00 69.06 348 ASP A N 1
ATOM 2721 C CA . ASP A 1 348 ? 15.997 -1.443 -26.286 1.00 69.06 348 ASP A CA 1
ATOM 2722 C C . ASP A 1 348 ? 16.435 0.032 -26.306 1.00 69.06 348 ASP A C 1
ATOM 2724 O O . ASP A 1 348 ? 15.673 0.950 -25.981 1.00 69.06 348 ASP A O 1
ATOM 2728 N N . ASN A 1 349 ? 17.678 0.266 -26.723 1.00 58.62 349 ASN A N 1
ATOM 2729 C CA . ASN A 1 349 ? 18.259 1.607 -26.791 1.00 58.62 349 ASN A CA 1
ATOM 2730 C C . ASN A 1 349 ? 17.586 2.511 -27.840 1.00 58.62 349 ASN A C 1
ATOM 2732 O O . ASN A 1 349 ? 17.664 3.730 -27.724 1.00 58.62 349 ASN A O 1
ATOM 2736 N N . SER A 1 350 ? 16.911 1.939 -28.844 1.00 59.97 350 SER A N 1
ATOM 2737 C CA . SER A 1 350 ? 16.125 2.700 -29.828 1.00 59.97 350 SER A CA 1
ATOM 2738 C C . SER A 1 350 ? 14.771 3.153 -29.271 1.00 59.97 350 SER A C 1
ATOM 2740 O O . SER A 1 350 ? 14.041 3.910 -29.911 1.00 59.97 350 SER A O 1
ATOM 2742 N N . GLY A 1 351 ? 14.417 2.685 -28.073 1.00 62.66 351 GLY A N 1
ATOM 2743 C CA . GLY A 1 351 ? 13.103 2.867 -27.490 1.00 62.66 351 GLY A CA 1
ATOM 2744 C C . GLY A 1 351 ? 12.076 1.854 -27.993 1.00 62.66 351 GLY A C 1
ATOM 2745 O O . GLY A 1 351 ? 10.917 1.953 -27.583 1.00 62.66 351 GLY A O 1
ATOM 2746 N N . SER A 1 352 ? 12.458 0.878 -28.820 1.00 71.00 352 SER A N 1
ATOM 2747 C CA . SER A 1 352 ? 11.559 -0.202 -29.223 1.00 71.00 352 SER A CA 1
ATOM 2748 C C . SER A 1 352 ? 11.273 -1.100 -28.026 1.00 71.00 352 SER A C 1
ATOM 2750 O O . SER A 1 352 ? 12.145 -1.382 -27.203 1.00 71.00 352 SER A O 1
ATOM 2752 N N . VAL A 1 353 ? 10.016 -1.516 -27.898 1.00 79.81 353 VAL A N 1
ATOM 2753 C CA . VAL A 1 353 ? 9.553 -2.326 -26.771 1.00 79.81 353 VAL A CA 1
ATOM 2754 C C . VAL A 1 353 ? 9.369 -3.756 -27.241 1.00 79.81 353 VAL A C 1
ATOM 2756 O O . VAL A 1 353 ? 8.656 -4.018 -28.210 1.00 79.81 353 VAL A O 1
ATOM 2759 N N . TRP A 1 354 ? 9.986 -4.678 -26.521 1.00 85.19 354 TRP A N 1
ATOM 2760 C CA . TRP A 1 354 ? 9.758 -6.101 -26.657 1.00 85.19 354 TRP A CA 1
ATOM 2761 C C . TRP A 1 354 ? 8.937 -6.586 -25.470 1.00 85.19 354 TRP A C 1
ATOM 2763 O O . TRP A 1 354 ? 9.263 -6.289 -24.325 1.00 85.19 354 TRP A O 1
ATOM 2773 N N . VAL A 1 355 ? 7.855 -7.309 -25.750 1.00 90.56 355 VAL A N 1
ATOM 2774 C CA . VAL A 1 355 ? 6.947 -7.836 -24.728 1.00 90.56 355 VAL A CA 1
ATOM 2775 C C . VAL A 1 355 ? 6.744 -9.321 -24.971 1.00 90.56 355 VAL A C 1
ATOM 2777 O O . VAL A 1 355 ? 6.384 -9.737 -26.072 1.00 90.56 355 VAL A O 1
ATOM 2780 N N . GLN A 1 356 ? 6.935 -10.112 -23.925 1.00 93.75 356 GLN A N 1
ATOM 2781 C CA . GLN A 1 356 ? 6.487 -11.494 -23.849 1.00 93.75 356 GLN A CA 1
ATOM 2782 C C . GLN A 1 356 ? 5.189 -11.549 -23.055 1.00 93.75 356 GLN A C 1
ATOM 2784 O O . GLN A 1 356 ? 4.986 -10.790 -22.110 1.00 93.75 356 GLN A O 1
ATOM 2789 N N . THR A 1 357 ? 4.286 -12.435 -23.452 1.00 96.44 357 THR A N 1
ATOM 2790 C CA . THR A 1 357 ? 2.962 -12.559 -22.846 1.00 96.44 357 THR A CA 1
ATOM 2791 C C . THR A 1 357 ? 2.646 -14.032 -22.634 1.00 96.44 357 THR A C 1
ATOM 2793 O O . THR A 1 357 ? 2.705 -14.823 -23.575 1.00 96.44 357 THR A O 1
ATOM 2796 N N . PHE A 1 358 ? 2.315 -14.384 -21.397 1.00 97.75 358 PHE A N 1
ATOM 2797 C CA . PHE A 1 358 ? 2.092 -15.743 -20.926 1.00 97.75 358 PHE A CA 1
ATOM 2798 C C . PHE A 1 358 ? 0.714 -15.810 -20.255 1.00 97.75 358 PHE A C 1
ATOM 2800 O O . PHE A 1 358 ? 0.578 -15.410 -19.097 1.00 97.75 358 PHE A O 1
ATOM 2807 N N . PRO A 1 359 ? -0.337 -16.260 -20.960 1.00 97.88 359 PRO A N 1
ATOM 2808 C CA . PRO A 1 359 ? -1.608 -16.557 -20.316 1.00 97.88 359 PRO A CA 1
ATOM 2809 C C . PRO A 1 359 ? -1.455 -17.792 -19.423 1.00 97.88 359 PRO A C 1
ATOM 2811 O O . PRO A 1 359 ? -0.802 -18.764 -19.812 1.00 97.88 359 PRO A O 1
ATOM 2814 N N . PHE A 1 360 ? -2.064 -17.768 -18.242 1.00 98.06 360 PHE A N 1
ATOM 2815 C CA . PHE A 1 360 ? -2.056 -18.900 -17.319 1.00 98.06 360 PHE A CA 1
ATOM 2816 C C . PHE A 1 360 ? -3.355 -18.987 -16.517 1.00 98.06 360 PHE A C 1
ATOM 2818 O O . PHE A 1 360 ? -4.097 -18.014 -16.386 1.00 98.06 360 PHE A O 1
ATOM 2825 N N . THR A 1 361 ? -3.627 -20.173 -15.976 1.00 98.00 361 THR A N 1
ATOM 2826 C CA . THR A 1 361 ? -4.817 -20.445 -15.166 1.00 98.00 361 THR A CA 1
ATOM 2827 C C . THR A 1 361 ? -4.393 -20.989 -13.813 1.00 98.00 361 THR A C 1
ATOM 2829 O O . THR A 1 361 ? -3.663 -21.977 -13.740 1.00 98.00 361 THR A O 1
ATOM 2832 N N . VAL A 1 362 ? -4.873 -20.359 -12.748 1.00 98.00 362 VAL A N 1
ATOM 2833 C CA . VAL A 1 362 ? -4.706 -20.806 -11.365 1.00 98.00 362 VAL A CA 1
ATOM 2834 C C . VAL A 1 362 ? -5.889 -21.693 -10.995 1.00 98.00 362 VAL A C 1
ATOM 2836 O O . VAL A 1 362 ? -7.038 -21.342 -11.257 1.00 98.00 362 VAL A O 1
ATOM 2839 N N . VAL A 1 363 ? -5.610 -22.838 -10.376 1.00 97.38 363 VAL A N 1
ATOM 2840 C CA . VAL A 1 363 ? -6.611 -23.777 -9.846 1.00 97.38 363 VAL A CA 1
ATOM 2841 C C . VAL A 1 363 ? -6.414 -23.947 -8.342 1.00 97.38 363 VAL A C 1
ATOM 2843 O O . VAL A 1 363 ? -5.328 -23.681 -7.831 1.00 97.38 363 VAL A O 1
ATOM 2846 N N . GLU A 1 364 ? -7.454 -24.386 -7.636 1.00 97.88 364 GLU A N 1
ATOM 2847 C CA . GLU A 1 364 ? -7.438 -24.505 -6.174 1.00 97.88 364 GLU A CA 1
ATOM 2848 C C . GLU A 1 364 ? -6.301 -25.422 -5.697 1.00 97.88 364 GLU A C 1
ATOM 2850 O O . GLU A 1 364 ? -6.191 -26.572 -6.130 1.00 97.88 364 GLU A O 1
ATOM 2855 N N . GLY A 1 365 ? -5.433 -24.893 -4.831 1.00 97.88 365 GLY A N 1
ATOM 2856 C CA . GLY A 1 365 ? -4.249 -25.580 -4.306 1.00 97.88 365 GLY A CA 1
ATOM 2857 C C . GLY A 1 365 ? -3.181 -25.917 -5.355 1.00 97.88 365 GLY A C 1
ATOM 2858 O O . GLY A 1 365 ? -2.231 -26.639 -5.048 1.00 97.88 365 GLY A O 1
ATOM 2859 N N . GLY A 1 366 ? -3.337 -25.447 -6.595 1.00 97.88 366 GLY A N 1
ATOM 2860 C CA . GLY A 1 366 ? -2.408 -25.696 -7.690 1.00 97.88 366 GLY A CA 1
ATOM 2861 C C . GLY A 1 366 ? -1.196 -24.770 -7.653 1.00 97.88 366 GLY A C 1
ATOM 2862 O O . GLY A 1 366 ? -1.300 -23.616 -7.246 1.00 97.88 366 GLY A O 1
ATOM 2863 N N . LEU A 1 367 ? -0.060 -25.272 -8.141 1.00 98.19 367 LEU A N 1
ATOM 2864 C CA . LEU A 1 367 ? 1.143 -24.487 -8.418 1.00 98.19 367 LEU A CA 1
ATOM 2865 C C . LEU A 1 367 ? 1.273 -24.283 -9.931 1.00 98.19 367 LEU A C 1
ATOM 2867 O O . LEU A 1 367 ? 1.298 -25.255 -10.689 1.00 98.19 367 LEU A O 1
ATOM 2871 N N . VAL A 1 368 ? 1.382 -23.030 -10.359 1.00 98.38 368 VAL A N 1
ATOM 2872 C CA . VAL A 1 368 ? 1.663 -22.638 -11.742 1.00 98.38 368 VAL A CA 1
ATOM 2873 C C . VAL A 1 368 ? 3.106 -22.155 -11.823 1.00 98.38 368 VAL A C 1
ATOM 2875 O O . VAL A 1 368 ? 3.439 -21.130 -11.235 1.00 98.38 368 VAL A O 1
ATOM 2878 N N . GLU A 1 369 ? 3.954 -22.864 -12.567 1.00 98.44 369 GLU A N 1
ATOM 2879 C CA . GLU A 1 369 ? 5.342 -22.455 -12.812 1.00 98.44 369 GLU A CA 1
ATOM 2880 C C . GLU A 1 369 ? 5.490 -21.855 -14.219 1.00 98.44 369 GLU A C 1
ATOM 2882 O O . GLU A 1 369 ? 5.095 -22.474 -15.209 1.00 98.44 369 GLU A O 1
ATOM 2887 N N . ILE A 1 370 ? 6.053 -20.646 -14.309 1.00 97.94 370 ILE A N 1
ATOM 2888 C CA . ILE A 1 370 ? 6.326 -19.946 -15.574 1.00 97.94 370 ILE A CA 1
ATOM 2889 C C . ILE A 1 370 ? 7.806 -19.576 -15.629 1.00 97.94 370 ILE A C 1
ATOM 2891 O O . ILE A 1 370 ? 8.295 -18.835 -14.782 1.00 97.94 370 ILE A O 1
ATOM 2895 N N . GLU A 1 371 ? 8.514 -20.041 -16.654 1.00 97.00 371 GLU A N 1
ATOM 2896 C CA . GLU A 1 371 ? 9.889 -19.621 -16.935 1.00 97.00 371 GLU A CA 1
ATOM 2897 C C . GLU A 1 371 ? 9.898 -18.527 -18.007 1.00 97.00 371 GLU A C 1
ATOM 2899 O O . GLU A 1 371 ? 9.303 -18.678 -19.078 1.00 97.00 371 GLU A O 1
ATOM 2904 N N . VAL A 1 372 ? 10.583 -17.420 -17.725 1.00 95.81 372 VAL A N 1
ATOM 2905 C CA . VAL A 1 372 ? 10.665 -16.249 -18.599 1.00 95.81 372 VAL A CA 1
ATOM 2906 C C . VAL A 1 372 ? 12.131 -15.917 -18.859 1.00 95.81 372 VAL A C 1
ATOM 2908 O O . VAL A 1 372 ? 12.834 -15.416 -17.984 1.00 95.81 372 VAL A O 1
ATOM 2911 N N . ASP A 1 373 ? 12.602 -16.170 -20.077 1.00 92.75 373 ASP A N 1
ATOM 2912 C CA . ASP A 1 373 ? 13.891 -15.648 -20.538 1.00 92.75 373 ASP A CA 1
ATOM 2913 C C . ASP A 1 373 ? 13.706 -14.206 -21.021 1.00 92.75 373 ASP A C 1
ATOM 2915 O O . ASP A 1 373 ? 13.069 -13.974 -22.049 1.00 92.75 373 ASP A O 1
ATOM 2919 N N . VAL A 1 374 ? 14.257 -13.251 -20.270 1.00 90.25 374 VAL A N 1
ATOM 2920 C CA . VAL A 1 374 ? 14.180 -11.804 -20.527 1.00 90.25 374 VAL A CA 1
ATOM 2921 C C . VAL A 1 374 ? 15.344 -11.293 -21.379 1.00 90.25 374 VAL A C 1
ATOM 2923 O O . VAL A 1 374 ? 15.572 -10.083 -21.478 1.00 90.25 374 VAL A O 1
ATOM 2926 N N . THR A 1 375 ? 16.124 -12.197 -21.972 1.00 84.94 375 THR A N 1
ATOM 2927 C CA . THR A 1 375 ? 17.190 -11.845 -22.913 1.00 84.94 375 THR A CA 1
ATOM 2928 C C . THR A 1 375 ? 16.590 -11.269 -24.185 1.00 84.94 375 THR A C 1
ATOM 2930 O O . THR A 1 375 ? 15.828 -11.936 -24.885 1.00 84.94 375 THR A O 1
ATOM 2933 N N . ALA A 1 376 ? 16.965 -10.032 -24.512 1.00 73.00 376 ALA A N 1
ATOM 2934 C CA . ALA A 1 376 ? 16.556 -9.416 -25.764 1.00 73.00 376 ALA A CA 1
ATOM 2935 C C . ALA A 1 376 ? 17.071 -10.247 -26.965 1.00 73.00 376 ALA A C 1
ATOM 2937 O O . ALA A 1 376 ? 18.243 -10.631 -26.987 1.00 73.00 376 ALA A O 1
ATOM 2938 N N . PRO A 1 377 ? 16.225 -10.538 -27.971 1.00 67.81 377 PRO A N 1
ATOM 2939 C CA . PRO A 1 377 ? 16.658 -11.193 -29.201 1.00 67.81 377 PRO A CA 1
ATOM 2940 C C . PRO A 1 377 ? 17.779 -10.427 -29.921 1.00 67.81 377 PRO A C 1
ATOM 2942 O O . PRO A 1 377 ? 17.703 -9.213 -30.075 1.00 67.81 377 PRO A O 1
ATOM 2945 N N . ALA A 1 378 ? 18.771 -11.143 -30.459 1.00 56.94 378 ALA A N 1
ATOM 2946 C CA . ALA A 1 378 ? 19.977 -10.566 -31.075 1.00 56.94 378 ALA A CA 1
ATOM 2947 C C . ALA A 1 378 ? 19.737 -9.617 -32.274 1.00 56.94 378 ALA A C 1
ATOM 2949 O O . ALA A 1 378 ? 20.643 -8.894 -32.665 1.00 56.94 378 ALA A O 1
ATOM 2950 N N . TYR A 1 379 ? 18.542 -9.598 -32.876 1.00 54.31 379 TYR A N 1
ATOM 2951 C CA . TYR A 1 379 ? 18.197 -8.637 -33.937 1.00 54.31 379 TYR A CA 1
ATOM 2952 C C . TYR A 1 379 ? 17.705 -7.276 -33.404 1.00 54.31 379 TYR A C 1
ATOM 2954 O O . TYR A 1 379 ? 17.476 -6.370 -34.202 1.00 54.31 379 TYR A O 1
ATOM 2962 N N . LEU A 1 380 ? 17.504 -7.152 -32.085 1.00 49.56 380 LEU A N 1
ATOM 2963 C CA . LEU A 1 380 ? 17.186 -5.908 -31.368 1.00 49.56 380 LEU A CA 1
ATOM 2964 C C . LEU A 1 380 ? 18.417 -5.294 -30.683 1.00 49.56 380 LEU A C 1
ATOM 2966 O O . LEU A 1 380 ? 18.374 -4.141 -30.264 1.00 49.56 380 LEU A O 1
ATOM 2970 N N . GLU A 1 381 ? 19.524 -6.034 -30.572 1.00 52.84 381 GLU A N 1
ATOM 2971 C CA . GLU A 1 381 ? 20.816 -5.416 -30.280 1.00 52.84 381 GLU A CA 1
ATOM 2972 C C . GLU A 1 381 ? 21.138 -4.514 -31.479 1.00 52.84 381 GLU A C 1
ATOM 2974 O O . GLU A 1 381 ? 21.136 -4.987 -32.617 1.00 52.84 381 GLU A O 1
ATOM 2979 N N . ALA A 1 382 ? 21.271 -3.204 -31.229 1.00 49.94 382 ALA A N 1
ATOM 2980 C CA . ALA A 1 382 ? 21.408 -2.172 -32.254 1.00 49.94 382 ALA A CA 1
ATOM 2981 C C . ALA A 1 382 ? 22.307 -2.662 -33.395 1.00 49.94 382 ALA A C 1
ATOM 2983 O O . ALA A 1 382 ? 23.389 -3.191 -33.132 1.00 49.94 382 ALA A O 1
ATOM 2984 N N . GLN A 1 383 ? 21.857 -2.507 -34.650 1.00 51.28 383 GLN A N 1
ATOM 2985 C CA . GLN A 1 383 ? 22.737 -2.734 -35.791 1.00 51.28 383 GLN A CA 1
ATOM 2986 C C . GLN A 1 383 ? 24.013 -1.946 -35.529 1.00 51.28 383 GLN A C 1
ATOM 2988 O O . GLN A 1 383 ? 23.981 -0.721 -35.453 1.00 51.28 383 GLN A O 1
ATOM 2993 N N . VAL A 1 384 ? 25.109 -2.666 -35.312 1.00 58.84 384 VAL A N 1
ATOM 2994 C CA . VAL A 1 384 ? 26.399 -2.048 -35.072 1.00 58.84 384 VAL A CA 1
ATOM 2995 C C . VAL A 1 384 ? 26.740 -1.305 -36.352 1.00 58.84 384 VAL A C 1
ATOM 2997 O O . VAL A 1 384 ? 27.020 -1.928 -37.379 1.00 58.84 384 VAL A O 1
ATOM 3000 N N . GLU A 1 385 ? 26.645 0.020 -36.324 1.00 65.50 385 GLU A N 1
ATOM 3001 C CA . GLU A 1 385 ? 27.111 0.832 -37.434 1.00 65.50 385 GLU A CA 1
ATOM 3002 C C . GLU A 1 385 ? 28.628 0.685 -37.491 1.00 65.50 385 GLU A C 1
ATOM 3004 O O . GLU A 1 385 ? 29.361 1.171 -36.626 1.00 65.50 385 GLU A O 1
ATOM 3009 N N . ILE A 1 386 ? 29.086 -0.068 -38.490 1.00 77.62 386 ILE A N 1
ATOM 3010 C CA . ILE A 1 386 ? 30.503 -0.244 -38.769 1.00 77.62 386 ILE A CA 1
ATOM 3011 C C . ILE A 1 386 ? 30.930 0.896 -39.686 1.00 77.62 386 ILE A C 1
ATOM 3013 O O . ILE A 1 386 ? 30.558 0.943 -40.861 1.00 77.62 386 ILE A O 1
ATOM 3017 N N . GLY A 1 387 ? 31.732 1.805 -39.147 1.00 81.31 387 GLY A N 1
ATOM 3018 C CA . GLY A 1 387 ? 32.354 2.893 -39.883 1.00 81.31 387 GLY A CA 1
ATOM 3019 C C . GLY A 1 387 ? 33.831 2.633 -40.173 1.00 81.31 387 GLY A C 1
ATOM 3020 O O . GLY A 1 387 ? 34.437 1.657 -39.726 1.00 81.31 387 GLY A O 1
ATOM 3021 N N . THR A 1 388 ? 34.440 3.533 -40.940 1.00 84.75 388 THR A N 1
ATOM 3022 C CA . THR A 1 388 ? 35.896 3.574 -41.143 1.00 84.75 388 THR A CA 1
ATOM 3023 C C . THR A 1 388 ? 36.383 4.973 -40.820 1.00 84.75 388 THR A C 1
ATOM 3025 O O . THR A 1 388 ? 35.817 5.942 -41.326 1.00 84.75 388 THR A O 1
ATOM 3028 N N . PHE A 1 389 ? 37.426 5.104 -39.997 1.00 85.81 389 PHE A N 1
ATOM 3029 C CA . PHE A 1 389 ? 37.965 6.430 -39.700 1.00 85.81 389 PHE A CA 1
ATOM 3030 C C . PHE A 1 389 ? 38.487 7.109 -40.976 1.00 85.81 389 PHE A C 1
ATOM 3032 O O . PHE A 1 389 ? 39.267 6.498 -41.716 1.00 85.81 389 PHE A O 1
ATOM 3039 N N . PRO A 1 390 ? 38.138 8.386 -41.219 1.00 86.12 390 PRO A N 1
ATOM 3040 C CA . PRO A 1 390 ? 38.760 9.156 -42.282 1.00 86.12 390 PRO A CA 1
ATOM 3041 C C . PRO A 1 390 ? 40.231 9.436 -41.947 1.00 86.12 390 PRO A C 1
ATOM 3043 O O . PRO A 1 390 ? 40.698 9.293 -40.813 1.00 86.12 390 PRO A O 1
ATOM 3046 N N . VAL A 1 391 ? 40.991 9.881 -42.946 1.00 87.38 391 VAL A N 1
ATOM 3047 C CA . VAL A 1 391 ? 42.354 10.368 -42.715 1.00 87.38 391 VAL A CA 1
ATOM 3048 C C . VAL A 1 391 ? 42.279 11.667 -41.917 1.00 87.38 391 VAL A C 1
ATOM 3050 O O . VAL A 1 391 ? 41.843 12.689 -42.438 1.00 87.38 391 VAL A O 1
ATOM 3053 N N . PHE A 1 392 ? 42.752 11.638 -40.672 1.00 89.12 392 PHE A N 1
ATOM 3054 C CA . PHE A 1 392 ? 42.788 12.820 -39.812 1.00 89.12 392 PHE A CA 1
ATOM 3055 C C . PHE A 1 392 ? 44.122 12.978 -39.077 1.00 89.12 392 PHE A C 1
ATOM 3057 O O . PHE A 1 392 ? 44.924 12.038 -38.956 1.00 89.12 392 PHE A O 1
ATOM 3064 N N . THR A 1 393 ? 44.352 14.196 -38.588 1.00 90.81 393 THR A N 1
ATOM 3065 C CA . THR A 1 393 ? 45.371 14.532 -37.588 1.00 90.81 393 THR A CA 1
ATOM 3066 C C . THR A 1 393 ? 44.766 15.533 -36.612 1.00 90.81 393 THR A C 1
ATOM 3068 O O . THR A 1 393 ? 44.363 16.611 -37.033 1.00 90.81 393 THR A O 1
ATOM 3071 N N . LEU A 1 394 ? 44.704 15.164 -35.336 1.00 91.81 394 LEU A N 1
ATOM 3072 C CA . LEU A 1 394 ? 44.300 16.035 -34.232 1.00 91.81 394 LEU A CA 1
ATOM 3073 C C . LEU A 1 394 ? 45.520 16.411 -33.391 1.00 91.81 394 LEU A C 1
ATOM 3075 O O . LEU A 1 394 ? 46.623 15.902 -33.606 1.00 91.81 394 LEU A O 1
ATOM 3079 N N . THR A 1 395 ? 45.330 17.283 -32.412 1.00 89.25 395 THR A N 1
ATOM 3080 C CA . THR A 1 395 ? 46.357 17.651 -31.431 1.00 89.25 395 THR A CA 1
ATOM 3081 C C . THR A 1 395 ? 45.925 17.253 -30.032 1.00 89.25 395 THR A C 1
ATOM 3083 O O . THR A 1 395 ? 44.748 17.370 -29.696 1.00 89.25 395 THR A O 1
ATOM 3086 N N . ASP A 1 396 ? 46.874 16.809 -29.213 1.00 85.94 396 ASP A N 1
ATOM 3087 C CA . ASP A 1 396 ? 46.656 16.689 -27.772 1.00 85.94 396 ASP A CA 1
ATOM 3088 C C . ASP A 1 396 ? 46.850 18.039 -27.055 1.00 85.94 396 ASP A C 1
ATOM 3090 O O . ASP A 1 396 ? 47.283 19.034 -27.645 1.00 85.94 396 ASP A O 1
ATOM 3094 N N . PHE A 1 397 ? 46.568 18.063 -25.753 1.00 76.81 397 PHE A N 1
ATOM 3095 C CA . PHE A 1 397 ? 46.682 19.255 -24.901 1.00 76.81 397 PHE A CA 1
ATOM 3096 C C . PHE A 1 397 ? 48.108 19.792 -24.737 1.00 76.81 397 PHE A C 1
ATOM 3098 O O . PHE A 1 397 ? 48.292 20.935 -24.323 1.00 76.81 397 PHE A O 1
ATOM 3105 N N . SER A 1 398 ? 49.125 18.999 -25.078 1.00 78.94 398 SER A N 1
ATOM 3106 C CA . SER A 1 398 ? 50.523 19.443 -25.097 1.00 78.94 398 SER A CA 1
ATOM 3107 C C . SER A 1 398 ? 50.933 20.057 -26.442 1.00 78.94 398 SER A C 1
ATOM 3109 O O . SER A 1 398 ? 52.077 20.484 -26.605 1.00 78.94 398 SER A O 1
ATOM 3111 N N . GLY A 1 399 ? 50.010 20.106 -27.411 1.00 78.75 399 GLY A N 1
ATOM 3112 C CA . GLY A 1 399 ? 50.259 20.558 -28.778 1.00 78.75 399 GLY A CA 1
ATOM 3113 C C . GLY A 1 399 ? 50.939 19.503 -29.652 1.00 78.75 399 GLY A C 1
ATOM 3114 O O . GLY A 1 399 ? 51.430 19.821 -30.738 1.00 78.75 399 GLY A O 1
ATOM 3115 N N . LYS A 1 400 ? 51.001 18.244 -29.204 1.00 88.25 400 LYS A N 1
ATOM 3116 C CA . LYS A 1 400 ? 51.612 17.158 -29.969 1.00 88.25 400 LYS A CA 1
ATOM 3117 C C . LYS A 1 400 ? 50.590 16.580 -30.958 1.00 88.25 400 LYS A C 1
ATOM 3119 O O . LYS A 1 400 ? 49.446 16.321 -30.584 1.00 88.25 400 LYS A O 1
ATOM 3124 N N . PRO A 1 401 ? 50.985 16.340 -32.222 1.00 89.12 401 PRO A N 1
ATOM 3125 C CA . PRO A 1 401 ? 50.080 15.797 -33.226 1.00 89.12 401 PRO A CA 1
ATOM 3126 C C . PRO A 1 401 ? 49.790 14.306 -32.997 1.00 89.12 401 PRO A C 1
ATOM 3128 O O . PRO A 1 401 ? 50.696 13.497 -32.761 1.00 89.12 401 PRO A O 1
ATOM 3131 N N . PHE A 1 402 ? 48.524 13.943 -33.166 1.00 90.44 402 PHE A N 1
ATOM 3132 C CA . PHE A 1 402 ? 47.989 12.590 -33.131 1.00 90.44 402 PHE A CA 1
ATOM 3133 C C . PHE A 1 402 ? 47.322 12.271 -34.472 1.00 90.44 402 PHE A C 1
ATOM 3135 O O . PHE A 1 402 ? 46.331 12.893 -34.848 1.00 90.44 402 PHE A O 1
ATOM 3142 N N . SER A 1 403 ? 47.860 11.308 -35.218 1.00 88.94 403 SER A N 1
ATOM 3143 C CA . SER A 1 403 ? 47.296 10.904 -36.512 1.00 88.94 403 SER A CA 1
ATOM 3144 C C . SER A 1 403 ? 46.433 9.650 -36.393 1.00 88.94 403 SER A C 1
ATOM 3146 O O . SER A 1 403 ? 46.675 8.813 -35.527 1.00 88.94 403 SER A O 1
ATOM 3148 N N . HIS A 1 404 ? 45.483 9.469 -37.315 1.00 84.31 404 HIS A N 1
ATOM 3149 C CA . HIS A 1 404 ? 44.640 8.265 -37.408 1.00 84.31 404 HIS A CA 1
ATOM 3150 C C . HIS A 1 404 ? 45.440 6.945 -37.361 1.00 84.31 404 HIS A C 1
ATOM 3152 O O . HIS A 1 404 ? 45.012 5.982 -36.739 1.00 84.31 404 HIS A O 1
ATOM 3158 N N . ASN A 1 405 ? 46.656 6.898 -37.923 1.00 83.88 405 ASN A N 1
ATOM 3159 C CA . ASN A 1 405 ? 47.528 5.716 -37.849 1.00 83.88 405 ASN A CA 1
ATOM 3160 C C . ASN A 1 405 ? 47.966 5.350 -36.421 1.00 83.88 405 ASN A C 1
ATOM 3162 O O . ASN A 1 405 ? 48.373 4.219 -36.193 1.00 83.88 405 ASN A O 1
ATOM 3166 N N . GLN A 1 406 ? 47.891 6.272 -35.461 1.00 85.31 406 GLN A N 1
ATOM 3167 C CA . GLN A 1 406 ? 48.176 6.006 -34.047 1.00 85.31 406 GLN A CA 1
ATOM 3168 C C . GLN A 1 406 ? 46.989 5.367 -33.308 1.00 85.31 406 GLN A C 1
ATOM 3170 O O . GLN A 1 406 ? 47.155 4.946 -32.159 1.00 85.31 406 GLN A O 1
ATOM 3175 N N . ILE A 1 407 ? 45.814 5.286 -33.950 1.00 80.69 407 ILE A N 1
ATOM 3176 C CA . ILE A 1 407 ? 44.722 4.396 -33.528 1.00 80.69 407 ILE A CA 1
ATOM 3177 C C . ILE A 1 407 ? 45.081 2.948 -33.873 1.00 80.69 407 ILE A C 1
ATOM 3179 O O . ILE A 1 407 ? 44.733 2.050 -33.111 1.00 80.69 407 ILE A O 1
ATOM 3183 N N . LYS A 1 408 ? 45.826 2.711 -34.970 1.00 76.12 408 LYS A N 1
ATOM 3184 C CA . LYS A 1 408 ? 46.289 1.363 -35.314 1.00 76.12 408 LYS A CA 1
ATOM 3185 C C . LYS A 1 408 ? 47.236 0.852 -34.234 1.00 76.12 408 LYS A C 1
ATOM 3187 O O . LYS A 1 408 ? 48.378 1.302 -34.121 1.00 76.12 408 LYS A O 1
ATOM 3192 N N . ALA A 1 409 ? 46.753 -0.069 -33.413 1.00 65.75 409 ALA A N 1
ATOM 3193 C CA . ALA A 1 409 ? 47.455 -0.551 -32.235 1.00 65.75 409 ALA A CA 1
ATOM 3194 C C . ALA A 1 409 ? 47.173 -2.039 -32.005 1.00 65.75 409 ALA A C 1
ATOM 3196 O O . ALA A 1 409 ? 46.182 -2.577 -32.477 1.00 65.75 409 ALA A O 1
ATOM 3197 N N . LYS A 1 410 ? 48.045 -2.704 -31.233 1.00 60.91 410 LYS A N 1
ATOM 3198 C CA . LYS A 1 410 ? 47.886 -4.119 -30.838 1.00 60.91 410 LYS A CA 1
ATOM 3199 C C . LYS A 1 410 ? 46.782 -4.363 -29.796 1.00 60.91 410 LYS A C 1
ATOM 3201 O O . LYS A 1 410 ? 46.557 -5.509 -29.426 1.00 60.91 410 LYS A O 1
ATOM 3206 N N . ARG A 1 411 ? 46.189 -3.303 -29.245 1.00 79.94 411 ARG A N 1
ATOM 3207 C CA . ARG A 1 411 ? 45.127 -3.353 -28.232 1.00 79.94 411 ARG A CA 1
ATOM 3208 C C . ARG A 1 411 ? 43.942 -2.534 -28.744 1.00 79.94 411 ARG A C 1
ATOM 3210 O O . ARG A 1 411 ? 44.194 -1.480 -29.341 1.00 79.94 411 ARG A O 1
ATOM 3217 N N . PRO A 1 412 ? 42.698 -2.978 -28.512 1.00 87.94 412 PRO A N 1
ATOM 3218 C CA . PRO A 1 412 ? 41.515 -2.255 -28.949 1.00 87.94 412 PRO A CA 1
ATOM 3219 C C . PRO A 1 412 ? 41.436 -0.885 -28.274 1.00 87.94 412 PRO A C 1
ATOM 3221 O O . PRO A 1 412 ? 42.015 -0.661 -27.204 1.00 87.94 412 PRO A O 1
ATOM 3224 N N . SER A 1 413 ? 40.731 0.041 -28.913 1.00 90.94 413 SER A N 1
ATOM 3225 C CA . SER A 1 413 ? 40.538 1.401 -28.415 1.00 90.94 413 SER A CA 1
ATOM 3226 C C . SER A 1 413 ? 39.058 1.756 -28.330 1.00 90.94 413 SER A C 1
ATOM 3228 O O . SER A 1 413 ? 38.316 1.533 -29.282 1.00 90.94 413 SER A O 1
ATOM 3230 N N . VAL A 1 414 ? 38.658 2.364 -27.218 1.00 93.25 414 VAL A N 1
ATOM 3231 C CA . VAL A 1 414 ? 37.396 3.093 -27.074 1.00 93.25 414 VAL A CA 1
ATOM 3232 C C . VAL A 1 414 ? 37.694 4.566 -27.316 1.00 93.25 414 VAL A C 1
ATOM 3234 O O . VAL A 1 414 ? 38.540 5.146 -26.629 1.00 93.25 414 VAL A O 1
ATOM 3237 N N . LEU A 1 415 ? 37.026 5.163 -28.301 1.00 93.56 415 LEU A N 1
ATOM 3238 C CA . LEU A 1 415 ? 37.103 6.594 -28.566 1.00 93.56 415 LEU A CA 1
ATOM 3239 C C . LEU A 1 415 ? 35.772 7.240 -28.184 1.00 93.56 415 LEU A C 1
ATOM 3241 O O . LEU A 1 415 ? 34.716 6.798 -28.636 1.00 93.56 415 LEU A O 1
ATOM 3245 N N . ALA A 1 416 ? 35.838 8.277 -27.355 1.00 94.31 416 ALA A N 1
ATOM 3246 C CA . ALA A 1 416 ? 34.686 9.035 -26.899 1.00 94.31 416 ALA A CA 1
ATOM 3247 C C . ALA A 1 416 ? 34.718 10.444 -27.490 1.00 94.31 416 ALA A C 1
ATOM 3249 O O . ALA A 1 416 ? 35.588 11.239 -27.148 1.00 94.31 416 ALA A O 1
ATOM 3250 N N . PHE A 1 417 ? 33.768 10.759 -28.362 1.00 94.25 417 PHE A N 1
ATOM 3251 C CA . PHE A 1 417 ? 33.553 12.096 -28.903 1.00 94.25 417 PHE A CA 1
ATOM 3252 C C . PHE A 1 417 ? 32.625 12.859 -27.966 1.00 94.25 417 PHE A C 1
ATOM 3254 O O . PHE A 1 417 ? 31.506 12.415 -27.699 1.00 94.25 417 PHE A O 1
ATOM 3261 N N . LEU A 1 418 ? 33.107 13.977 -27.428 1.00 92.62 418 LEU A N 1
ATOM 3262 C CA . LEU A 1 418 ? 32.506 14.641 -26.274 1.00 92.62 418 LEU A CA 1
ATOM 3263 C C . LEU A 1 418 ? 32.400 16.149 -26.491 1.00 92.62 418 LEU A C 1
ATOM 3265 O O . LEU A 1 418 ? 33.344 16.787 -26.958 1.00 92.62 418 LEU A O 1
ATOM 3269 N N . ASP A 1 419 ? 31.285 16.729 -26.054 1.00 90.56 419 ASP A N 1
ATOM 3270 C CA . ASP A 1 419 ? 31.166 18.170 -25.832 1.00 90.56 419 ASP A CA 1
ATOM 3271 C C . ASP A 1 419 ? 31.378 18.458 -24.338 1.00 90.56 419 ASP A C 1
ATOM 3273 O O . ASP A 1 419 ? 30.525 18.102 -23.521 1.00 90.56 419 ASP A O 1
ATOM 3277 N N . PRO A 1 420 ? 32.484 19.108 -23.939 1.00 86.00 420 PRO A N 1
ATOM 3278 C CA . PRO A 1 420 ? 32.826 19.266 -22.526 1.00 86.00 420 PRO A CA 1
ATOM 3279 C C . PRO A 1 420 ? 31.825 20.126 -21.738 1.00 86.00 420 PRO A C 1
ATOM 3281 O O . PRO A 1 420 ? 31.805 20.060 -20.510 1.00 86.00 420 PRO A O 1
ATOM 3284 N N . THR A 1 421 ? 30.992 20.921 -22.415 1.00 83.38 421 THR A N 1
ATOM 3285 C CA . THR A 1 421 ? 29.983 21.777 -21.772 1.00 83.38 421 THR A CA 1
ATOM 3286 C C . THR A 1 421 ? 28.592 21.145 -21.695 1.00 83.38 421 THR A C 1
ATOM 3288 O O . THR A 1 421 ? 27.721 21.670 -21.000 1.00 83.38 421 THR A O 1
ATOM 3291 N N . ALA A 1 422 ? 28.371 20.016 -22.375 1.00 83.56 422 ALA A N 1
ATOM 3292 C CA . ALA A 1 422 ? 27.068 19.369 -22.453 1.00 83.56 422 ALA A CA 1
ATOM 3293 C C . ALA A 1 422 ? 26.906 18.308 -21.352 1.00 83.56 422 ALA A C 1
ATOM 3295 O O . ALA A 1 422 ? 27.742 17.418 -21.189 1.00 83.56 422 ALA A O 1
ATOM 3296 N N . GLU A 1 423 ? 25.785 18.356 -20.626 1.00 83.75 423 GLU A N 1
ATOM 3297 C CA . GLU A 1 423 ? 25.472 17.420 -19.532 1.00 83.75 423 GLU A CA 1
ATOM 3298 C C . GLU A 1 423 ? 25.586 15.927 -19.916 1.00 83.75 423 GLU A C 1
ATOM 3300 O O . GLU A 1 423 ? 26.211 15.181 -19.151 1.00 83.75 423 GLU A O 1
ATOM 3305 N N . PRO A 1 424 ? 25.116 15.486 -21.105 1.00 84.19 424 PRO A N 1
ATOM 3306 C CA . PRO A 1 424 ? 25.255 14.096 -21.544 1.00 84.19 424 PRO A CA 1
ATOM 3307 C C . PRO A 1 424 ? 26.717 13.623 -21.609 1.00 84.19 424 PRO A C 1
ATOM 3309 O O . PRO A 1 424 ? 27.052 12.529 -21.154 1.00 84.19 424 PRO A O 1
ATOM 3312 N N . SER A 1 425 ? 27.606 14.475 -22.125 1.00 88.94 425 SER A N 1
ATOM 3313 C CA . SER A 1 425 ? 29.039 14.191 -22.251 1.00 88.94 425 SER A CA 1
ATOM 3314 C C . SER A 1 425 ? 29.741 14.215 -20.891 1.00 88.94 425 SER A C 1
ATOM 3316 O O . SER A 1 425 ? 30.602 13.376 -20.632 1.00 88.94 425 SER A O 1
ATOM 3318 N N . VAL A 1 426 ? 29.329 15.104 -19.979 1.00 86.25 426 VAL A N 1
ATOM 3319 C CA . VAL A 1 426 ? 29.825 15.126 -18.591 1.00 86.25 426 VAL A CA 1
ATOM 3320 C C . VAL A 1 426 ? 29.523 13.817 -17.864 1.00 86.25 426 VAL A C 1
ATOM 3322 O O . VAL A 1 426 ? 30.410 13.262 -17.215 1.00 86.25 426 VAL A O 1
ATOM 3325 N N . ARG A 1 427 ? 28.315 13.265 -18.023 1.00 83.25 427 ARG A N 1
ATOM 3326 C CA . ARG A 1 427 ? 27.980 11.942 -17.470 1.00 83.25 427 ARG A CA 1
ATOM 3327 C C . ARG A 1 427 ? 28.791 10.817 -18.103 1.00 83.25 427 ARG A C 1
ATOM 3329 O O . ARG A 1 427 ? 29.271 9.940 -17.384 1.00 83.25 427 ARG A O 1
ATOM 3336 N N . ALA A 1 428 ? 28.939 10.837 -19.428 1.00 87.12 428 ALA A N 1
ATOM 3337 C CA . ALA A 1 428 ? 29.712 9.830 -20.148 1.00 87.12 428 ALA A CA 1
ATOM 3338 C C . ALA A 1 428 ? 31.175 9.795 -19.677 1.00 87.12 428 ALA A C 1
ATOM 3340 O O . ALA A 1 428 ? 31.716 8.710 -19.480 1.00 87.12 428 ALA A O 1
ATOM 3341 N N . MET A 1 429 ? 31.791 10.952 -19.405 1.00 88.06 429 MET A N 1
ATOM 3342 C CA . MET A 1 429 ? 33.154 11.027 -18.861 1.00 88.06 429 MET A CA 1
ATOM 3343 C C . MET A 1 429 ? 33.299 10.275 -17.534 1.00 88.06 429 MET A C 1
ATOM 3345 O O . MET A 1 429 ? 34.222 9.477 -17.399 1.00 88.06 429 MET A O 1
ATOM 3349 N N . THR A 1 430 ? 32.358 10.441 -16.597 1.00 85.25 430 THR A N 1
ATOM 3350 C CA . THR A 1 430 ? 32.381 9.708 -15.318 1.00 85.25 430 THR A CA 1
ATOM 3351 C C . THR A 1 430 ? 32.271 8.194 -15.517 1.00 85.25 430 THR A C 1
ATOM 3353 O O . THR A 1 430 ? 32.926 7.424 -14.816 1.00 85.25 430 THR A O 1
ATOM 3356 N N . ALA A 1 431 ? 31.467 7.741 -16.484 1.00 85.62 431 ALA A N 1
ATOM 3357 C CA . ALA A 1 431 ? 31.381 6.320 -16.817 1.00 85.62 431 ALA A CA 1
ATOM 3358 C C . ALA A 1 431 ? 32.696 5.789 -17.420 1.00 85.62 431 ALA A C 1
ATOM 3360 O O . ALA A 1 431 ? 33.142 4.695 -17.069 1.00 85.62 431 ALA A O 1
ATOM 3361 N N . LEU A 1 432 ? 33.333 6.576 -18.292 1.00 90.56 432 LEU A N 1
ATOM 3362 C CA . LEU A 1 432 ? 34.615 6.246 -18.917 1.00 90.56 432 LEU A CA 1
ATOM 3363 C C . LEU A 1 432 ? 35.769 6.210 -17.907 1.00 90.56 432 LEU A C 1
ATOM 3365 O O . LEU A 1 432 ? 36.657 5.378 -18.065 1.00 90.56 432 LEU A O 1
ATOM 3369 N N . ASP A 1 433 ? 35.758 7.055 -16.869 1.00 89.38 433 ASP A N 1
ATOM 3370 C CA . ASP A 1 433 ? 36.745 7.013 -15.777 1.00 89.38 433 ASP A CA 1
ATOM 3371 C C . ASP A 1 433 ? 36.760 5.636 -15.100 1.00 89.38 433 ASP A C 1
ATOM 3373 O O . ASP A 1 433 ? 37.804 4.983 -15.045 1.00 89.38 433 ASP A O 1
ATOM 3377 N N . GLY A 1 434 ? 35.590 5.156 -14.661 1.00 88.62 434 GLY A N 1
ATOM 3378 C CA . GLY A 1 434 ? 35.477 3.861 -13.983 1.00 88.62 434 GLY A CA 1
ATOM 3379 C C . GLY A 1 434 ? 35.850 2.676 -14.880 1.00 88.62 434 GLY A C 1
ATOM 3380 O O . GLY A 1 434 ? 36.492 1.726 -14.434 1.00 88.62 434 GLY A O 1
ATOM 3381 N N . LEU A 1 435 ? 35.500 2.734 -16.168 1.00 91.31 435 LEU A N 1
ATOM 3382 C CA . LEU A 1 435 ? 35.871 1.690 -17.129 1.00 91.31 435 LEU A CA 1
ATOM 3383 C C . LEU A 1 435 ? 37.364 1.709 -17.469 1.00 91.31 435 LEU A C 1
ATOM 3385 O O . LEU A 1 435 ? 37.960 0.645 -17.626 1.00 91.31 435 LEU A O 1
ATOM 3389 N N . ALA A 1 436 ? 37.979 2.888 -17.565 1.00 90.81 436 ALA A N 1
ATOM 3390 C CA . ALA A 1 436 ? 39.410 3.017 -17.811 1.00 90.81 436 ALA A CA 1
ATOM 3391 C C . ALA A 1 436 ? 40.241 2.500 -16.629 1.00 90.81 436 ALA A C 1
ATOM 3393 O O . ALA A 1 436 ? 41.265 1.856 -16.854 1.00 90.81 436 ALA A O 1
ATOM 3394 N N . GLU A 1 437 ? 39.787 2.715 -15.391 1.00 90.25 437 GLU A N 1
ATOM 3395 C CA . GLU A 1 437 ? 40.402 2.126 -14.195 1.00 90.25 437 GLU A CA 1
ATOM 3396 C C . GLU A 1 437 ? 40.340 0.590 -14.226 1.00 90.25 437 GLU A C 1
ATOM 3398 O O . GLU A 1 437 ? 41.318 -0.081 -13.902 1.00 90.25 437 GLU A O 1
ATOM 3403 N N . GLN A 1 438 ? 39.218 0.026 -14.682 1.00 91.38 438 GLN A N 1
ATOM 3404 C CA . GLN A 1 438 ? 39.017 -1.422 -14.732 1.00 91.38 438 GLN A CA 1
ATOM 3405 C C . GLN A 1 438 ? 39.740 -2.108 -15.908 1.00 91.38 438 GLN A C 1
ATOM 3407 O O . GLN A 1 438 ? 40.292 -3.196 -15.742 1.00 91.38 438 GLN A O 1
ATOM 3412 N N . PHE A 1 439 ? 39.714 -1.512 -17.104 1.00 91.94 439 PHE A N 1
ATOM 3413 C CA . PHE A 1 439 ? 40.134 -2.159 -18.355 1.00 91.94 439 PHE A CA 1
ATOM 3414 C C . PHE A 1 439 ? 41.364 -1.524 -19.021 1.00 91.94 439 PHE A C 1
ATOM 3416 O O . PHE A 1 439 ? 41.778 -2.001 -20.079 1.00 91.94 439 PHE A O 1
ATOM 3423 N N . GLY A 1 440 ? 41.981 -0.493 -18.434 1.00 86.88 440 GLY A N 1
ATOM 3424 C CA . GLY A 1 440 ? 43.068 0.286 -19.051 1.00 86.88 440 GLY A CA 1
ATOM 3425 C C . GLY A 1 440 ? 44.312 -0.517 -19.464 1.00 86.88 440 GLY A C 1
ATOM 3426 O O . GLY A 1 440 ? 45.023 -0.132 -20.395 1.00 86.88 440 GLY A O 1
ATOM 3427 N N . ASP A 1 441 ? 44.553 -1.672 -18.836 1.00 87.44 441 ASP A N 1
ATOM 3428 C CA . ASP A 1 441 ? 45.631 -2.590 -19.227 1.00 87.44 441 ASP A CA 1
ATOM 3429 C C . ASP A 1 441 ? 45.335 -3.352 -20.528 1.00 87.44 441 ASP A C 1
ATOM 3431 O O . ASP A 1 441 ? 46.261 -3.759 -21.237 1.00 87.44 441 ASP A O 1
ATOM 3435 N N . SER A 1 442 ? 44.059 -3.533 -20.862 1.00 88.06 442 SER A N 1
ATOM 3436 C CA . SER A 1 442 ? 43.604 -4.330 -22.007 1.00 88.06 442 SER A CA 1
ATOM 3437 C C . SER A 1 442 ? 43.081 -3.471 -23.157 1.00 88.06 442 SER A C 1
ATOM 3439 O O . SER A 1 442 ? 43.279 -3.824 -24.319 1.00 88.06 442 SER A O 1
ATOM 3441 N N . VAL A 1 443 ? 42.468 -2.329 -22.844 1.00 89.81 443 VAL A N 1
ATOM 3442 C CA . VAL A 1 443 ? 41.795 -1.435 -23.792 1.00 89.81 443 VAL A CA 1
ATOM 3443 C C . VAL A 1 443 ? 42.303 -0.014 -23.600 1.00 89.81 443 VAL A C 1
ATOM 3445 O O . VAL A 1 443 ? 42.448 0.471 -22.479 1.00 89.81 443 VAL A O 1
ATOM 3448 N N . ARG A 1 444 ? 42.568 0.682 -24.703 1.00 91.00 444 ARG A N 1
ATOM 3449 C CA . ARG A 1 444 ? 42.951 2.092 -24.672 1.00 91.00 444 ARG A CA 1
ATOM 3450 C C . ARG A 1 444 ? 41.707 2.973 -24.690 1.00 91.00 444 ARG A C 1
ATOM 3452 O O . ARG A 1 444 ? 40.864 2.806 -25.558 1.00 91.00 444 ARG A O 1
ATOM 3459 N N . PHE A 1 445 ? 41.641 3.964 -23.812 1.00 92.31 445 PHE A N 1
ATOM 3460 C CA . PHE A 1 445 ? 40.579 4.969 -23.837 1.00 92.31 445 PHE A CA 1
ATOM 3461 C C . PHE A 1 445 ? 41.132 6.302 -24.350 1.00 92.31 445 PHE A C 1
ATOM 3463 O O . PHE A 1 445 ? 42.198 6.745 -23.907 1.00 92.31 445 PHE A O 1
ATOM 3470 N N . ILE A 1 446 ? 40.440 6.903 -25.317 1.00 92.25 446 ILE A N 1
ATOM 3471 C CA . ILE A 1 446 ? 40.811 8.177 -25.938 1.00 92.25 446 ILE A CA 1
ATOM 3472 C C . ILE A 1 446 ? 39.593 9.097 -25.929 1.00 92.25 446 ILE A C 1
ATOM 3474 O O . ILE A 1 446 ? 38.555 8.754 -26.490 1.00 92.25 446 ILE A O 1
ATOM 3478 N N . ASP A 1 447 ? 39.750 10.282 -25.356 1.00 93.56 447 ASP A N 1
ATOM 3479 C CA . ASP A 1 447 ? 38.731 11.326 -25.394 1.00 93.56 447 ASP A CA 1
ATOM 3480 C C . ASP A 1 447 ? 39.011 12.244 -26.590 1.00 93.56 447 ASP A C 1
ATOM 3482 O O . ASP A 1 447 ? 40.151 12.650 -26.825 1.00 93.56 447 ASP A O 1
ATOM 3486 N N . VAL A 1 448 ? 37.986 12.571 -27.366 1.00 93.69 448 VAL A N 1
ATOM 3487 C CA . VAL A 1 448 ? 38.038 13.521 -28.479 1.00 93.69 448 VAL A CA 1
ATOM 3488 C C . VAL A 1 448 ? 37.053 14.639 -28.171 1.00 93.69 448 VAL A C 1
ATOM 3490 O O . VAL A 1 448 ? 35.840 14.458 -28.246 1.00 93.69 448 VAL A O 1
ATOM 3493 N N . TYR A 1 449 ? 37.574 15.801 -27.795 1.00 92.06 449 TYR A N 1
ATOM 3494 C CA . TYR A 1 449 ? 36.756 16.949 -27.436 1.00 92.06 449 TYR A CA 1
ATOM 3495 C C . TYR A 1 449 ? 36.409 17.775 -28.669 1.00 92.06 449 TYR A C 1
ATOM 3497 O O . TYR A 1 449 ? 37.291 18.360 -29.306 1.00 92.06 449 TYR A O 1
ATOM 3505 N N . PHE A 1 450 ? 35.113 17.860 -28.961 1.00 89.00 450 PHE A N 1
ATOM 3506 C CA . PHE A 1 450 ? 34.560 18.842 -29.881 1.00 89.00 450 PHE A CA 1
ATOM 3507 C C . PHE A 1 450 ? 34.606 20.217 -29.207 1.00 89.00 450 PHE A C 1
ATOM 3509 O O . PHE A 1 450 ? 34.007 20.421 -28.147 1.00 89.00 450 PHE A O 1
ATOM 3516 N N . VAL A 1 451 ? 35.306 21.171 -29.821 1.00 86.12 451 VAL A N 1
ATOM 3517 C CA . VAL A 1 451 ? 35.370 22.555 -29.332 1.00 86.12 451 VAL A CA 1
ATOM 3518 C C . VAL A 1 451 ? 35.257 23.545 -30.481 1.00 86.12 451 VAL A C 1
ATOM 3520 O O . VAL A 1 451 ? 35.865 23.359 -31.528 1.00 86.12 451 VAL A O 1
ATOM 3523 N N . GLU A 1 452 ? 34.506 24.630 -30.288 1.00 79.69 452 GLU A N 1
ATOM 3524 C CA . GLU A 1 452 ? 34.384 25.683 -31.309 1.00 79.69 452 GLU A CA 1
ATOM 3525 C C . GLU A 1 452 ? 35.694 26.456 -31.502 1.00 79.69 452 GLU A C 1
ATOM 3527 O O . GLU A 1 452 ? 36.058 26.798 -32.623 1.00 79.69 452 GLU A O 1
ATOM 3532 N N . SER A 1 453 ? 36.413 26.716 -30.408 1.00 79.50 453 SER A N 1
ATOM 3533 C CA . SER A 1 453 ? 37.769 27.253 -30.443 1.00 79.50 453 SER A CA 1
ATOM 3534 C C . SER A 1 453 ? 38.550 26.840 -29.204 1.00 79.50 453 SER A C 1
ATOM 3536 O O . SER A 1 453 ? 38.046 26.926 -28.079 1.00 79.50 453 SER A O 1
ATOM 3538 N N . VAL A 1 454 ? 39.812 26.459 -29.397 1.00 76.75 454 VAL A N 1
ATOM 3539 C CA . VAL A 1 454 ? 40.715 26.073 -28.298 1.00 76.75 454 VAL A CA 1
ATOM 3540 C C . VAL A 1 454 ? 40.979 27.235 -27.340 1.00 76.75 454 VAL A C 1
ATOM 3542 O O . VAL A 1 454 ? 41.157 27.022 -26.145 1.00 76.75 454 VAL A O 1
ATOM 3545 N N . ALA A 1 455 ? 40.951 28.476 -27.833 1.00 73.81 455 ALA A N 1
ATOM 3546 C CA . ALA A 1 455 ? 41.228 29.664 -27.026 1.00 73.81 455 ALA A CA 1
ATOM 3547 C C . ALA A 1 455 ? 40.175 29.925 -25.930 1.00 73.81 455 ALA A C 1
ATOM 3549 O O . ALA A 1 455 ? 40.465 30.619 -24.956 1.00 73.81 455 ALA A O 1
ATOM 3550 N N . THR A 1 456 ? 38.959 29.398 -26.094 1.00 70.00 456 THR A N 1
ATOM 3551 C CA . THR A 1 456 ? 37.801 29.667 -25.224 1.00 70.00 456 THR A CA 1
ATOM 3552 C C . THR A 1 456 ? 37.236 28.421 -24.548 1.00 70.00 456 THR A C 1
ATOM 3554 O O . THR A 1 456 ? 36.301 28.534 -23.757 1.00 70.00 456 THR A O 1
ATOM 3557 N N . ALA A 1 457 ? 37.759 27.236 -24.861 1.00 72.38 457 ALA A N 1
ATOM 3558 C CA . ALA A 1 457 ? 37.201 25.982 -24.383 1.00 72.38 457 ALA A CA 1
ATOM 3559 C C . ALA A 1 457 ? 37.549 25.720 -22.909 1.00 72.38 457 ALA A C 1
ATOM 3561 O O . ALA A 1 457 ? 38.708 25.788 -22.501 1.00 72.38 457 ALA A O 1
ATOM 3562 N N . GLN A 1 458 ? 36.536 25.374 -22.113 1.00 75.00 458 GLN A N 1
ATOM 3563 C CA . GLN A 1 458 ? 36.717 24.827 -20.770 1.00 75.00 458 GLN A CA 1
ATOM 3564 C C . GLN A 1 458 ? 36.713 23.307 -20.877 1.00 75.00 458 GLN A C 1
ATOM 3566 O O . GLN A 1 458 ? 35.656 22.707 -21.054 1.00 75.00 458 GLN A O 1
ATOM 3571 N N . ILE A 1 459 ? 37.895 22.697 -20.826 1.00 72.50 459 ILE A N 1
ATOM 3572 C CA . ILE A 1 459 ? 38.048 21.253 -21.004 1.00 72.50 459 ILE A CA 1
ATOM 3573 C C . ILE A 1 459 ? 38.519 20.637 -19.678 1.00 72.50 459 ILE A C 1
ATOM 3575 O O . ILE A 1 459 ? 39.462 21.167 -19.085 1.00 72.50 459 ILE A O 1
ATOM 3579 N N . PRO A 1 460 ? 37.872 19.565 -19.183 1.00 76.69 460 PRO A N 1
ATOM 3580 C CA . PRO A 1 460 ? 38.268 18.912 -17.937 1.00 76.69 460 PRO A CA 1
ATOM 3581 C C . PRO A 1 460 ? 39.673 18.299 -18.011 1.00 76.69 460 PRO A C 1
ATOM 3583 O O . PRO A 1 460 ? 40.081 17.785 -19.051 1.00 76.69 460 PRO A O 1
ATOM 3586 N N . GLU A 1 461 ? 40.395 18.291 -16.887 1.00 74.56 461 GLU A N 1
ATOM 3587 C CA . GLU A 1 461 ? 41.596 17.462 -16.758 1.00 74.56 461 GLU A CA 1
ATOM 3588 C C . GLU A 1 461 ? 41.193 15.983 -16.690 1.00 74.56 461 GLU A C 1
ATOM 3590 O O . GLU A 1 461 ? 40.351 15.593 -15.883 1.00 74.56 461 GLU A O 1
ATOM 3595 N N . THR A 1 462 ? 41.807 15.155 -17.535 1.00 75.50 462 THR A N 1
ATOM 3596 C CA . THR A 1 462 ? 41.565 13.709 -17.607 1.00 75.50 462 THR A CA 1
ATOM 3597 C C . THR A 1 462 ? 42.894 12.959 -17.594 1.00 75.50 462 THR A C 1
ATOM 3599 O O . THR A 1 462 ? 43.890 13.415 -18.156 1.00 75.50 462 THR A O 1
ATOM 3602 N N . GLY A 1 463 ? 42.922 11.795 -16.938 1.00 75.00 463 GLY A N 1
ATOM 3603 C CA . GLY A 1 463 ? 44.075 10.886 -16.958 1.00 75.00 463 GLY A CA 1
ATOM 3604 C C . GLY A 1 463 ? 44.206 10.095 -18.266 1.00 75.00 463 GLY A C 1
ATOM 3605 O O . GLY A 1 463 ? 45.196 9.388 -18.464 1.00 75.00 463 GLY A O 1
ATOM 3606 N N . ARG A 1 464 ? 43.21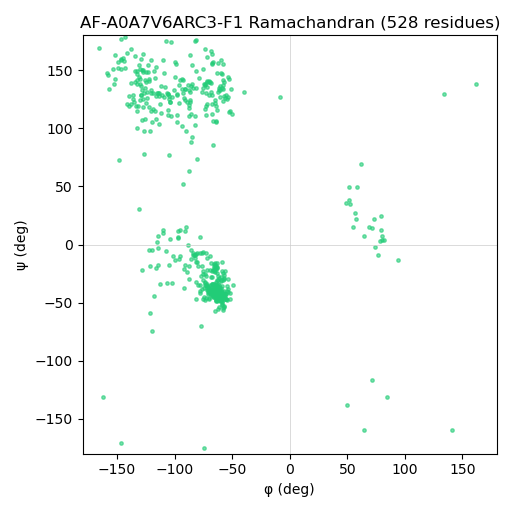1 10.194 -19.157 1.00 87.06 464 ARG A N 1
ATOM 3607 C CA . ARG A 1 464 ? 43.196 9.545 -20.471 1.00 87.06 464 ARG A CA 1
ATOM 3608 C C . ARG A 1 464 ? 43.889 10.404 -21.524 1.00 87.06 464 ARG A C 1
ATOM 3610 O O . ARG A 1 464 ? 44.075 11.607 -21.359 1.00 87.06 464 ARG A O 1
ATOM 3617 N N . LEU A 1 465 ? 44.252 9.784 -22.649 1.00 88.25 465 LEU A N 1
ATOM 3618 C CA . LEU A 1 465 ? 44.683 10.562 -23.806 1.00 88.25 465 LEU A CA 1
ATOM 3619 C C . LEU A 1 465 ? 43.497 11.382 -24.306 1.00 88.25 465 LEU A C 1
ATOM 3621 O O . LEU A 1 465 ? 42.492 10.805 -24.708 1.00 88.25 465 LEU A O 1
ATOM 3625 N N . ALA A 1 466 ? 43.664 12.696 -24.345 1.00 90.62 466 ALA A N 1
ATOM 3626 C CA . ALA A 1 466 ? 42.637 13.601 -24.808 1.00 90.62 466 ALA A CA 1
ATOM 3627 C C . ALA A 1 466 ? 43.114 14.396 -26.029 1.00 90.62 466 ALA A C 1
ATOM 3629 O O . ALA A 1 466 ? 44.217 14.952 -26.045 1.00 90.62 466 ALA A O 1
ATOM 3630 N N . LEU A 1 467 ? 42.282 14.404 -27.063 1.00 92.25 467 LEU A N 1
ATOM 3631 C CA . LEU A 1 467 ? 42.508 15.025 -28.360 1.00 92.25 467 LEU A CA 1
ATOM 3632 C C . LEU A 1 467 ? 41.493 16.141 -28.579 1.00 92.25 467 LEU A C 1
ATOM 3634 O O . LEU A 1 467 ? 40.382 16.099 -28.055 1.00 92.25 467 LEU A O 1
ATOM 3638 N N . ILE A 1 468 ? 41.879 17.125 -29.378 1.00 91.38 468 ILE A N 1
ATOM 3639 C CA . ILE A 1 468 ? 41.069 18.303 -29.667 1.00 91.38 468 ILE A CA 1
ATOM 3640 C C . ILE A 1 468 ? 40.648 18.267 -31.134 1.00 91.38 468 ILE A C 1
ATOM 3642 O O . ILE A 1 468 ? 41.508 18.267 -32.018 1.00 91.38 468 ILE A O 1
ATOM 3646 N N . ASP A 1 469 ? 39.339 18.266 -31.378 1.00 90.94 469 ASP A N 1
ATOM 3647 C CA . ASP A 1 469 ? 38.720 18.415 -32.698 1.00 90.94 469 ASP A CA 1
ATOM 3648 C C . ASP A 1 469 ? 38.135 19.830 -32.821 1.00 90.94 469 ASP A C 1
ATOM 3650 O O . ASP A 1 469 ? 36.939 20.064 -32.629 1.00 90.94 469 ASP A O 1
ATOM 3654 N N . GLU A 1 470 ? 39.017 20.807 -33.059 1.00 88.25 470 GLU A N 1
ATOM 3655 C CA . GLU A 1 470 ? 38.627 22.213 -33.200 1.00 88.25 470 GLU A CA 1
ATOM 3656 C C . GLU A 1 470 ? 37.742 22.401 -34.441 1.00 88.25 470 GLU A C 1
ATOM 3658 O O . GLU A 1 470 ? 38.110 22.031 -35.557 1.00 88.25 470 GLU A O 1
ATOM 3663 N N . GLY A 1 471 ? 36.547 22.957 -34.240 1.00 82.38 471 GLY A N 1
ATOM 3664 C CA . GLY A 1 471 ? 35.523 23.088 -35.275 1.00 82.38 471 GLY A CA 1
ATOM 3665 C C . GLY A 1 471 ? 34.813 21.778 -35.640 1.00 82.38 471 GLY A C 1
ATOM 3666 O O . GLY A 1 471 ? 33.897 21.817 -36.456 1.00 82.38 471 GLY A O 1
ATOM 3667 N N . GLY A 1 472 ? 35.192 20.641 -35.042 1.00 85.12 472 GLY A N 1
ATOM 3668 C CA . GLY A 1 472 ? 34.493 19.359 -35.169 1.00 85.12 472 GLY A CA 1
ATOM 3669 C C . GLY A 1 472 ? 34.639 18.629 -36.497 1.00 85.12 472 GLY A C 1
ATOM 3670 O O . GLY A 1 472 ? 33.758 17.846 -36.845 1.00 85.12 472 GLY A O 1
ATOM 3671 N N . ALA A 1 473 ? 35.683 18.909 -37.276 1.00 86.69 473 ALA A N 1
ATOM 3672 C CA . ALA A 1 473 ? 35.820 18.380 -38.632 1.00 86.69 473 ALA A CA 1
ATOM 3673 C C . ALA A 1 473 ? 35.889 16.844 -38.674 1.00 86.69 473 ALA A C 1
ATOM 3675 O O . ALA A 1 473 ? 35.324 16.235 -39.583 1.00 86.69 473 ALA A O 1
ATOM 3676 N N . LEU A 1 474 ? 36.559 16.209 -37.703 1.00 88.56 474 LEU A N 1
ATOM 3677 C CA . LEU A 1 474 ? 36.598 14.746 -37.617 1.00 88.56 474 LEU A CA 1
ATOM 3678 C C . LEU A 1 474 ? 35.235 14.189 -37.202 1.00 88.56 474 LEU A C 1
ATOM 3680 O O . LEU A 1 474 ? 34.748 13.239 -37.808 1.00 88.56 474 LEU A O 1
ATOM 3684 N N . THR A 1 475 ? 34.633 14.780 -36.176 1.00 87.31 475 THR A N 1
ATOM 3685 C CA . THR A 1 475 ? 33.366 14.321 -35.602 1.00 87.31 475 THR A CA 1
ATOM 3686 C C . THR A 1 475 ? 32.229 14.431 -36.624 1.00 87.31 475 THR A C 1
ATOM 3688 O O . THR A 1 475 ? 31.492 13.472 -36.829 1.00 87.31 475 THR A O 1
ATOM 3691 N N . MET A 1 476 ? 32.140 15.553 -37.344 1.00 86.50 476 MET A N 1
ATOM 3692 C CA . MET A 1 476 ? 31.185 15.755 -38.441 1.00 86.50 476 MET A CA 1
ATOM 3693 C C . MET A 1 476 ? 31.368 14.729 -39.565 1.00 86.50 476 MET A C 1
ATOM 3695 O O . MET A 1 476 ? 30.396 14.127 -40.010 1.00 86.50 476 MET A O 1
ATOM 3699 N N . ALA A 1 477 ? 32.614 14.468 -39.977 1.00 85.75 477 ALA A N 1
ATOM 3700 C CA . ALA A 1 477 ? 32.910 13.496 -41.029 1.00 85.75 477 ALA A CA 1
ATOM 3701 C C . ALA A 1 477 ? 32.616 12.041 -40.624 1.00 85.75 477 ALA A C 1
ATOM 3703 O O . ALA A 1 477 ? 32.355 11.210 -41.490 1.00 85.75 477 ALA A O 1
ATOM 3704 N N . LEU A 1 478 ? 32.697 11.713 -39.332 1.00 84.88 478 LEU A N 1
ATOM 3705 C CA . LEU A 1 478 ? 32.443 10.362 -38.823 1.00 84.88 478 LEU A CA 1
ATOM 3706 C C . LEU A 1 478 ? 30.959 10.020 -38.730 1.00 84.88 478 LEU A C 1
ATOM 3708 O O . LEU A 1 478 ? 30.602 8.867 -38.950 1.00 84.88 478 LEU A O 1
ATOM 3712 N N . PHE A 1 479 ? 30.127 11.005 -38.396 1.00 82.56 479 PHE A N 1
ATOM 3713 C CA . PHE A 1 479 ? 28.698 10.808 -38.148 1.00 82.56 479 PHE A CA 1
ATOM 3714 C C . PHE A 1 479 ? 27.804 11.421 -39.240 1.00 82.56 479 PHE A C 1
ATOM 3716 O O . PHE A 1 479 ? 26.601 11.521 -39.039 1.00 82.56 479 PHE A O 1
ATOM 3723 N N . ASP A 1 480 ? 28.390 11.809 -40.380 1.00 82.81 480 ASP A N 1
ATOM 3724 C CA . ASP A 1 480 ? 27.705 12.342 -41.573 1.00 82.81 480 ASP A CA 1
ATOM 3725 C C . ASP A 1 480 ? 26.866 13.610 -41.301 1.00 82.81 480 ASP A C 1
ATOM 3727 O O . ASP A 1 480 ? 25.699 13.711 -41.677 1.00 82.81 480 ASP A O 1
ATOM 3731 N N . TYR A 1 481 ? 27.471 14.596 -40.624 1.00 82.25 481 TYR A N 1
ATOM 3732 C CA . TYR A 1 481 ? 26.860 15.903 -40.345 1.00 82.25 481 TYR A CA 1
ATOM 3733 C C . TYR A 1 481 ? 27.550 17.035 -41.116 1.00 82.25 481 TYR A C 1
ATOM 3735 O O . TYR A 1 481 ? 28.773 17.148 -41.099 1.00 82.25 481 TYR A O 1
ATOM 3743 N N . ASP A 1 482 ? 26.758 17.939 -41.699 1.00 79.44 482 ASP A N 1
ATOM 3744 C CA . ASP A 1 482 ? 27.249 19.131 -42.414 1.00 79.44 482 ASP A CA 1
ATOM 3745 C C . ASP A 1 482 ? 27.268 20.409 -41.546 1.00 79.44 482 ASP A C 1
ATOM 3747 O O . ASP A 1 482 ? 27.859 21.423 -41.925 1.00 79.44 482 ASP A O 1
ATOM 3751 N N . GLU A 1 483 ? 26.625 20.378 -40.372 1.00 80.06 483 GLU A N 1
ATOM 3752 C CA . GLU A 1 483 ? 26.527 21.504 -39.438 1.00 80.06 483 GLU A CA 1
ATOM 3753 C C . GLU A 1 483 ? 26.844 21.075 -37.997 1.00 80.06 483 GLU A C 1
ATOM 3755 O O . GLU A 1 483 ? 26.506 19.976 -37.553 1.00 80.06 483 GLU A O 1
ATOM 3760 N N . THR A 1 484 ? 27.451 21.976 -37.221 1.00 79.00 484 THR A N 1
ATOM 3761 C CA . THR A 1 484 ? 27.903 21.689 -35.851 1.00 79.00 484 THR A CA 1
ATOM 3762 C C . THR A 1 484 ? 26.771 21.641 -34.824 1.00 79.00 484 THR A C 1
ATOM 3764 O O . THR A 1 484 ? 26.873 20.921 -33.834 1.00 79.00 484 THR A O 1
ATOM 3767 N N . LEU A 1 485 ? 25.690 22.402 -35.025 1.00 76.50 485 LEU A N 1
ATOM 3768 C CA . LEU A 1 485 ? 24.595 22.492 -34.056 1.00 76.50 485 LEU A CA 1
ATOM 3769 C C . LEU A 1 485 ? 23.760 21.194 -33.971 1.00 76.50 485 LEU A C 1
ATOM 3771 O O . LEU A 1 485 ? 23.532 20.738 -32.849 1.00 76.50 485 LEU A O 1
ATOM 3775 N N . PRO A 1 486 ? 23.346 20.558 -35.087 1.00 78.06 486 PRO A N 1
ATOM 3776 C CA . PRO A 1 486 ? 22.686 19.251 -35.041 1.00 78.06 486 PRO A CA 1
ATOM 3777 C C . PRO A 1 486 ? 23.589 18.166 -34.447 1.00 78.06 486 PRO A C 1
ATOM 3779 O O . PRO A 1 486 ? 23.160 17.440 -33.556 1.00 78.06 486 PRO A O 1
ATOM 3782 N N . LEU A 1 487 ? 24.874 18.136 -34.826 1.00 79.62 487 LEU A N 1
ATOM 3783 C CA . LEU A 1 487 ? 25.856 17.202 -34.266 1.00 79.62 487 LEU A CA 1
ATOM 3784 C C . LEU A 1 487 ? 25.917 17.281 -32.729 1.00 79.62 487 LEU A C 1
ATOM 3786 O O . LEU A 1 487 ? 25.872 16.255 -32.048 1.00 79.62 487 LEU A O 1
ATOM 3790 N N . ARG A 1 488 ? 26.002 18.500 -32.174 1.00 79.31 488 ARG A N 1
ATOM 3791 C CA . ARG A 1 488 ? 26.063 18.716 -30.717 1.00 79.31 488 ARG A CA 1
ATOM 3792 C C . ARG A 1 488 ? 24.805 18.246 -29.992 1.00 79.31 488 ARG A C 1
ATOM 3794 O O . ARG A 1 488 ? 24.914 17.763 -28.870 1.00 79.31 488 ARG A O 1
ATOM 3801 N N . ASN A 1 489 ? 23.636 18.396 -30.610 1.00 75.75 489 ASN A N 1
ATOM 3802 C CA . ASN A 1 489 ? 22.356 18.083 -29.975 1.00 75.75 489 ASN A CA 1
ATOM 3803 C C . ASN A 1 489 ? 21.940 16.616 -30.135 1.00 75.75 489 ASN A C 1
ATOM 3805 O O . ASN A 1 489 ? 21.232 16.097 -29.274 1.00 75.75 489 ASN A O 1
ATOM 3809 N N . GLU A 1 490 ? 22.343 15.967 -31.227 1.00 76.94 490 GLU A N 1
ATOM 3810 C CA . GLU A 1 490 ? 21.793 14.670 -31.638 1.00 76.94 490 GLU A CA 1
ATOM 3811 C C . GLU A 1 490 ? 22.814 13.530 -31.534 1.00 76.94 490 GLU A C 1
ATOM 3813 O O . GLU A 1 490 ? 22.443 12.415 -31.173 1.00 76.94 490 GLU A O 1
ATOM 3818 N N . ALA A 1 491 ? 24.101 13.796 -31.787 1.00 79.31 491 ALA A N 1
ATOM 3819 C CA . ALA A 1 491 ? 25.123 12.750 -31.851 1.00 79.31 491 ALA A CA 1
ATOM 3820 C C . ALA A 1 491 ? 25.997 12.654 -30.590 1.00 79.31 491 ALA A C 1
ATOM 3822 O O . ALA A 1 491 ? 26.429 11.560 -30.230 1.00 79.31 491 ALA A O 1
ATOM 3823 N N . LEU A 1 492 ? 26.274 13.768 -29.904 1.00 86.06 492 LEU A N 1
ATOM 3824 C CA . LEU A 1 492 ? 27.204 13.794 -28.769 1.00 86.06 492 LEU A CA 1
ATOM 3825 C C . LEU A 1 492 ? 26.514 13.494 -27.417 1.00 86.06 492 LEU A C 1
ATOM 3827 O O . LEU A 1 492 ? 25.460 14.061 -27.129 1.00 86.06 492 LEU A O 1
ATOM 3831 N N . PRO A 1 493 ? 27.115 12.674 -26.527 1.00 91.25 493 PRO A N 1
ATOM 3832 C CA . PRO A 1 493 ? 28.371 11.945 -26.691 1.00 91.25 493 PRO A CA 1
ATOM 3833 C C . PRO A 1 493 ? 28.241 10.783 -27.678 1.00 91.25 493 PRO A C 1
ATOM 3835 O O . PRO A 1 493 ? 27.267 10.036 -27.633 1.00 91.25 493 PRO A O 1
ATOM 3838 N N . ALA A 1 494 ? 29.264 10.586 -28.507 1.00 90.44 494 ALA A N 1
ATOM 3839 C CA . ALA A 1 494 ? 29.356 9.419 -29.377 1.00 90.44 494 ALA A CA 1
ATOM 3840 C C . ALA A 1 494 ? 30.526 8.532 -28.950 1.00 90.44 494 ALA A C 1
ATOM 3842 O O . ALA A 1 494 ? 31.653 9.004 -28.805 1.00 90.44 494 ALA A O 1
ATOM 3843 N N . ILE A 1 495 ? 30.269 7.246 -28.742 1.00 92.00 495 ILE A N 1
ATOM 3844 C CA . ILE A 1 495 ? 31.262 6.269 -28.299 1.00 92.00 495 ILE A CA 1
ATOM 3845 C C . ILE A 1 495 ? 31.453 5.231 -29.386 1.00 92.00 495 ILE A C 1
ATOM 3847 O O . ILE A 1 495 ? 30.488 4.607 -29.830 1.00 92.00 495 ILE A O 1
ATOM 3851 N N . VAL A 1 496 ? 32.706 5.005 -29.764 1.00 92.06 496 VAL A N 1
ATOM 3852 C CA . VAL A 1 496 ? 33.067 4.013 -30.773 1.00 92.06 496 VAL A CA 1
ATOM 3853 C C . VAL A 1 496 ? 34.146 3.063 -30.261 1.00 92.06 496 VAL A C 1
ATOM 3855 O O . VAL A 1 496 ? 35.014 3.451 -29.474 1.00 92.06 496 VAL A O 1
ATOM 3858 N N . PHE A 1 497 ? 34.113 1.817 -30.726 1.00 90.75 497 PHE A N 1
ATOM 3859 C CA . PHE A 1 497 ? 35.085 0.772 -30.407 1.00 90.75 497 PHE A CA 1
ATOM 3860 C C . PHE A 1 497 ? 35.857 0.353 -31.658 1.00 90.75 497 PHE A C 1
ATOM 3862 O O . PHE A 1 497 ? 35.260 0.069 -32.689 1.00 90.75 497 PHE A O 1
ATOM 3869 N N . CYS A 1 498 ? 37.187 0.314 -31.584 1.00 88.62 498 CYS A N 1
ATOM 3870 C CA . CYS A 1 498 ? 38.068 0.018 -32.715 1.00 88.62 498 CYS A CA 1
ATOM 3871 C C . CYS A 1 498 ? 39.054 -1.103 -32.367 1.00 88.62 498 CYS A C 1
ATOM 3873 O O . CYS A 1 498 ? 39.813 -0.990 -31.403 1.00 88.62 498 CYS A O 1
ATOM 3875 N N . GLU A 1 499 ? 39.084 -2.160 -33.184 1.00 80.25 499 GLU A N 1
ATOM 3876 C CA . GLU A 1 499 ? 39.955 -3.335 -32.995 1.00 80.25 499 GLU A CA 1
ATOM 3877 C C . GLU A 1 499 ? 41.386 -3.131 -33.552 1.00 80.25 499 GLU A C 1
ATOM 3879 O O . GLU A 1 499 ? 42.287 -3.908 -33.252 1.00 80.25 499 GLU A O 1
ATOM 3884 N N . GLY A 1 500 ? 41.636 -2.036 -34.285 1.00 66.69 500 GLY A N 1
ATOM 3885 C CA . GLY A 1 500 ? 42.984 -1.498 -34.520 1.00 66.69 500 GLY A CA 1
ATOM 3886 C C . GLY A 1 500 ? 43.726 -1.934 -35.794 1.00 66.69 500 GLY A C 1
ATOM 3887 O O . GLY A 1 500 ? 44.695 -1.267 -36.153 1.00 66.69 500 GLY A O 1
ATOM 3888 N N . GLU A 1 501 ? 43.307 -2.966 -36.530 1.00 69.12 501 GLU A N 1
ATOM 3889 C CA . GLU A 1 501 ? 44.045 -3.387 -37.743 1.00 69.12 501 GLU A CA 1
ATOM 3890 C C . GLU A 1 501 ? 43.702 -2.523 -38.976 1.00 69.12 501 GLU A C 1
ATOM 3892 O O . GLU A 1 501 ? 44.595 -1.966 -39.632 1.00 69.12 501 GLU A O 1
ATOM 3897 N N . ASP A 1 502 ? 42.407 -2.285 -39.205 1.00 73.62 502 ASP A N 1
ATOM 3898 C CA . ASP A 1 502 ? 41.900 -1.652 -40.432 1.00 73.62 502 ASP A CA 1
ATOM 3899 C C . ASP A 1 502 ? 41.255 -0.273 -40.225 1.00 73.62 502 ASP A C 1
ATOM 3901 O O . ASP A 1 502 ? 40.727 0.311 -41.166 1.00 73.62 502 ASP A O 1
ATOM 3905 N N . LEU A 1 503 ? 41.341 0.295 -39.012 1.00 80.69 503 LEU A N 1
ATOM 3906 C CA . LEU A 1 503 ? 40.654 1.546 -38.627 1.00 80.69 503 LEU A CA 1
ATOM 3907 C C . LEU A 1 503 ? 39.128 1.498 -38.798 1.00 80.69 503 LEU A C 1
ATOM 3909 O O . LEU A 1 503 ? 38.473 2.540 -38.881 1.00 80.69 503 LEU A O 1
ATOM 3913 N N . HIS A 1 504 ? 38.566 0.295 -38.816 1.00 85.88 504 HIS A N 1
ATOM 3914 C CA . HIS A 1 504 ? 37.140 0.105 -38.639 1.00 85.88 504 HIS A CA 1
ATOM 3915 C C . HIS A 1 504 ? 36.760 0.368 -37.192 1.00 85.88 504 HIS A C 1
ATOM 3917 O O . HIS A 1 504 ? 37.497 0.009 -36.267 1.00 85.88 504 HIS A O 1
ATOM 3923 N N . PHE A 1 505 ? 35.612 1.002 -37.014 1.00 87.56 505 PHE A N 1
ATOM 3924 C CA . PHE A 1 505 ? 35.034 1.211 -35.704 1.00 87.56 505 PHE A CA 1
ATOM 3925 C C . PHE A 1 505 ? 33.580 0.779 -35.694 1.00 87.56 505 PHE A C 1
ATOM 3927 O O . PHE A 1 505 ? 32.888 0.843 -36.705 1.00 87.56 505 PHE A O 1
ATOM 3934 N N . GLU A 1 506 ? 33.146 0.355 -34.524 1.00 88.12 506 GLU A N 1
ATOM 3935 C CA . GLU A 1 506 ? 31.772 0.035 -34.193 1.00 88.12 506 GLU A CA 1
ATOM 3936 C C . GLU A 1 506 ? 31.210 1.181 -33.353 1.00 88.12 506 GLU A C 1
ATOM 3938 O O . GLU A 1 506 ? 31.778 1.507 -32.306 1.00 88.12 506 GLU A O 1
ATOM 3943 N N . THR A 1 507 ? 30.118 1.805 -33.789 1.00 88.12 507 THR A N 1
ATOM 3944 C CA . THR A 1 507 ? 29.413 2.794 -32.964 1.00 88.12 507 THR A CA 1
ATOM 3945 C C . THR A 1 507 ? 28.649 2.077 -31.854 1.00 88.12 507 THR A C 1
ATOM 3947 O O . THR A 1 507 ? 27.742 1.293 -32.121 1.00 88.12 507 THR A O 1
ATOM 3950 N N . LEU A 1 508 ? 29.020 2.339 -30.600 1.00 85.44 508 LEU A N 1
ATOM 3951 C CA . LEU A 1 508 ? 28.406 1.722 -29.421 1.00 85.44 508 LEU A CA 1
ATOM 3952 C C . LEU A 1 508 ? 27.241 2.544 -28.869 1.00 85.44 508 LEU A C 1
ATOM 3954 O O . LEU A 1 508 ? 26.264 1.991 -28.372 1.00 85.44 508 LEU A O 1
ATOM 3958 N N . SER A 1 509 ? 27.358 3.870 -28.905 1.00 85.81 509 SER A N 1
ATOM 3959 C CA . SER A 1 509 ? 26.334 4.782 -28.396 1.00 85.81 509 SER A CA 1
ATOM 3960 C C . SER A 1 509 ? 26.478 6.148 -29.049 1.00 85.81 509 SER A C 1
ATOM 3962 O O . SER A 1 509 ? 27.599 6.593 -29.279 1.00 85.81 509 SER A O 1
ATOM 3964 N N . VAL A 1 510 ? 25.358 6.829 -29.270 1.00 85.62 510 VAL A N 1
ATOM 3965 C CA . VAL A 1 510 ? 25.281 8.240 -29.676 1.00 85.62 510 VAL A CA 1
ATOM 3966 C C . VAL A 1 510 ? 24.249 8.955 -28.806 1.00 85.62 510 VAL A C 1
ATOM 3968 O O . VAL A 1 510 ? 23.288 8.332 -28.347 1.00 85.62 510 VAL A O 1
ATOM 3971 N N . GLY A 1 511 ? 24.453 10.245 -28.562 1.00 83.19 511 GLY A N 1
ATOM 3972 C CA . GLY A 1 511 ? 23.538 11.077 -27.789 1.00 83.19 511 GLY A CA 1
ATOM 3973 C C . GLY A 1 511 ? 23.393 10.660 -26.319 1.00 83.19 511 GLY A C 1
ATOM 3974 O O . GLY A 1 511 ? 24.246 9.997 -25.721 1.00 83.19 511 GLY A O 1
ATOM 3975 N N . TYR A 1 512 ? 22.296 11.093 -25.695 1.00 76.12 512 TYR A N 1
ATOM 3976 C CA . TYR A 1 512 ? 22.033 10.810 -24.284 1.00 76.12 512 TYR A CA 1
ATOM 3977 C C . TYR A 1 512 ? 21.640 9.344 -24.066 1.00 76.12 512 TYR A C 1
ATOM 3979 O O . TYR A 1 512 ? 20.542 8.928 -24.430 1.00 76.12 512 TYR 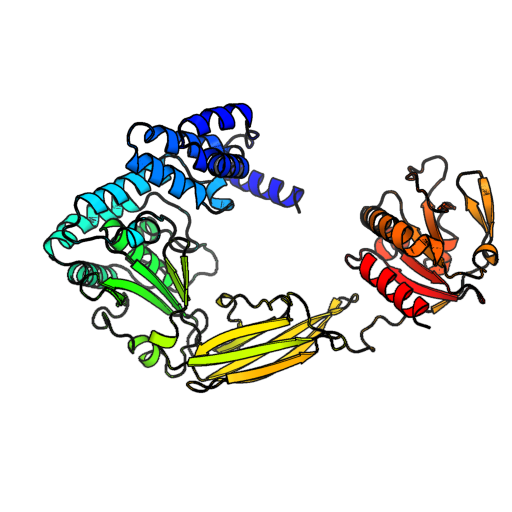A O 1
ATOM 3987 N N . ASN A 1 513 ? 22.514 8.579 -23.406 1.00 74.50 513 ASN A N 1
ATOM 3988 C CA . ASN A 1 513 ? 22.280 7.172 -23.095 1.00 74.50 513 ASN A CA 1
ATOM 3989 C C . ASN A 1 513 ? 22.638 6.853 -21.635 1.00 74.50 513 ASN A C 1
ATOM 3991 O O . ASN A 1 513 ? 23.788 6.987 -21.213 1.00 74.50 513 ASN A O 1
ATOM 3995 N N . THR A 1 514 ? 21.654 6.404 -20.854 1.00 73.69 514 THR A N 1
ATOM 3996 C CA . THR A 1 514 ? 21.835 6.063 -19.434 1.00 73.69 514 THR A CA 1
ATOM 3997 C C . THR A 1 514 ? 22.534 4.722 -19.211 1.00 73.69 514 THR A C 1
ATOM 3999 O O . THR A 1 514 ? 23.071 4.508 -18.128 1.00 73.69 514 THR A O 1
ATOM 4002 N N . ALA A 1 515 ? 22.566 3.842 -20.215 1.00 75.38 515 ALA A N 1
ATOM 4003 C CA . ALA A 1 515 ? 23.188 2.515 -20.159 1.00 75.38 515 ALA A CA 1
ATOM 4004 C C . ALA A 1 515 ? 24.613 2.485 -20.751 1.00 75.38 515 ALA A C 1
ATOM 4006 O O . ALA A 1 515 ? 25.191 1.419 -20.950 1.00 75.38 515 ALA A O 1
ATOM 4007 N N . ILE A 1 516 ? 25.211 3.651 -21.026 1.00 81.31 516 ILE A N 1
ATOM 4008 C CA . ILE A 1 516 ? 26.500 3.774 -21.726 1.00 81.31 516 ILE A CA 1
ATOM 4009 C C . ILE A 1 516 ? 27.632 2.957 -21.077 1.00 81.31 516 ILE A C 1
ATOM 4011 O O . ILE A 1 516 ? 28.458 2.381 -21.780 1.00 81.31 516 ILE A O 1
ATOM 4015 N N . MET A 1 517 ? 27.649 2.852 -19.742 1.00 82.81 517 MET A N 1
ATOM 4016 C CA . MET A 1 517 ? 28.656 2.075 -19.012 1.00 82.81 517 MET A CA 1
ATOM 4017 C C . MET A 1 517 ? 28.530 0.570 -19.281 1.00 82.81 517 MET A C 1
ATOM 4019 O O . MET A 1 517 ? 29.542 -0.095 -19.495 1.00 82.81 517 MET A O 1
ATOM 4023 N N . GLU A 1 518 ? 27.305 0.040 -19.258 1.00 81.50 518 GLU A N 1
ATOM 4024 C CA . GLU A 1 518 ? 27.024 -1.383 -19.483 1.00 81.50 518 GLU A CA 1
ATOM 4025 C C . GLU A 1 518 ? 27.346 -1.767 -20.926 1.00 81.50 518 GLU A C 1
ATOM 4027 O O . GLU A 1 518 ? 28.035 -2.752 -21.157 1.00 81.50 518 GLU A O 1
ATOM 4032 N N . ILE A 1 519 ? 26.970 -0.925 -21.893 1.00 82.88 519 ILE A N 1
ATOM 4033 C CA . ILE A 1 519 ? 27.227 -1.163 -23.320 1.00 82.88 519 ILE A CA 1
ATOM 4034 C C . ILE A 1 519 ? 28.730 -1.273 -23.612 1.00 82.88 519 ILE A C 1
ATOM 4036 O O . ILE A 1 519 ? 29.172 -2.199 -24.296 1.00 82.88 519 ILE A O 1
ATOM 4040 N N . ILE A 1 520 ? 29.535 -0.336 -23.094 1.00 87.06 520 ILE A N 1
ATOM 4041 C CA . ILE A 1 520 ? 30.989 -0.355 -23.309 1.00 87.06 520 ILE A CA 1
ATOM 4042 C C . ILE A 1 520 ? 31.610 -1.576 -22.620 1.00 87.06 520 ILE A C 1
ATOM 4044 O O . ILE A 1 520 ? 32.449 -2.252 -23.219 1.00 87.06 520 ILE A O 1
ATOM 4048 N N . ARG A 1 521 ? 31.194 -1.875 -21.381 1.00 87.12 521 ARG A N 1
ATOM 4049 C CA . ARG A 1 521 ? 31.663 -3.038 -20.613 1.00 87.12 521 ARG A CA 1
ATOM 4050 C C . ARG A 1 521 ? 31.383 -4.343 -21.354 1.00 87.12 521 ARG A C 1
ATOM 4052 O O . ARG A 1 521 ? 32.330 -5.081 -21.619 1.00 87.12 521 ARG A O 1
ATOM 4059 N N . ASP A 1 522 ? 30.132 -4.582 -21.738 1.00 83.81 522 ASP A N 1
ATOM 4060 C CA . ASP A 1 522 ? 29.700 -5.796 -22.437 1.00 83.81 522 ASP A CA 1
ATOM 4061 C C . ASP A 1 522 ? 30.509 -6.002 -23.720 1.00 83.81 522 ASP A C 1
ATOM 4063 O O . ASP A 1 522 ? 30.975 -7.109 -24.000 1.00 83.81 522 ASP A O 1
ATOM 4067 N N . ARG A 1 523 ? 30.749 -4.933 -24.492 1.00 86.56 523 ARG A N 1
ATOM 4068 C CA . ARG A 1 523 ? 31.520 -5.055 -25.734 1.00 86.56 523 ARG A CA 1
ATOM 4069 C C . ARG A 1 523 ? 32.989 -5.394 -25.491 1.00 86.56 523 ARG A C 1
ATOM 4071 O O . ARG A 1 523 ? 33.548 -6.199 -26.246 1.00 86.56 523 ARG A O 1
ATOM 4078 N N . ILE A 1 524 ? 33.607 -4.793 -24.471 1.00 87.69 524 ILE A N 1
ATOM 4079 C CA . ILE A 1 524 ? 34.989 -5.088 -24.069 1.00 87.69 524 ILE A CA 1
ATOM 4080 C C . ILE A 1 524 ? 35.101 -6.541 -23.603 1.00 87.69 524 ILE A C 1
ATOM 4082 O O . ILE A 1 524 ? 35.987 -7.259 -24.064 1.00 87.69 524 ILE A O 1
ATOM 4086 N N . GLU A 1 525 ? 34.201 -6.991 -22.731 1.00 85.94 525 GLU A N 1
ATOM 4087 C CA . GLU A 1 525 ? 34.188 -8.361 -22.209 1.00 85.94 525 GLU A CA 1
ATOM 4088 C C . GLU A 1 525 ? 33.967 -9.387 -23.327 1.00 85.94 525 GLU A C 1
ATOM 4090 O O . GLU A 1 525 ? 34.687 -10.385 -23.399 1.00 85.94 525 GLU A O 1
ATOM 4095 N N . LEU A 1 526 ? 33.063 -9.097 -24.268 1.00 82.81 526 LEU A N 1
ATOM 4096 C CA . LEU A 1 526 ? 32.856 -9.915 -25.463 1.00 82.81 526 LEU A CA 1
ATOM 4097 C C . LEU A 1 526 ? 34.129 -10.023 -26.312 1.00 82.81 526 LEU A C 1
ATOM 4099 O O . LEU A 1 526 ? 34.418 -11.092 -26.844 1.00 82.81 526 LEU A O 1
ATOM 4103 N N . TRP A 1 527 ? 34.885 -8.931 -26.468 1.00 82.62 527 TRP A N 1
ATOM 4104 C CA . TRP A 1 527 ? 36.150 -8.953 -27.206 1.00 82.62 527 TRP A CA 1
ATOM 4105 C C . TRP A 1 527 ? 37.225 -9.755 -26.466 1.00 82.62 527 TRP A C 1
ATOM 4107 O O . TRP A 1 527 ? 37.908 -10.556 -27.092 1.00 82.62 527 TRP A O 1
ATOM 4117 N N . LEU A 1 528 ? 37.342 -9.591 -25.145 1.00 82.25 528 LEU A N 1
ATOM 4118 C CA . LEU A 1 528 ? 38.309 -10.320 -24.313 1.00 82.25 528 LEU A CA 1
ATOM 4119 C C . LEU A 1 528 ? 38.038 -11.829 -24.238 1.00 82.25 528 LEU A C 1
ATOM 4121 O O . LEU A 1 528 ? 38.947 -12.593 -23.917 1.00 82.25 528 LEU A O 1
ATOM 4125 N N . ALA A 1 529 ? 36.803 -12.253 -24.506 1.00 78.75 529 ALA A N 1
ATOM 4126 C CA . ALA A 1 529 ? 36.415 -13.658 -24.560 1.00 78.75 529 ALA A CA 1
ATOM 4127 C C . ALA A 1 529 ? 36.739 -14.350 -25.902 1.00 78.75 529 ALA A C 1
ATOM 4129 O O . ALA A 1 529 ? 36.609 -15.575 -25.981 1.00 78.75 529 ALA A O 1
ATOM 4130 N N . ARG A 1 530 ? 37.113 -13.594 -26.948 1.00 74.06 530 ARG A N 1
ATOM 4131 C CA . ARG A 1 530 ? 37.581 -14.123 -28.244 1.00 74.06 530 ARG A CA 1
ATOM 4132 C C . ARG A 1 530 ? 39.044 -14.545 -28.159 1.00 74.06 530 ARG A C 1
ATOM 4134 O O . ARG A 1 530 ? 39.375 -15.575 -28.792 1.00 74.06 530 ARG A O 1
#